Protein AF-A0A957HUS9-F1 (afdb_monomer_lite)

Foldseek 3Di:
DDPPPPPPDDPVNPDPADFDWDWQQQDQDDCVVDPDPDSDPDSDPADDLQQQWWKKKWKWFWADPVANDTDTGTQWIAIADSDPPPPRPPLGSRDDPDADAAQDCCDPNNPHPVPPPDDAGPTVRPPRDPDDDPVPRHPRFDADLVQREGEMEMDMDTPDHNIDGTDDHDAFDPCRNPVAHSDPVSNVVVCVVCVPRGDNVRYDYDYAFKDKGADQDQFKDKDFHDWDALLLAQWKKFKKKAAQAAFWADKKKKDFPVDDVLLDMFIPLDAQDAGPVRHGHPPFQHRNHRHGHMGPPTDMDGHHAPCVPQDVPPPSSSNHDRDRIGTIMMIIGTNNPHIMIMGMDIRGPPRCPLLNQPAAFQKEFAQQAWFEDDAPDDPHHDDDQVQFPDDVRADHPVVQPSADGGHGPVRDAFSGKTKAFEDPDHNHMFGFQQDLQDALDQVLNLQQLAPSGFQQFQDDPVDDTDDDAQVPRPHHGRHHAFDPHSPDSDAAAQTKTFTRADQHDDPSNVVSLNCQQVVQGWHWHFHFHDWDDDGRRIITGGHFIWIWGWNTWHRDPPPVPGTITMIGTHGTDPPNVRYDCPQFWAKAKDPKDWDDDDFAEAWDKTKIKIKIFGQTRAKFQAKAKKFKAKPAPDVVPGDPVRTQWMDIDGIHGHGDMDMDMIIGVIGHNAFFFIKMKMFTRNVVPGDGPDNPRRMDIDTDGHHYDDDPDPDDDPDDDD

Secondary structure (DSSP, 8-state):
----------GGGS-S------EE------TTTS-SS---S---SS--GGGPPEEEEEEEEEEE-SSS-EEEEEEEEEEPP---SS-TTT----S--TTSTT--TTSTTS--TTSTT--S---TTS-SSS---TTTTSTTB-B-TTT--EEEEEEEEEEE---EE--------TTHHHHS-SSHHHHHHHHHH-TTS---TTEEEE--SEEEEEE--SSEEEEEEEEE-GGGTT-EEEEEEEEE-SSEEEEEEEEETTS-TTTS-EEE--TTS--TTSPPTTSSPPTT-EEEEE-SSPEEEEPS--GGG--TT-TT-TT------EEEEEEEEE-BTEEEEEEEEEE------TTTTT---SEEEETT-B--BSTT-SSSBPPPTTT-SBSSSPPPGGG-TTPPTT-BGGGPPTT-EEEEEESSSTTEEEEEES-TTS--SHHHHHHHTSTT-STT--S-------S---TT-SS--SS--BTTBTT--S--TT-EEEEP-S----HHHHHHHHHHHHS---EEEEEEEEEES-GGG-EEEEEEEEEEEEEEEE--SSSSS--EEEEEEEEEE-TTS-S---S---EEEEEEEE--SS--BTT---EEEEEEEE-SSS-B-S-EEEEEEES-S-SSSPPGGGEEEEEEE--B-TT-EEEEEEE-SS--S-SS-EEEEEEESTT--S--S-TTSSEEEEEE--BPP-------------

pLDDT: mean 74.92, std 19.57, range [30.59, 98.12]

Sequence (718 aa):
GSLGVTLTYTIDQVNPFWFARVDENRGAGDPALHGNNQCVPKSPASYEPGFNTQTYFALYYQQDDGHGGHIDTPLASYTGNTGDGRDVNGFHQTDMHWVSPGADKQGYDYPIADTPGVSEVPTNEGNSSFEIDLTSDVPNIVTDPATGVRTLYLDVTTLSGALENVFEIWAGPPDYADTMPSDVNARNLAIVNDPGAHHADGVQVEAIGVLPINNLYGNAIDWPIADFSPTAAGGTVSISIFDMDSGAQPPITFFFDSIPESAWSLTFSDPGVDDPDGVPAGTRCEIGSCNDQWVSPSYQITIPGDLSNCDPLNPTQADCTPFVGGRLMARVHGGEFDTHVWQVTADLPTATDPTQSCTAFPIAVHEGTRSVTPPGQGASPYPDAADFDYPSPPPAYTDFYDHTPDVPLLSAAAGDLFYLQQGFGSGNFGWLLWNEGKPGNEGTLADSLTWPGDSFDYADHGDTQIYPAAHGIPYIVRGYVEPGDSMDLMLHQQDWVAANTGSVNSAAVRDALETLVDDAPVLRLIVWDQGAEQGSNGRYRIQRFGLFRLIGFHLSQSGQGGSWVLLEFMGFDDSCGQLQTTEDIDLTIGNLQVIDQGTLHQEQPFSVQATISNTGTVDVNSQFFVDLYLNPTQTDPLLIDESVGYTAVPALAAGTQQTVTITTTAGTTRLLNNALYAMVDSLNQTGETDETNNVVQIEFDVLPKEEWLIYLPLVKRP

Structure (mmCIF, N/CA/C/O backbone):
data_AF-A0A957HUS9-F1
#
_entry.id   AF-A0A957HUS9-F1
#
loop_
_atom_site.group_PDB
_atom_site.id
_atom_site.type_symbol
_atom_site.label_atom_id
_atom_site.label_alt_id
_atom_site.label_comp_id
_atom_site.label_asym_id
_atom_site.label_entity_id
_atom_site.label_seq_id
_atom_site.pdbx_PDB_ins_code
_atom_site.Cartn_x
_atom_site.Cartn_y
_atom_site.Cartn_z
_atom_site.occupancy
_atom_site.B_iso_or_equiv
_atom_site.auth_seq_id
_atom_site.auth_comp_id
_atom_site.auth_asym_id
_atom_site.auth_atom_id
_atom_site.pdbx_PDB_model_num
ATOM 1 N N . GLY A 1 1 ? 44.773 -41.120 -27.707 1.00 37.72 1 GLY A N 1
ATOM 2 C CA . GLY A 1 1 ? 44.234 -39.830 -28.153 1.00 37.72 1 GLY A CA 1
ATOM 3 C C . GLY A 1 1 ? 43.046 -39.510 -27.291 1.00 37.72 1 GLY A C 1
ATOM 4 O O . GLY A 1 1 ? 41.963 -39.973 -27.598 1.00 37.72 1 GLY A O 1
ATOM 5 N N . SER A 1 2 ? 43.276 -38.808 -26.189 1.00 30.59 2 SER A N 1
ATOM 6 C CA . SER A 1 2 ? 42.237 -38.139 -25.414 1.00 30.59 2 SER A CA 1
ATOM 7 C C . SER A 1 2 ? 42.479 -36.655 -25.642 1.00 30.59 2 SER A C 1
ATOM 9 O O . SER A 1 2 ? 43.525 -36.135 -25.253 1.00 30.59 2 SER A O 1
ATOM 11 N N . LEU A 1 3 ? 41.584 -36.019 -26.392 1.00 37.81 3 LEU A N 1
ATOM 12 C CA . LEU A 1 3 ? 41.568 -34.573 -26.562 1.00 37.81 3 LEU A CA 1
ATOM 13 C C . LEU A 1 3 ? 41.219 -33.979 -25.196 1.00 37.81 3 LEU A C 1
ATOM 15 O O . LEU A 1 3 ? 40.053 -33.923 -24.826 1.00 37.81 3 LEU A O 1
ATOM 19 N N . GLY A 1 4 ? 42.246 -33.631 -24.421 1.00 33.22 4 GLY A N 1
ATOM 20 C CA . GLY A 1 4 ? 42.094 -32.761 -23.265 1.00 33.22 4 GLY A CA 1
ATOM 21 C C . GLY A 1 4 ? 41.726 -31.385 -23.791 1.00 33.22 4 GLY A C 1
ATOM 22 O O . GLY A 1 4 ? 42.593 -30.654 -24.265 1.00 33.22 4 GLY A O 1
ATOM 23 N N . VAL A 1 5 ? 40.433 -31.079 -23.791 1.00 32.47 5 VAL A N 1
ATOM 24 C CA . VAL A 1 5 ? 39.960 -29.709 -23.939 1.00 32.47 5 VAL A CA 1
ATOM 25 C C . VAL A 1 5 ? 40.259 -29.041 -22.604 1.00 32.47 5 VAL A C 1
ATOM 27 O O . VAL A 1 5 ? 39.530 -29.223 -21.636 1.00 32.47 5 VAL A O 1
ATOM 30 N N . THR A 1 6 ? 41.386 -28.340 -22.527 1.00 33.34 6 THR A N 1
ATOM 31 C CA . THR A 1 6 ? 41.617 -27.368 -21.461 1.00 33.34 6 THR A CA 1
ATOM 32 C C . THR A 1 6 ? 40.650 -26.221 -21.725 1.00 33.34 6 THR A C 1
ATOM 34 O O . THR A 1 6 ? 40.887 -25.410 -22.619 1.00 33.34 6 THR A O 1
ATOM 37 N N . LEU A 1 7 ? 39.525 -26.194 -21.013 1.00 33.09 7 LEU A N 1
ATOM 38 C CA . LEU A 1 7 ? 38.683 -25.006 -20.943 1.00 33.09 7 LEU A CA 1
ATOM 39 C C . LEU A 1 7 ? 39.440 -23.989 -20.083 1.00 33.09 7 LEU A C 1
ATOM 41 O O . LEU A 1 7 ? 39.366 -24.008 -18.861 1.00 33.09 7 LEU A O 1
ATOM 45 N N . THR A 1 8 ? 40.261 -23.156 -20.720 1.00 33.47 8 THR A N 1
ATOM 46 C CA . THR A 1 8 ? 40.726 -21.903 -20.117 1.00 33.47 8 THR A CA 1
ATOM 47 C C . THR A 1 8 ? 39.530 -20.968 -20.077 1.00 33.47 8 THR A C 1
ATOM 49 O O . THR A 1 8 ? 39.292 -20.237 -21.036 1.00 33.47 8 THR A O 1
ATOM 52 N N . TYR A 1 9 ? 38.758 -21.034 -18.997 1.00 34.53 9 TYR A N 1
ATOM 53 C CA . TYR A 1 9 ? 37.949 -19.895 -18.598 1.00 34.53 9 TYR A CA 1
ATOM 54 C C . TYR A 1 9 ? 38.933 -18.798 -18.191 1.00 34.53 9 TYR A C 1
ATOM 56 O O . TYR A 1 9 ? 39.822 -19.035 -17.366 1.00 34.53 9 TYR A O 1
ATOM 64 N N . THR A 1 10 ? 38.864 -17.634 -18.833 1.00 37.22 10 THR A N 1
ATOM 65 C CA . THR A 1 10 ? 39.492 -16.450 -18.245 1.00 37.22 10 THR A CA 1
ATOM 66 C C . THR A 1 10 ? 38.659 -16.064 -17.028 1.00 37.22 10 THR A C 1
ATOM 68 O O . THR A 1 10 ? 37.462 -16.352 -16.981 1.00 37.22 10 THR A O 1
ATOM 71 N N . ILE A 1 11 ? 39.287 -15.462 -16.017 1.00 36.75 11 ILE A N 1
ATOM 72 C CA . ILE A 1 11 ? 38.602 -15.014 -14.792 1.00 36.75 11 ILE A CA 1
ATOM 73 C C . ILE A 1 11 ? 37.384 -14.119 -15.106 1.00 36.75 11 ILE A C 1
ATOM 75 O O . ILE A 1 11 ? 36.431 -14.085 -14.345 1.00 36.75 11 ILE A O 1
ATOM 79 N N . ASP A 1 12 ? 37.377 -13.511 -16.298 1.00 33.81 12 ASP A N 1
ATOM 80 C CA . ASP A 1 12 ? 36.310 -12.692 -16.882 1.00 33.81 12 ASP A CA 1
ATOM 81 C C . ASP A 1 12 ? 35.005 -13.453 -17.220 1.00 33.81 12 ASP A C 1
ATOM 83 O O . ASP A 1 12 ? 34.033 -12.833 -17.643 1.00 33.81 12 ASP A O 1
ATOM 87 N N . GLN A 1 13 ? 34.966 -14.788 -17.112 1.00 32.62 13 GLN A N 1
ATOM 88 C CA . GLN A 1 13 ? 33.793 -15.615 -17.456 1.00 32.62 13 GLN A CA 1
ATOM 89 C C . GLN A 1 13 ? 33.048 -16.180 -16.237 1.00 32.62 13 GLN A C 1
ATOM 91 O O . GLN A 1 13 ? 32.093 -16.938 -16.408 1.00 32.62 13 GLN A O 1
ATOM 96 N N . VAL A 1 14 ? 33.482 -15.837 -15.023 1.00 35.12 14 VAL A N 1
ATOM 97 C CA . VAL A 1 14 ? 32.888 -16.289 -13.761 1.00 35.12 14 VAL A CA 1
ATOM 98 C C . VAL A 1 14 ? 32.608 -15.054 -12.914 1.00 35.12 14 VAL A C 1
ATOM 100 O O . VAL A 1 14 ? 33.487 -14.213 -12.780 1.00 35.12 14 VAL A O 1
ATOM 103 N N . ASN A 1 15 ? 31.365 -14.952 -12.436 1.00 33.22 15 ASN A N 1
ATOM 104 C CA . ASN A 1 15 ? 30.784 -13.901 -11.594 1.00 33.22 15 ASN A CA 1
ATOM 105 C C . ASN A 1 15 ? 31.732 -12.714 -11.243 1.00 33.22 15 ASN A C 1
ATOM 107 O O . ASN A 1 15 ? 32.613 -12.881 -10.401 1.00 33.22 15 ASN A O 1
ATOM 111 N N . PRO A 1 16 ? 31.585 -11.524 -11.864 1.00 33.62 16 PRO A N 1
ATOM 112 C CA . PRO A 1 16 ? 32.501 -10.388 -11.689 1.00 33.62 16 PRO A CA 1
ATOM 113 C C . PRO A 1 16 ? 32.413 -9.704 -10.312 1.00 33.62 16 PRO A C 1
ATOM 115 O O . PRO A 1 16 ? 33.157 -8.759 -10.061 1.00 33.62 16 PRO A O 1
ATOM 118 N N . PHE A 1 17 ? 31.542 -10.172 -9.417 1.00 34.31 17 PHE A N 1
ATOM 119 C CA . PHE A 1 17 ? 31.370 -9.636 -8.070 1.00 34.31 17 PHE A CA 1
ATOM 120 C C . PHE A 1 17 ? 32.238 -10.433 -7.086 1.00 34.31 17 PHE A C 1
ATOM 122 O O . PHE A 1 17 ? 31.831 -11.464 -6.554 1.00 34.31 17 PHE A O 1
ATOM 129 N N . TRP A 1 18 ? 33.481 -9.986 -6.907 1.00 33.06 18 TRP A N 1
ATOM 130 C CA . TRP A 1 18 ? 34.435 -10.567 -5.962 1.00 33.06 18 TRP A CA 1
ATOM 131 C C . TRP A 1 18 ? 34.417 -9.718 -4.693 1.00 33.06 18 TRP A C 1
ATOM 133 O O . TRP A 1 18 ? 34.746 -8.537 -4.756 1.00 33.06 18 TRP A O 1
ATOM 143 N N . PHE A 1 19 ? 34.080 -10.308 -3.548 1.00 38.41 19 PHE A N 1
ATOM 144 C CA . PHE A 1 19 ? 34.136 -9.624 -2.255 1.00 38.41 19 PHE A CA 1
ATOM 145 C C . PHE A 1 19 ? 35.324 -10.151 -1.442 1.00 38.41 19 PHE A C 1
ATOM 147 O O . PHE A 1 19 ? 35.555 -11.357 -1.358 1.00 38.41 19 PHE A O 1
ATOM 154 N N . ALA A 1 20 ? 36.121 -9.236 -0.888 1.00 33.94 20 ALA A N 1
ATOM 155 C CA . ALA A 1 20 ? 37.306 -9.529 -0.089 1.00 33.94 20 ALA A CA 1
ATOM 156 C C . ALA A 1 20 ? 37.151 -8.901 1.297 1.00 33.94 20 ALA A C 1
ATOM 158 O O . ALA A 1 20 ? 36.773 -7.740 1.399 1.00 33.94 20 ALA A O 1
ATOM 159 N N . ARG A 1 21 ? 37.502 -9.632 2.362 1.00 36.41 21 ARG A N 1
ATOM 160 C CA . ARG A 1 21 ? 37.642 -9.032 3.693 1.00 36.41 21 ARG A CA 1
ATOM 161 C C . ARG A 1 21 ? 38.849 -8.090 3.690 1.00 36.41 21 ARG A C 1
ATOM 163 O O . ARG A 1 21 ? 39.989 -8.556 3.634 1.00 36.41 21 ARG A O 1
ATOM 170 N N . VAL A 1 22 ? 38.591 -6.794 3.812 1.00 42.53 22 VAL A N 1
ATOM 171 C CA . VAL A 1 22 ? 39.585 -5.782 4.173 1.00 42.53 22 VAL A CA 1
ATOM 172 C C . VAL A 1 22 ? 39.328 -5.409 5.632 1.00 42.53 22 VAL A C 1
ATOM 174 O O . VAL A 1 22 ? 38.197 -5.126 6.013 1.00 42.53 22 VAL A O 1
ATOM 177 N N . ASP A 1 23 ? 40.371 -5.527 6.449 1.00 41.97 23 ASP A N 1
ATOM 178 C CA . ASP A 1 23 ? 40.430 -5.030 7.827 1.00 41.97 23 ASP A CA 1
ATOM 179 C C . ASP A 1 23 ? 41.583 -4.026 7.833 1.00 41.97 23 ASP A C 1
ATOM 181 O O . ASP A 1 23 ? 42.748 -4.372 8.075 1.00 41.97 23 ASP A O 1
ATOM 185 N N . GLU A 1 24 ? 41.293 -2.809 7.368 1.00 47.78 24 GLU A N 1
ATOM 186 C CA . GLU A 1 24 ? 42.299 -1.760 7.262 1.00 47.78 24 GLU A CA 1
ATOM 187 C C . GLU A 1 24 ? 42.265 -0.874 8.501 1.00 47.78 24 GLU A C 1
ATOM 189 O O . GLU A 1 24 ? 41.329 -0.111 8.748 1.00 47.78 24 GLU A O 1
ATOM 194 N N . ASN A 1 25 ? 43.346 -0.965 9.285 1.00 43.00 25 ASN A N 1
ATOM 195 C CA . ASN A 1 25 ? 43.512 -0.188 10.502 1.00 43.00 25 ASN A CA 1
ATOM 196 C C . ASN A 1 25 ? 43.819 1.290 10.162 1.00 43.00 25 ASN A C 1
ATOM 198 O O . ASN A 1 25 ? 44.985 1.707 10.155 1.00 43.00 25 ASN A O 1
ATOM 202 N N . ARG A 1 26 ? 42.799 2.072 9.791 1.00 46.00 26 ARG A N 1
ATOM 203 C CA . ARG A 1 26 ? 42.892 3.526 9.600 1.00 46.00 26 ARG A CA 1
ATOM 204 C C . ARG A 1 26 ? 42.397 4.229 10.867 1.00 46.00 26 ARG A C 1
ATOM 206 O O . ARG A 1 26 ? 41.493 3.774 11.546 1.00 46.00 26 ARG A O 1
ATOM 213 N N . GLY A 1 27 ? 43.073 5.299 11.272 1.00 39.47 27 GLY A N 1
ATOM 214 C CA . GLY A 1 27 ? 42.748 6.027 12.498 1.00 39.47 27 GLY A CA 1
ATOM 215 C C . GLY A 1 27 ? 42.302 7.447 12.180 1.00 39.47 27 GLY A C 1
ATOM 216 O O . GLY A 1 27 ? 43.015 8.167 11.482 1.00 39.47 27 GLY A O 1
ATOM 217 N N . ALA A 1 28 ? 41.180 7.887 12.752 1.00 41.09 28 ALA A N 1
ATOM 218 C CA . ALA A 1 28 ? 40.867 9.309 12.853 1.00 41.09 28 ALA A CA 1
ATOM 219 C C . ALA A 1 28 ? 41.760 9.921 13.945 1.00 41.09 28 ALA A C 1
ATOM 221 O O . ALA A 1 28 ? 41.607 9.637 15.134 1.00 41.09 28 ALA A O 1
ATOM 222 N N . GLY A 1 29 ? 42.753 10.720 13.553 1.00 41.00 29 GLY A N 1
ATOM 223 C CA . GLY A 1 29 ? 43.632 11.395 14.507 1.00 41.00 29 GLY A CA 1
ATOM 224 C C . GLY A 1 29 ? 42.860 12.365 15.412 1.00 41.00 29 GLY A C 1
ATOM 225 O O . GLY A 1 29 ? 42.002 13.107 14.942 1.00 41.00 29 GLY A O 1
ATOM 226 N N . ASP A 1 30 ? 43.198 12.390 16.703 1.00 43.47 30 ASP A N 1
ATOM 227 C CA . ASP A 1 30 ? 42.680 13.352 17.686 1.00 43.47 30 ASP A CA 1
ATOM 228 C C . ASP A 1 30 ? 42.868 14.816 17.206 1.00 43.47 30 ASP A C 1
ATOM 230 O O . ASP A 1 30 ? 44.014 15.282 17.091 1.00 43.47 30 ASP A O 1
ATOM 234 N N . PRO A 1 31 ? 41.779 15.584 16.986 1.00 44.41 31 PRO A N 1
ATOM 235 C CA . PRO A 1 31 ? 41.855 16.986 16.567 1.00 44.41 31 PRO A CA 1
ATOM 236 C C . PRO A 1 31 ? 42.558 17.897 17.584 1.00 44.41 31 PRO A C 1
ATOM 238 O O . PRO A 1 31 ? 43.057 18.966 17.225 1.00 44.41 31 PRO A O 1
ATOM 241 N N . ALA A 1 32 ? 42.600 17.514 18.865 1.00 46.34 32 ALA A N 1
ATOM 242 C CA . ALA A 1 32 ? 43.173 18.330 19.933 1.00 46.34 32 ALA A CA 1
ATOM 243 C C . ALA A 1 32 ? 44.710 18.323 19.942 1.00 46.34 32 ALA A C 1
ATOM 245 O O . ALA A 1 32 ? 45.322 19.227 20.520 1.00 46.34 32 ALA A O 1
ATOM 246 N N . LEU A 1 33 ? 45.347 17.342 19.294 1.00 45.00 33 LEU A N 1
ATOM 247 C CA . LEU A 1 33 ? 46.807 17.222 19.242 1.00 45.00 33 LEU A CA 1
ATOM 248 C C . LEU A 1 33 ? 47.420 17.792 17.959 1.00 45.00 33 LEU A C 1
ATOM 250 O O . LEU A 1 33 ? 48.586 18.202 17.977 1.00 45.00 33 LEU A O 1
ATOM 254 N N . HIS A 1 34 ? 46.649 17.902 16.874 1.00 43.75 34 HIS A N 1
ATOM 255 C CA . HIS A 1 34 ? 47.146 18.382 15.588 1.00 43.75 34 HIS A CA 1
ATOM 256 C C . HIS A 1 34 ? 46.139 19.327 14.935 1.00 43.75 34 HIS A C 1
ATOM 258 O O . HIS A 1 34 ? 45.122 18.918 14.389 1.00 43.75 34 HIS A O 1
ATOM 264 N N . GLY A 1 35 ? 46.437 20.626 15.012 1.00 38.94 35 GLY A N 1
ATOM 265 C CA . GLY A 1 35 ? 45.638 21.649 14.356 1.00 38.94 35 GLY A CA 1
ATOM 266 C C . GLY A 1 35 ? 45.549 21.400 12.850 1.00 38.94 35 GLY A C 1
ATOM 267 O O . GLY A 1 35 ? 46.575 21.157 12.210 1.00 38.94 35 GLY A O 1
ATOM 268 N N . ASN A 1 36 ? 44.328 21.581 12.336 1.00 41.03 36 ASN A N 1
ATOM 269 C CA . ASN A 1 36 ? 43.884 21.621 10.937 1.00 41.03 36 ASN A CA 1
ATOM 270 C C . ASN A 1 36 ? 43.273 20.286 10.466 1.00 41.03 36 ASN A C 1
ATOM 272 O O . ASN A 1 36 ? 43.978 19.288 10.422 1.00 41.03 36 ASN A O 1
ATOM 276 N N . ASN A 1 37 ? 41.986 20.327 10.084 1.00 38.91 37 ASN A N 1
ATOM 277 C CA . ASN A 1 37 ? 41.115 19.277 9.517 1.00 38.91 37 ASN A CA 1
ATOM 278 C C . ASN A 1 37 ? 41.752 18.390 8.422 1.00 38.91 37 ASN A C 1
ATOM 280 O O . ASN A 1 37 ? 41.356 18.442 7.261 1.00 38.91 37 ASN A O 1
ATOM 284 N N . GLN A 1 38 ? 42.734 17.574 8.772 1.00 40.00 38 GLN A N 1
ATOM 285 C CA . GLN A 1 38 ? 43.257 16.507 7.933 1.00 40.00 38 GLN A CA 1
ATOM 286 C C . GLN A 1 38 ? 43.288 15.240 8.780 1.00 40.00 38 GLN A C 1
ATOM 288 O O . GLN A 1 38 ? 43.984 15.200 9.797 1.00 40.00 38 GLN A O 1
ATOM 293 N N . CYS A 1 39 ? 42.572 14.201 8.351 1.00 40.62 39 CYS A N 1
ATOM 294 C CA . CYS A 1 39 ? 42.948 12.836 8.692 1.00 40.62 39 CYS A CA 1
ATOM 295 C C . CYS A 1 39 ? 44.364 12.645 8.126 1.00 40.62 39 CYS A C 1
ATOM 297 O O . CYS A 1 39 ? 44.570 12.635 6.917 1.00 40.62 39 CYS A O 1
ATOM 299 N N . VAL A 1 40 ? 45.393 12.677 8.977 1.00 41.78 40 VAL A N 1
ATOM 300 C CA . VAL A 1 40 ? 46.778 12.524 8.508 1.00 41.78 40 VAL A CA 1
ATOM 301 C C . VAL A 1 40 ? 46.999 11.043 8.164 1.00 41.78 40 VAL A C 1
ATOM 303 O O . VAL A 1 40 ? 46.627 10.194 8.974 1.00 41.78 40 VAL A O 1
ATOM 306 N N . PRO A 1 41 ? 47.671 10.707 7.044 1.00 39.34 41 PRO A N 1
ATOM 307 C CA . PRO A 1 41 ? 47.961 9.334 6.644 1.00 39.34 41 PRO A CA 1
ATOM 308 C C . PRO A 1 41 ? 49.030 8.745 7.563 1.00 39.34 41 PRO A C 1
ATOM 310 O O . PRO A 1 41 ? 50.231 8.803 7.290 1.00 39.34 41 PRO A O 1
ATOM 313 N N . LYS A 1 42 ? 48.615 8.201 8.700 1.00 42.81 42 LYS A N 1
ATOM 314 C CA . LYS A 1 42 ? 49.396 7.202 9.416 1.00 42.81 42 LYS A CA 1
ATOM 315 C C . LYS A 1 42 ? 48.448 6.169 9.984 1.00 42.81 42 LYS A C 1
ATOM 317 O O . LYS A 1 42 ? 48.014 6.295 11.125 1.00 42.81 42 LYS A O 1
ATOM 322 N N . SER A 1 43 ? 48.248 5.100 9.213 1.00 50.62 43 SER A N 1
ATOM 323 C CA . SER A 1 43 ? 48.074 3.773 9.796 1.00 50.62 43 SER A CA 1
ATOM 324 C C . SER A 1 43 ? 49.064 3.659 10.965 1.00 50.62 43 SER A C 1
ATOM 326 O O . SER A 1 43 ? 50.252 3.991 10.790 1.00 50.62 43 SER A O 1
ATOM 328 N N . PRO A 1 44 ? 48.614 3.306 12.176 1.00 50.94 44 PRO A N 1
ATOM 329 C CA . PRO A 1 44 ? 49.516 3.172 13.304 1.00 50.94 44 PRO A CA 1
ATOM 330 C C . PRO A 1 44 ? 50.642 2.196 12.924 1.00 50.94 44 PRO A C 1
ATOM 332 O O . PRO A 1 44 ? 50.445 1.237 12.182 1.00 50.94 44 PRO A O 1
ATOM 335 N N . ALA A 1 45 ? 51.873 2.455 13.384 1.00 54.88 45 ALA A N 1
ATOM 336 C CA . ALA A 1 45 ? 53.041 1.638 13.009 1.00 54.88 45 ALA A CA 1
ATOM 337 C C . ALA A 1 45 ? 52.932 0.166 13.472 1.00 54.88 45 ALA A C 1
ATOM 339 O O . ALA A 1 45 ? 53.765 -0.670 13.120 1.00 54.88 45 ALA A O 1
ATOM 340 N N . SER A 1 46 ? 51.926 -0.120 14.292 1.00 57.28 46 SER A N 1
ATOM 341 C CA . SER A 1 46 ? 51.503 -1.418 14.786 1.00 57.28 46 SER A CA 1
ATOM 342 C C . SER A 1 46 ? 50.000 -1.363 15.039 1.00 57.28 46 SER A C 1
ATOM 344 O O . SER A 1 46 ? 49.485 -0.303 15.377 1.00 57.28 46 SER A O 1
ATOM 346 N N . TYR A 1 47 ? 49.329 -2.503 14.941 1.00 58.44 47 TYR A N 1
ATOM 347 C CA . TYR A 1 47 ? 47.924 -2.662 15.305 1.00 58.44 47 TYR A CA 1
ATOM 348 C C . TYR A 1 47 ? 47.597 -2.063 16.690 1.00 58.44 47 TYR A C 1
ATOM 350 O O . TYR A 1 47 ? 48.324 -2.312 17.658 1.00 58.44 47 TYR A O 1
ATOM 358 N N . GLU A 1 48 ? 46.510 -1.292 16.786 1.00 63.31 48 GLU A N 1
ATOM 359 C CA . GLU A 1 48 ? 46.041 -0.679 18.032 1.00 63.31 48 GLU A CA 1
ATOM 360 C C . GLU A 1 48 ? 44.542 -0.982 18.246 1.00 63.31 48 GLU A C 1
ATOM 362 O O . GLU A 1 48 ? 43.711 -0.501 17.475 1.00 63.31 48 GLU A O 1
ATOM 367 N N . PRO A 1 49 ? 44.177 -1.765 19.288 1.00 61.38 49 PRO A N 1
ATOM 368 C CA . PRO A 1 49 ? 42.799 -2.229 19.504 1.00 61.38 49 PRO A CA 1
ATOM 369 C C . PRO A 1 49 ? 41.770 -1.108 19.671 1.00 61.38 49 PRO A C 1
ATOM 371 O O . PRO A 1 49 ? 40.592 -1.305 19.409 1.00 61.38 49 PRO A O 1
ATOM 374 N N . GLY A 1 50 ? 42.204 0.075 20.121 1.00 64.44 50 GLY A N 1
ATOM 375 C CA . GLY A 1 50 ? 41.322 1.227 20.315 1.00 64.44 50 GLY A CA 1
ATOM 376 C C . GLY A 1 50 ? 40.753 1.804 19.018 1.00 64.44 50 GLY A C 1
ATOM 377 O O . GLY A 1 50 ? 39.835 2.616 19.090 1.00 64.44 50 GLY A O 1
ATOM 378 N N . PHE A 1 51 ? 41.280 1.400 17.859 1.00 64.00 51 PHE A N 1
ATOM 379 C CA . PHE A 1 51 ? 40.736 1.797 16.566 1.00 64.00 51 PHE A CA 1
ATOM 380 C C . PHE A 1 51 ? 39.753 0.780 15.988 1.00 64.00 51 PHE A C 1
ATOM 382 O O . PHE A 1 51 ? 39.029 1.151 15.074 1.00 64.00 51 PHE A O 1
ATOM 389 N N . ASN A 1 52 ? 39.677 -0.444 16.525 1.00 64.19 52 ASN A N 1
ATOM 390 C CA . ASN A 1 52 ? 38.798 -1.493 16.007 1.00 64.19 52 ASN A CA 1
ATOM 391 C C . ASN A 1 52 ? 37.359 -1.020 15.879 1.00 64.19 52 ASN A C 1
ATOM 393 O O . ASN A 1 52 ? 36.776 -0.513 16.843 1.00 64.19 52 ASN A O 1
ATOM 397 N N . THR A 1 53 ? 36.800 -1.227 14.693 1.00 62.97 53 THR A N 1
ATOM 398 C CA . THR A 1 53 ? 35.406 -0.920 14.439 1.00 62.97 53 THR A CA 1
ATOM 399 C C . THR A 1 53 ? 34.519 -1.944 15.124 1.00 62.97 53 THR A C 1
ATOM 401 O O . THR A 1 53 ? 34.682 -3.149 14.964 1.00 62.97 53 THR A O 1
ATOM 404 N N . GLN A 1 54 ? 33.607 -1.447 15.957 1.00 68.38 54 GLN A N 1
ATOM 405 C CA . GLN A 1 54 ? 32.551 -2.251 16.539 1.00 68.38 54 GLN A CA 1
ATOM 406 C C . GLN A 1 54 ? 31.318 -2.134 15.662 1.00 68.38 54 GLN A C 1
ATOM 408 O O . GLN A 1 54 ? 30.731 -1.056 15.569 1.00 68.38 54 GLN A O 1
ATOM 413 N N . THR A 1 55 ? 30.903 -3.248 15.078 1.00 66.31 55 THR A N 1
ATOM 414 C CA . THR A 1 55 ? 29.771 -3.286 14.154 1.00 66.31 55 THR A CA 1
ATOM 415 C C . THR A 1 55 ? 28.597 -4.024 14.789 1.00 66.31 55 THR A C 1
ATOM 417 O O . THR A 1 55 ? 28.779 -5.088 15.374 1.00 66.31 55 THR A O 1
ATOM 420 N N . TYR A 1 56 ? 27.392 -3.476 14.709 1.00 70.81 56 TYR A N 1
ATOM 421 C CA . TYR A 1 56 ? 26.152 -4.185 15.002 1.00 70.81 56 TYR A CA 1
ATOM 422 C C . TYR A 1 56 ? 25.536 -4.681 13.700 1.00 70.81 56 TYR A C 1
ATOM 424 O O . TYR A 1 56 ? 25.344 -3.905 12.774 1.00 70.81 56 TYR A O 1
ATOM 432 N N . PHE A 1 57 ? 25.235 -5.967 13.652 1.00 71.25 57 PHE A N 1
ATOM 433 C CA . PHE A 1 57 ? 24.584 -6.642 12.544 1.00 71.25 57 PHE A CA 1
ATOM 434 C C . PHE A 1 57 ? 23.196 -7.072 13.005 1.00 71.25 57 PHE A C 1
ATOM 436 O O . PHE A 1 57 ? 23.089 -7.727 14.045 1.00 71.25 57 PHE A O 1
ATOM 443 N N . ALA A 1 58 ? 22.158 -6.745 12.245 1.00 72.62 58 ALA A N 1
ATOM 444 C CA . ALA A 1 58 ? 20.798 -7.218 12.466 1.00 72.62 58 ALA A CA 1
ATOM 445 C C . ALA A 1 58 ? 20.248 -7.804 11.165 1.00 72.62 58 ALA A C 1
ATOM 447 O O . ALA A 1 58 ? 20.053 -7.099 10.183 1.00 72.62 58 ALA A O 1
ATOM 448 N N . LEU A 1 59 ? 20.028 -9.113 11.164 1.00 73.69 59 LEU A N 1
ATOM 449 C CA . LEU A 1 59 ? 19.390 -9.843 10.084 1.00 73.69 59 LEU A CA 1
ATOM 450 C C . LEU A 1 59 ? 17.895 -9.946 10.383 1.00 73.69 59 LEU A C 1
ATOM 452 O O . LEU A 1 59 ? 17.509 -10.396 11.465 1.00 73.69 59 LEU A O 1
ATOM 456 N N . TYR A 1 60 ? 17.066 -9.552 9.429 1.00 77.00 60 TYR A N 1
ATOM 457 C CA . TYR A 1 60 ? 15.611 -9.617 9.512 1.00 77.00 60 TYR A CA 1
ATOM 458 C C . TYR A 1 60 ? 15.013 -9.903 8.132 1.00 77.00 60 TYR A C 1
ATOM 460 O O . TYR A 1 60 ? 15.710 -9.902 7.116 1.00 77.00 60 TYR A O 1
ATOM 468 N N . TYR A 1 61 ? 13.718 -10.180 8.087 1.00 79.81 61 TYR A N 1
ATOM 469 C CA . TYR A 1 61 ? 12.957 -10.268 6.844 1.00 79.81 61 TYR A CA 1
ATOM 470 C C . TYR A 1 61 ? 11.637 -9.531 7.003 1.00 79.81 61 TYR A C 1
ATOM 472 O O . TYR A 1 61 ? 11.152 -9.359 8.120 1.00 79.81 61 TYR A O 1
ATOM 480 N N . GLN A 1 62 ? 11.048 -9.114 5.890 1.00 81.19 62 GLN A N 1
ATOM 481 C CA . GLN A 1 62 ? 9.688 -8.597 5.904 1.00 81.19 62 GLN A CA 1
ATOM 482 C C . GLN A 1 62 ? 8.717 -9.766 5.835 1.00 81.19 62 GLN A C 1
ATOM 484 O O . GLN A 1 62 ? 8.743 -10.560 4.891 1.00 81.19 62 GLN A O 1
ATOM 489 N N . GLN A 1 63 ? 7.889 -9.885 6.864 1.00 82.62 63 GLN A N 1
ATOM 490 C CA . GLN A 1 63 ? 6.803 -10.843 6.921 1.00 82.62 63 GLN A CA 1
ATOM 491 C C . GLN A 1 63 ? 5.527 -10.184 6.392 1.00 82.62 63 GLN A C 1
ATOM 493 O O . GLN A 1 63 ? 5.180 -9.082 6.818 1.00 82.62 63 GLN A O 1
ATOM 498 N N . ASP A 1 64 ? 4.821 -10.876 5.499 1.00 70.75 64 ASP A N 1
ATOM 499 C CA . ASP A 1 64 ? 3.444 -10.537 5.149 1.00 70.75 64 ASP A CA 1
ATOM 500 C C . ASP A 1 64 ? 2.551 -10.783 6.376 1.00 70.75 64 ASP A C 1
ATOM 502 O O . ASP A 1 64 ? 2.498 -11.893 6.929 1.00 70.75 64 ASP A O 1
ATOM 506 N N . ASP A 1 65 ? 1.883 -9.729 6.836 1.00 68.38 65 ASP A N 1
ATOM 507 C CA . ASP A 1 65 ? 0.973 -9.788 7.979 1.00 68.38 65 ASP A CA 1
ATOM 508 C C . ASP A 1 65 ? -0.398 -10.398 7.633 1.00 68.38 65 ASP A C 1
ATOM 510 O O . ASP A 1 65 ? -1.230 -10.597 8.520 1.00 68.38 65 ASP A O 1
ATOM 514 N N . GLY A 1 66 ? -0.623 -10.754 6.363 1.00 52.91 66 GLY A N 1
ATOM 515 C CA . GLY A 1 66 ? -1.884 -11.279 5.845 1.00 52.91 66 GLY A CA 1
ATOM 516 C C . GLY A 1 66 ? -2.909 -10.193 5.501 1.00 52.91 66 GLY A C 1
ATOM 517 O O . GLY A 1 66 ? -4.021 -10.524 5.080 1.00 52.91 66 GLY A O 1
ATOM 518 N N . HIS A 1 67 ? -2.540 -8.921 5.659 1.00 52.34 67 HIS A N 1
ATOM 519 C CA . HIS A 1 67 ? -3.353 -7.729 5.420 1.00 52.34 67 HIS A CA 1
ATOM 520 C C . HIS A 1 67 ? -2.684 -6.749 4.439 1.00 52.34 67 HIS A C 1
ATOM 522 O O . HIS A 1 67 ? -3.136 -5.615 4.289 1.00 52.34 67 HIS A O 1
ATOM 528 N N . GLY A 1 68 ? -1.624 -7.182 3.747 1.00 45.06 68 GLY A N 1
ATOM 529 C CA . GLY A 1 68 ? -0.869 -6.346 2.811 1.00 45.06 68 GLY A CA 1
ATOM 530 C C . GLY A 1 68 ? 0.097 -5.373 3.492 1.00 45.06 68 GLY A C 1
ATOM 531 O O . GLY A 1 68 ? 0.719 -4.563 2.805 1.00 45.06 68 GLY A O 1
ATOM 532 N N . GLY A 1 69 ? 0.237 -5.448 4.817 1.00 42.06 69 GLY A N 1
ATOM 533 C CA . GLY A 1 69 ? 1.305 -4.800 5.561 1.00 42.06 69 GLY A CA 1
ATOM 534 C C . GLY A 1 69 ? 2.557 -5.676 5.615 1.00 42.06 69 GLY A C 1
ATOM 535 O O . GLY A 1 69 ? 2.534 -6.889 5.385 1.00 42.06 69 GLY A O 1
ATOM 536 N N . HIS A 1 70 ? 3.688 -5.041 5.911 1.00 72.50 70 HIS A N 1
ATOM 537 C CA . HIS A 1 70 ? 4.969 -5.718 6.078 1.00 72.50 70 HIS A CA 1
ATOM 538 C C . HIS A 1 70 ? 5.480 -5.469 7.491 1.00 72.50 70 HIS A C 1
ATOM 540 O O . HIS A 1 70 ? 5.558 -4.323 7.936 1.00 72.50 70 HIS A O 1
ATOM 546 N N . ILE A 1 71 ? 5.816 -6.545 8.199 1.00 67.62 71 ILE A N 1
ATOM 547 C CA . ILE A 1 71 ? 6.390 -6.479 9.543 1.00 67.62 71 ILE A CA 1
ATOM 548 C C . ILE A 1 71 ? 7.837 -6.956 9.471 1.00 67.62 71 ILE A C 1
ATOM 550 O O . ILE A 1 71 ? 8.096 -8.106 9.107 1.00 67.62 71 ILE A O 1
ATOM 554 N N . ASP A 1 72 ? 8.773 -6.092 9.863 1.00 75.62 72 ASP A N 1
ATOM 555 C CA . ASP A 1 72 ? 10.176 -6.472 10.018 1.00 75.62 72 ASP A CA 1
ATOM 556 C C . ASP A 1 72 ? 10.296 -7.495 11.152 1.00 75.62 72 ASP A C 1
ATOM 558 O O . ASP A 1 72 ? 10.101 -7.193 12.333 1.00 75.62 72 ASP A O 1
ATOM 562 N N . THR A 1 73 ? 10.598 -8.734 10.784 1.00 80.31 73 THR A N 1
ATOM 563 C CA . THR A 1 73 ? 10.712 -9.854 11.709 1.00 80.31 73 THR A CA 1
ATOM 564 C C . THR A 1 73 ? 12.189 -10.179 11.920 1.00 80.31 73 THR A C 1
ATOM 566 O O . THR A 1 73 ? 12.860 -10.614 10.976 1.00 80.31 73 THR A O 1
ATOM 569 N N . PRO A 1 74 ? 12.731 -9.960 13.133 1.00 81.06 74 PRO A N 1
ATOM 570 C CA . PRO A 1 74 ? 14.140 -10.202 13.412 1.00 81.06 74 PRO A CA 1
ATOM 571 C C . PRO A 1 74 ? 14.464 -11.699 13.339 1.00 81.06 74 PRO A C 1
ATOM 573 O O . PRO A 1 74 ? 13.705 -12.536 13.822 1.00 81.06 74 PRO A O 1
ATOM 576 N N . LEU A 1 75 ? 15.616 -12.025 12.752 1.00 72.00 75 LEU A N 1
ATOM 577 C CA . LEU A 1 75 ? 16.131 -13.392 12.619 1.00 72.00 75 LEU A CA 1
ATOM 578 C C . LEU A 1 75 ? 17.359 -13.618 13.496 1.00 72.00 75 LEU A C 1
ATOM 580 O O . LEU A 1 75 ? 17.437 -14.597 14.234 1.00 72.00 75 LEU A O 1
ATOM 584 N N . ALA A 1 76 ? 18.332 -12.713 13.413 1.00 74.56 76 ALA A N 1
ATOM 585 C CA . ALA A 1 76 ? 19.566 -12.795 14.178 1.00 74.56 76 ALA A CA 1
ATOM 586 C C . ALA A 1 76 ? 20.158 -11.402 14.380 1.00 74.56 76 ALA A C 1
ATOM 588 O O . ALA A 1 76 ? 19.993 -10.509 13.556 1.00 74.56 76 ALA A O 1
ATOM 589 N N . SER A 1 77 ? 20.908 -11.217 15.461 1.00 74.38 77 SER A N 1
ATOM 590 C CA . SER A 1 77 ? 21.677 -9.992 15.663 1.00 74.38 77 SER A CA 1
ATOM 591 C C . SER A 1 77 ? 23.015 -10.298 16.316 1.00 74.38 77 SER A C 1
ATOM 593 O O . SER A 1 77 ? 23.066 -11.135 17.221 1.00 74.38 77 SER A O 1
ATOM 595 N N . TYR A 1 78 ? 24.069 -9.583 15.937 1.00 69.88 78 TYR A N 1
ATOM 596 C CA . TYR A 1 78 ? 25.400 -9.712 16.520 1.00 69.88 78 TYR A CA 1
ATOM 597 C C . TYR A 1 78 ? 26.056 -8.345 16.674 1.00 69.88 78 TYR A C 1
ATOM 599 O O . TYR A 1 78 ? 26.111 -7.561 15.736 1.00 69.88 78 TYR A O 1
ATOM 607 N N . THR A 1 79 ? 26.601 -8.067 17.854 1.00 69.81 79 THR A N 1
ATOM 608 C CA . THR A 1 79 ? 27.499 -6.928 18.047 1.00 69.81 79 THR A CA 1
ATOM 609 C C . THR A 1 79 ? 28.936 -7.436 18.064 1.00 69.81 79 THR A C 1
ATOM 611 O O . THR A 1 79 ? 29.312 -8.196 18.959 1.00 69.81 79 THR A O 1
ATOM 614 N N . GLY A 1 80 ? 29.735 -6.986 17.098 1.00 66.94 80 GLY A N 1
ATOM 615 C CA . GLY A 1 80 ? 31.177 -7.192 17.025 1.00 66.94 80 GLY A CA 1
ATOM 616 C C . GLY A 1 80 ? 31.876 -6.797 18.322 1.00 66.94 80 GLY A C 1
ATOM 617 O O . GLY A 1 80 ? 31.381 -5.987 19.114 1.00 66.94 80 GLY A O 1
ATOM 618 N N . ASN A 1 81 ? 33.037 -7.387 18.579 1.00 64.06 81 ASN A N 1
ATOM 619 C CA . ASN A 1 81 ? 33.840 -7.054 19.749 1.00 64.06 81 ASN A CA 1
ATOM 620 C C . ASN A 1 81 ? 34.942 -6.072 19.341 1.00 64.06 81 ASN A C 1
ATOM 622 O O . ASN A 1 81 ? 35.642 -6.300 18.367 1.00 64.06 81 ASN A O 1
ATOM 626 N N . THR A 1 82 ? 35.195 -5.026 20.125 1.00 63.75 82 THR A N 1
ATOM 627 C CA . THR A 1 82 ? 36.344 -4.129 19.892 1.00 63.75 82 THR A CA 1
ATOM 628 C C .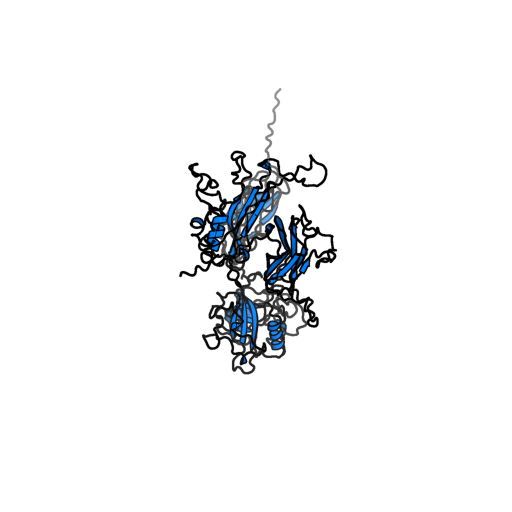 THR A 1 82 ? 37.698 -4.803 20.165 1.00 63.75 82 THR A C 1
ATOM 630 O O . THR A 1 82 ? 38.742 -4.179 20.009 1.00 63.75 82 THR A O 1
ATOM 633 N N . GLY A 1 83 ? 37.712 -6.067 20.602 1.00 59.56 83 GLY A N 1
ATOM 634 C CA . GLY A 1 83 ? 38.902 -6.803 21.027 1.00 59.56 83 GLY A CA 1
ATOM 635 C C . GLY A 1 83 ? 39.322 -6.421 22.451 1.00 59.56 83 GLY A C 1
ATOM 636 O O . GLY A 1 83 ? 39.407 -5.248 22.805 1.00 59.56 83 GLY A O 1
ATOM 637 N N . ASP A 1 84 ? 39.608 -7.408 23.304 1.00 54.94 84 ASP A N 1
ATOM 638 C CA . ASP A 1 84 ? 39.912 -7.188 24.731 1.00 54.94 84 ASP A CA 1
ATOM 639 C C . ASP A 1 84 ? 41.423 -7.099 25.044 1.00 54.94 84 ASP A C 1
ATOM 641 O O . ASP A 1 84 ? 41.845 -7.133 26.205 1.00 54.94 84 ASP A O 1
ATOM 645 N N . GLY A 1 85 ? 42.255 -6.999 24.004 1.00 50.66 85 GLY A N 1
ATOM 646 C CA . GLY A 1 85 ? 43.711 -6.946 24.118 1.00 50.66 85 GLY A CA 1
ATOM 647 C C . GLY A 1 85 ? 44.377 -8.255 24.564 1.00 50.66 85 GLY A C 1
ATOM 648 O O . GLY A 1 85 ? 45.581 -8.239 24.820 1.00 50.66 85 GLY A O 1
ATOM 649 N N . ARG A 1 86 ? 43.659 -9.385 24.670 1.00 48.47 86 ARG A N 1
ATOM 650 C CA . ARG A 1 86 ? 44.273 -10.692 24.983 1.00 48.47 86 ARG A CA 1
ATOM 651 C C . ARG A 1 86 ? 44.836 -11.404 23.755 1.00 48.47 86 ARG A C 1
ATOM 653 O O . ARG A 1 86 ? 45.837 -12.104 23.891 1.00 48.47 86 ARG A O 1
ATOM 660 N N . ASP A 1 87 ? 44.299 -11.129 22.570 1.00 49.16 87 ASP A N 1
ATOM 661 C CA . ASP A 1 87 ? 44.665 -11.810 21.318 1.00 49.16 87 ASP A CA 1
ATOM 662 C C . ASP A 1 87 ? 45.602 -10.984 20.417 1.00 49.16 87 ASP A C 1
ATOM 664 O O . ASP A 1 87 ? 45.395 -10.838 19.221 1.00 49.16 87 ASP A O 1
ATOM 668 N N . VAL A 1 88 ? 46.681 -10.441 20.990 1.00 46.25 88 VAL A N 1
ATOM 669 C CA . VAL A 1 88 ? 47.663 -9.513 20.366 1.00 46.25 88 VAL A CA 1
ATOM 670 C C . VAL A 1 88 ? 48.481 -10.049 19.169 1.00 46.25 88 VAL A C 1
ATOM 672 O O . VAL A 1 88 ? 49.480 -9.439 18.791 1.00 46.25 88 VAL A O 1
ATOM 675 N N . ASN A 1 89 ? 48.105 -11.177 18.566 1.00 50.16 89 ASN A N 1
ATOM 676 C CA . ASN A 1 89 ? 48.841 -11.810 17.463 1.00 50.16 89 ASN A CA 1
ATOM 677 C C . ASN A 1 89 ? 48.090 -11.782 16.117 1.00 50.16 89 ASN A C 1
ATOM 679 O O . ASN A 1 89 ? 48.425 -12.566 15.233 1.00 50.16 89 ASN A O 1
ATOM 683 N N . GLY A 1 90 ? 47.115 -10.882 15.945 1.00 44.75 90 GLY A N 1
ATOM 684 C CA . GLY A 1 90 ? 46.345 -10.759 14.698 1.00 44.75 90 GLY A CA 1
ATOM 685 C C . GLY A 1 90 ? 45.126 -11.684 14.616 1.00 44.75 90 GLY A C 1
ATOM 686 O O . GLY A 1 90 ? 44.581 -11.861 13.534 1.00 44.75 90 GLY A O 1
ATOM 687 N N . PHE A 1 91 ? 44.696 -12.251 15.747 1.00 46.84 91 PHE A N 1
ATOM 688 C CA . PHE A 1 91 ? 43.539 -13.149 15.860 1.00 46.84 91 PHE A CA 1
ATOM 689 C C . PHE A 1 91 ? 42.357 -12.409 16.481 1.00 46.84 91 PHE A C 1
ATOM 691 O O . PHE A 1 91 ? 41.876 -12.749 17.559 1.00 46.84 91 PHE A O 1
ATOM 698 N N . HIS A 1 92 ? 41.954 -11.311 15.854 1.00 51.03 92 HIS A N 1
ATOM 699 C CA . HIS A 1 92 ? 40.883 -10.486 16.382 1.00 51.03 92 HIS A CA 1
ATOM 700 C C . HIS A 1 92 ? 39.558 -10.893 15.744 1.00 51.03 92 HIS A C 1
ATOM 702 O O . HIS A 1 92 ? 39.353 -10.726 14.546 1.00 51.03 92 HIS A O 1
ATOM 708 N N . GLN A 1 93 ? 38.667 -11.432 16.577 1.00 49.69 93 GLN A N 1
ATOM 709 C CA . GLN A 1 93 ? 37.254 -11.681 16.276 1.00 49.69 93 GLN A CA 1
ATOM 710 C C . GLN A 1 93 ? 36.464 -10.360 16.279 1.00 49.69 93 GLN A C 1
ATOM 712 O O . GLN A 1 93 ? 35.455 -10.236 16.975 1.00 49.69 93 GLN A O 1
ATOM 717 N N . THR A 1 94 ? 36.982 -9.324 15.617 1.00 44.34 94 THR A N 1
ATOM 718 C CA . THR A 1 94 ? 36.357 -7.996 15.652 1.00 44.34 94 THR A CA 1
ATOM 719 C C . THR A 1 94 ? 35.066 -7.959 14.847 1.00 44.34 94 THR A C 1
ATOM 721 O O . THR A 1 94 ? 34.140 -7.259 15.248 1.00 44.34 94 THR A O 1
ATOM 724 N N . ASP A 1 95 ? 34.951 -8.810 13.815 1.00 53.28 95 ASP A N 1
ATOM 725 C CA . ASP A 1 95 ? 33.835 -8.814 12.865 1.00 53.28 95 ASP A CA 1
ATOM 726 C C . ASP A 1 95 ? 33.434 -10.220 12.383 1.00 53.28 95 ASP A C 1
ATOM 728 O O . ASP A 1 95 ? 34.089 -11.224 12.680 1.00 53.28 95 ASP A O 1
ATOM 732 N N . MET A 1 96 ? 32.318 -10.297 11.646 1.00 49.66 96 MET A N 1
ATOM 733 C CA . MET A 1 96 ? 31.732 -11.555 11.178 1.00 49.66 96 MET A CA 1
ATOM 734 C C . MET A 1 96 ? 32.621 -12.284 10.151 1.00 49.66 96 MET A C 1
ATOM 736 O O . MET A 1 96 ? 32.567 -11.988 8.964 1.00 49.66 96 MET A O 1
ATOM 740 N N . HIS A 1 97 ? 33.392 -13.299 10.561 1.00 48.59 97 HIS A N 1
ATOM 741 C CA . HIS A 1 97 ? 34.012 -14.270 9.621 1.00 48.59 97 HIS A CA 1
ATOM 742 C C . HIS A 1 97 ? 33.106 -15.466 9.306 1.00 48.59 97 HIS A C 1
ATOM 744 O O . HIS A 1 97 ? 33.429 -16.307 8.470 1.00 48.59 97 HIS A O 1
ATOM 750 N N . TRP A 1 98 ? 31.981 -15.556 10.009 1.00 49.31 98 TRP A N 1
ATOM 751 C CA . TRP A 1 98 ? 31.316 -16.811 10.362 1.00 49.31 98 TRP A CA 1
ATOM 752 C C . TRP A 1 98 ? 30.335 -17.348 9.324 1.00 49.31 98 TRP A C 1
ATOM 754 O O . TRP A 1 98 ? 29.850 -18.461 9.489 1.00 49.31 98 TRP A O 1
ATOM 764 N N . VAL A 1 99 ? 30.035 -16.571 8.279 1.00 46.91 99 VAL A N 1
ATOM 765 C CA . VAL A 1 99 ? 28.889 -16.820 7.382 1.00 46.91 99 VAL A CA 1
ATOM 766 C C . VAL A 1 99 ? 29.297 -17.200 5.954 1.00 46.91 99 VAL A C 1
ATOM 768 O O . VAL A 1 99 ? 28.443 -17.393 5.095 1.00 46.91 99 VAL A O 1
ATOM 771 N N . SER A 1 100 ? 30.600 -17.332 5.681 1.00 46.72 100 SER A N 1
ATOM 772 C CA . SER A 1 100 ? 31.078 -17.713 4.348 1.00 46.72 100 SER A CA 1
ATOM 773 C C . SER A 1 100 ? 31.202 -19.248 4.215 1.00 46.72 100 SER A C 1
ATOM 775 O O . SER A 1 100 ? 31.807 -19.888 5.083 1.00 46.72 100 SER A O 1
ATOM 777 N N . PRO A 1 101 ? 30.665 -19.879 3.151 1.00 45.53 101 PRO A N 1
ATOM 778 C CA . PRO A 1 101 ? 30.718 -21.331 2.973 1.00 45.53 101 PRO A CA 1
ATOM 779 C C . PRO A 1 101 ? 32.136 -21.882 3.012 1.00 45.53 101 PRO A C 1
ATOM 781 O O . PRO A 1 101 ? 33.021 -21.387 2.316 1.00 45.53 101 PRO A O 1
ATOM 784 N N . GLY A 1 102 ? 32.361 -22.939 3.787 1.00 45.75 102 GLY A N 1
ATOM 785 C CA . GLY A 1 102 ? 33.678 -23.540 3.931 1.00 45.75 102 GLY A CA 1
ATOM 786 C C . GLY A 1 102 ? 34.553 -22.892 4.992 1.00 45.75 102 GLY A C 1
ATOM 787 O O . GLY A 1 102 ? 35.637 -23.411 5.234 1.00 45.75 102 GLY A O 1
ATOM 788 N N . ALA A 1 103 ? 34.138 -21.791 5.632 1.00 50.38 103 ALA A N 1
ATOM 789 C CA . ALA A 1 103 ? 34.818 -21.296 6.827 1.00 50.38 103 ALA A CA 1
ATOM 790 C C . ALA A 1 103 ? 34.884 -22.429 7.866 1.00 50.38 103 ALA A C 1
ATOM 792 O O . ALA A 1 103 ? 33.873 -23.025 8.232 1.00 50.38 103 ALA A O 1
ATOM 793 N N . ASP A 1 104 ? 36.098 -22.792 8.275 1.00 46.22 104 ASP A N 1
ATOM 794 C CA . ASP A 1 104 ? 36.330 -23.984 9.086 1.00 46.22 104 ASP A CA 1
ATOM 795 C C . ASP A 1 104 ? 35.626 -23.846 10.450 1.00 46.22 104 ASP A C 1
ATOM 797 O O . ASP A 1 104 ? 36.058 -23.055 11.291 1.00 46.22 104 ASP A O 1
ATOM 801 N N . LYS A 1 105 ? 34.580 -24.657 10.695 1.00 48.50 105 LYS A N 1
ATOM 802 C CA . LYS A 1 105 ? 33.889 -24.775 12.000 1.00 48.50 105 LYS A CA 1
ATOM 803 C C . LYS A 1 105 ? 34.830 -25.230 13.137 1.00 48.50 105 LYS A C 1
ATOM 805 O O . LYS A 1 105 ? 34.447 -25.231 14.304 1.00 48.50 105 LYS A O 1
ATOM 810 N N . GLN A 1 106 ? 36.054 -25.653 12.813 1.00 42.72 106 GLN A N 1
ATOM 811 C CA . GLN A 1 106 ? 37.127 -26.054 13.730 1.00 42.72 106 GLN A CA 1
ATOM 812 C C . GLN A 1 106 ? 38.418 -25.234 13.546 1.00 42.72 106 GLN A C 1
ATOM 814 O O . GLN A 1 106 ? 39.441 -25.553 14.163 1.00 42.72 106 GLN A O 1
ATOM 819 N N . GLY A 1 107 ? 38.390 -24.193 12.712 1.00 43.75 107 GLY A N 1
ATOM 820 C CA . GLY A 1 107 ? 39.553 -23.375 12.394 1.00 43.75 107 GLY A CA 1
ATOM 821 C C . GLY A 1 107 ? 39.947 -22.485 13.562 1.00 43.75 107 GLY A C 1
ATOM 822 O O . GLY A 1 107 ? 39.137 -22.200 14.437 1.00 43.75 107 GLY A O 1
ATOM 823 N N . TYR A 1 108 ? 41.197 -22.018 13.560 1.00 42.50 108 TYR A N 1
ATOM 824 C CA . TYR A 1 108 ? 41.781 -21.149 14.594 1.00 42.50 108 TYR A CA 1
ATOM 825 C C . TYR A 1 108 ? 40.995 -19.857 14.883 1.00 42.50 108 TYR A C 1
ATOM 827 O O . TYR A 1 108 ? 41.256 -19.224 15.904 1.00 42.50 108 TYR A O 1
ATOM 835 N N . ASP A 1 109 ? 40.040 -19.512 14.019 1.00 40.97 109 ASP A N 1
ATOM 836 C CA . ASP A 1 109 ? 39.173 -18.351 14.155 1.00 40.97 109 ASP A CA 1
ATOM 837 C C . ASP A 1 109 ? 37.795 -18.682 14.743 1.00 40.97 109 ASP A C 1
ATOM 839 O O . ASP A 1 109 ? 37.119 -17.744 15.139 1.00 40.97 109 ASP A O 1
ATOM 843 N N . TYR A 1 110 ? 37.418 -19.964 14.918 1.00 41.38 110 TYR A N 1
ATOM 844 C CA . TYR A 1 110 ? 36.253 -20.394 15.711 1.00 41.38 110 TYR A CA 1
ATOM 845 C C . TYR A 1 110 ? 36.544 -20.224 17.214 1.00 41.38 110 TYR A C 1
ATOM 847 O O . TYR A 1 110 ? 37.679 -20.519 17.603 1.00 41.38 110 TYR A O 1
ATOM 855 N N . PRO A 1 111 ? 35.622 -19.766 18.107 1.00 37.03 111 PRO A N 1
ATOM 856 C CA . PRO A 1 111 ? 35.941 -19.744 19.530 1.00 37.03 111 PRO A CA 1
ATOM 857 C C . PRO A 1 111 ? 36.303 -21.173 19.928 1.00 37.03 111 PRO A C 1
ATOM 859 O O . PRO A 1 111 ? 35.485 -22.087 19.827 1.00 37.03 111 PRO A O 1
ATOM 862 N N . ILE A 1 112 ? 37.570 -21.379 20.290 1.00 38.91 112 ILE A N 1
ATOM 863 C CA . ILE A 1 112 ? 38.115 -22.709 20.534 1.00 38.91 112 ILE A CA 1
ATOM 864 C C . ILE A 1 112 ? 37.203 -23.409 21.546 1.00 38.91 112 ILE A C 1
ATOM 866 O O . ILE A 1 112 ? 37.048 -22.958 22.685 1.00 38.91 112 ILE A O 1
ATOM 870 N N . ALA A 1 113 ? 36.649 -24.547 21.128 1.00 37.12 113 ALA A N 1
ATOM 871 C CA . ALA A 1 113 ? 35.771 -25.433 21.893 1.00 37.12 113 ALA A CA 1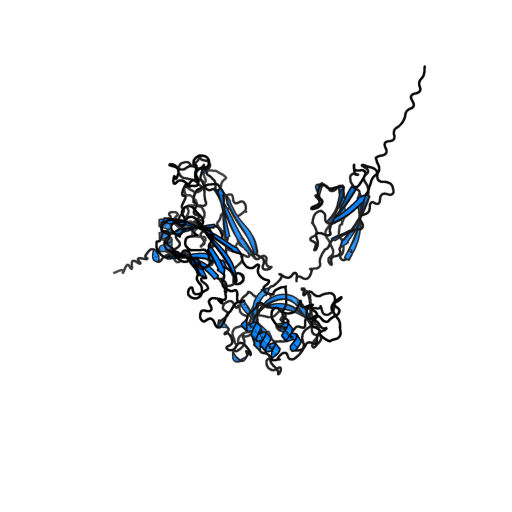
ATOM 872 C C . ALA A 1 113 ? 36.384 -25.984 23.206 1.00 37.12 113 ALA A C 1
ATOM 874 O O . ALA A 1 113 ? 35.762 -26.794 23.891 1.00 37.12 113 ALA A O 1
ATOM 875 N N . ASP A 1 114 ? 37.583 -25.540 23.597 1.00 40.94 114 ASP A N 1
ATOM 876 C CA . ASP A 1 114 ? 38.229 -25.876 24.871 1.00 40.94 114 ASP A CA 1
ATOM 877 C C . ASP A 1 114 ? 37.735 -25.021 26.051 1.00 40.94 114 ASP A C 1
ATOM 879 O O . ASP A 1 114 ? 38.225 -25.181 27.172 1.00 40.94 114 ASP A O 1
ATOM 883 N N . THR A 1 115 ? 36.727 -24.162 25.849 1.00 41.12 115 THR A N 1
ATOM 884 C CA . THR A 1 115 ? 35.959 -23.573 26.956 1.00 41.12 115 THR A CA 1
ATOM 885 C C . THR A 1 115 ? 34.623 -24.312 27.090 1.00 41.12 115 THR A C 1
ATOM 887 O O . THR A 1 115 ? 33.698 -24.042 26.323 1.00 41.12 115 THR A O 1
ATOM 890 N N . PRO A 1 116 ? 34.472 -25.250 28.047 1.00 36.44 116 PRO A N 1
ATOM 891 C CA . PRO A 1 116 ? 33.202 -25.930 28.273 1.00 36.44 116 PRO A CA 1
ATOM 892 C C . PRO A 1 116 ? 32.097 -24.907 28.570 1.00 36.44 116 PRO A C 1
ATOM 894 O O . PRO A 1 116 ? 32.121 -24.268 29.622 1.00 36.44 116 PRO A O 1
ATOM 897 N N . GLY A 1 117 ? 31.139 -24.760 27.649 1.00 44.28 117 GLY A N 1
ATOM 898 C CA . GLY A 1 117 ? 29.958 -23.907 27.820 1.00 44.28 117 GLY A CA 1
ATOM 899 C C . GLY A 1 117 ? 29.800 -22.736 26.844 1.00 44.28 117 GLY A C 1
ATOM 900 O O . GLY A 1 117 ? 28.828 -22.005 26.993 1.00 44.28 117 GLY A O 1
ATOM 901 N N . VAL A 1 118 ? 30.685 -22.553 25.859 1.00 41.69 118 VAL A N 1
ATOM 902 C CA . VAL A 1 118 ? 30.498 -21.548 24.792 1.00 41.69 118 VAL A CA 1
ATOM 903 C C . VAL A 1 118 ? 30.243 -22.292 23.481 1.00 41.69 118 VAL A C 1
ATOM 905 O O . VAL A 1 118 ? 31.185 -22.701 22.815 1.00 41.69 118 VAL A O 1
ATOM 908 N N . SER A 1 119 ? 28.973 -22.583 23.187 1.00 41.66 119 SER A N 1
ATOM 909 C CA . SER A 1 119 ? 28.591 -23.428 22.041 1.00 41.66 119 SER A CA 1
ATOM 910 C C . SER A 1 119 ? 28.167 -22.644 20.805 1.00 41.66 119 SER A C 1
ATOM 912 O O . SER A 1 119 ? 28.103 -23.234 19.741 1.00 41.66 119 SER A O 1
ATOM 914 N N . GLU A 1 120 ? 27.873 -21.353 20.895 1.00 51.38 120 GLU A N 1
ATOM 915 C CA . GLU A 1 120 ? 27.095 -20.681 19.853 1.00 51.38 120 GLU A CA 1
ATOM 916 C C . GLU A 1 120 ? 27.300 -19.165 19.930 1.00 51.38 120 GLU A C 1
ATOM 918 O O . GLU A 1 120 ? 27.617 -18.637 21.003 1.00 51.38 120 GLU A O 1
ATOM 923 N N . VAL A 1 121 ? 27.157 -18.473 18.794 1.00 48.44 121 VAL A N 1
ATOM 924 C CA . VAL A 1 121 ? 27.181 -17.006 18.754 1.00 48.44 121 VAL A CA 1
ATOM 925 C C . VAL A 1 121 ? 26.053 -16.521 19.669 1.00 48.44 121 VAL A C 1
ATOM 927 O O . VAL A 1 121 ? 24.926 -16.997 19.531 1.00 48.44 121 VAL A O 1
ATOM 930 N N . PRO A 1 122 ? 26.311 -15.623 20.637 1.00 51.06 122 PRO A N 1
ATOM 931 C CA . PRO A 1 122 ? 25.250 -15.055 21.451 1.00 51.06 122 PRO A CA 1
ATOM 932 C C . PRO A 1 122 ? 24.419 -14.128 20.567 1.00 51.06 122 PRO A C 1
ATOM 934 O O . PRO A 1 122 ? 24.708 -12.944 20.423 1.00 51.06 122 PRO A O 1
ATOM 937 N N . THR A 1 123 ? 23.407 -14.693 19.933 1.00 52.84 123 THR A N 1
ATOM 938 C CA . THR A 1 123 ? 22.361 -13.948 19.254 1.00 52.84 123 THR A CA 1
ATOM 939 C C . THR A 1 123 ? 21.332 -13.535 20.290 1.00 52.84 123 THR A C 1
ATOM 941 O O . THR A 1 123 ? 20.906 -14.354 21.108 1.00 52.84 123 THR A O 1
ATOM 944 N N . ASN A 1 124 ? 20.903 -12.280 20.255 1.00 53.03 124 ASN A N 1
ATOM 945 C CA . ASN A 1 124 ? 19.869 -11.811 21.175 1.00 53.03 124 ASN A CA 1
ATOM 946 C C . ASN A 1 124 ? 18.471 -12.363 20.821 1.00 53.03 124 ASN A C 1
ATOM 948 O O . ASN A 1 124 ? 17.603 -12.372 21.686 1.00 53.03 124 ASN A O 1
ATOM 952 N N . GLU A 1 125 ? 18.288 -12.891 19.602 1.00 56.72 125 GLU A N 1
ATOM 953 C CA . GLU A 1 125 ? 16.977 -13.175 18.985 1.00 56.72 125 GLU A CA 1
ATOM 954 C C . GLU A 1 125 ? 16.708 -14.670 18.680 1.00 56.72 125 GLU A C 1
ATOM 956 O O . GLU A 1 125 ? 15.950 -15.023 17.787 1.00 56.72 125 GLU A O 1
ATOM 961 N N . GLY A 1 126 ? 17.293 -15.601 19.442 1.00 47.50 126 GLY A N 1
ATOM 962 C CA . GLY A 1 126 ? 16.843 -17.006 19.469 1.00 47.50 126 GLY A CA 1
ATOM 963 C C . GLY A 1 126 ? 17.371 -17.961 18.382 1.00 47.50 126 GLY A C 1
ATOM 964 O O . GLY A 1 126 ? 17.491 -19.148 18.691 1.00 47.50 126 GLY A O 1
ATOM 965 N N . ASN A 1 127 ? 17.752 -17.503 17.181 1.00 56.59 127 ASN A N 1
ATOM 966 C CA . ASN A 1 127 ? 18.574 -18.303 16.256 1.00 56.59 127 ASN A CA 1
ATOM 967 C C . ASN A 1 127 ? 20.050 -18.042 16.545 1.00 56.59 127 ASN A C 1
ATOM 969 O O . ASN A 1 127 ? 20.546 -16.957 16.273 1.00 56.59 127 ASN A O 1
ATOM 973 N N . SER A 1 128 ? 20.755 -19.041 17.071 1.00 55.00 128 SER A N 1
ATOM 974 C CA . SER A 1 128 ? 22.153 -18.939 17.490 1.00 55.00 128 SER A CA 1
ATOM 975 C C . SER A 1 128 ? 23.181 -18.908 16.351 1.00 55.00 128 SER A C 1
ATOM 977 O O . SER A 1 128 ? 24.395 -18.933 16.594 1.00 55.00 128 SER A O 1
ATOM 979 N N . SER A 1 129 ? 22.708 -18.819 15.108 1.00 60.31 129 SER A N 1
ATOM 980 C CA . SER A 1 129 ? 23.514 -18.730 13.898 1.00 60.31 129 SER A CA 1
ATOM 981 C C . SER A 1 129 ? 22.899 -17.751 12.890 1.00 60.31 129 SER A C 1
ATOM 983 O O . SER A 1 129 ? 21.687 -17.602 12.815 1.00 60.31 129 SER A O 1
ATOM 985 N N . PHE A 1 130 ? 23.733 -17.098 12.075 1.00 63.53 130 PHE A N 1
ATOM 986 C CA . PHE A 1 130 ? 23.287 -16.376 10.869 1.00 63.53 130 PHE A CA 1
ATOM 987 C C . PHE A 1 130 ? 23.001 -17.351 9.698 1.00 63.53 130 PHE A C 1
ATOM 989 O O . PHE A 1 130 ? 22.961 -16.942 8.542 1.00 63.53 130 PHE A O 1
ATOM 996 N N . GLU A 1 131 ? 22.839 -18.650 9.981 1.00 66.50 131 GLU A N 1
ATOM 997 C CA . GLU A 1 131 ? 22.358 -19.649 9.025 1.00 66.50 131 GLU A CA 1
ATOM 998 C C . GLU A 1 131 ? 20.815 -19.629 9.075 1.00 66.50 131 GLU A C 1
ATOM 1000 O O . GLU A 1 131 ? 20.231 -19.833 10.140 1.00 66.50 131 GLU A O 1
ATOM 1005 N N . ILE A 1 132 ? 20.162 -19.341 7.942 1.00 67.12 132 ILE A N 1
ATOM 1006 C CA . ILE A 1 132 ? 18.696 -19.224 7.834 1.00 67.12 132 ILE A CA 1
ATOM 1007 C C . ILE A 1 132 ? 18.153 -20.355 6.960 1.00 67.12 132 ILE A C 1
ATOM 1009 O O . ILE A 1 132 ? 18.501 -20.458 5.781 1.00 67.12 132 ILE A O 1
ATOM 1013 N N . ASP A 1 133 ? 17.266 -21.183 7.509 1.00 71.50 133 ASP A N 1
ATOM 1014 C CA . ASP A 1 133 ? 16.468 -22.129 6.732 1.00 71.50 133 ASP A CA 1
ATOM 1015 C C . ASP A 1 133 ? 15.251 -21.406 6.141 1.00 71.50 133 ASP A C 1
ATOM 1017 O O . ASP A 1 133 ? 14.281 -21.078 6.827 1.00 71.50 133 ASP A O 1
ATOM 1021 N N . LEU A 1 134 ? 15.280 -21.197 4.824 1.00 69.88 134 LEU A N 1
ATOM 1022 C CA . LEU A 1 134 ? 14.226 -20.504 4.078 1.00 69.88 134 LEU A CA 1
ATOM 1023 C C . LEU A 1 134 ? 12.846 -21.182 4.151 1.00 69.88 134 LEU A C 1
ATOM 1025 O O . LEU A 1 134 ? 11.859 -20.609 3.690 1.00 69.88 134 LEU A O 1
ATOM 1029 N N . THR A 1 135 ? 12.768 -22.416 4.650 1.00 70.81 135 THR A N 1
ATOM 1030 C CA . THR A 1 135 ? 11.518 -23.170 4.782 1.00 70.81 135 THR A CA 1
ATOM 1031 C C . THR A 1 135 ? 10.902 -23.079 6.172 1.00 70.81 135 THR A C 1
ATOM 1033 O O . THR A 1 135 ? 9.679 -23.180 6.285 1.00 70.81 135 THR A O 1
ATOM 1036 N N . SER A 1 136 ? 11.710 -22.892 7.220 1.00 76.81 136 SER A N 1
ATOM 1037 C CA . SER A 1 136 ? 11.238 -22.880 8.610 1.00 76.81 136 SER A CA 1
ATOM 1038 C C . SER A 1 136 ? 11.419 -21.554 9.329 1.00 76.81 136 SER A C 1
ATOM 1040 O O . SER A 1 136 ? 10.602 -21.237 10.191 1.00 76.81 136 SER A O 1
ATOM 1042 N N . ASP A 1 137 ? 12.458 -20.794 8.993 1.00 74.50 137 ASP A N 1
ATOM 1043 C CA . ASP A 1 137 ? 12.892 -19.649 9.798 1.00 74.50 137 ASP A CA 1
ATOM 1044 C C . ASP A 1 137 ? 12.254 -18.338 9.328 1.00 74.50 137 ASP A C 1
ATOM 1046 O O . ASP A 1 137 ? 12.188 -17.374 10.085 1.00 74.50 137 ASP A O 1
ATOM 1050 N N . VAL A 1 138 ? 11.734 -18.317 8.096 1.00 80.62 138 VAL A N 1
ATOM 1051 C CA . VAL A 1 138 ? 11.128 -17.140 7.448 1.00 80.62 138 VAL A CA 1
ATOM 1052 C C . VAL A 1 138 ? 9.696 -17.418 6.960 1.00 80.62 138 VAL A C 1
ATOM 1054 O O . VAL A 1 138 ? 9.399 -17.316 5.765 1.00 80.62 138 VAL A O 1
ATOM 1057 N N . PRO A 1 139 ? 8.779 -17.844 7.851 1.00 86.19 139 PRO A N 1
ATOM 1058 C CA . PRO A 1 139 ? 7.392 -18.085 7.470 1.00 86.19 139 PRO A CA 1
ATOM 1059 C C . PRO A 1 139 ? 6.756 -16.807 6.916 1.00 86.19 139 PRO A C 1
ATOM 1061 O O . PRO A 1 139 ? 6.876 -15.745 7.509 1.00 86.19 139 PRO A O 1
ATOM 1064 N N . ASN A 1 140 ? 6.032 -16.919 5.800 1.00 83.19 140 ASN A N 1
ATOM 1065 C CA . ASN A 1 140 ? 5.354 -15.785 5.155 1.00 83.19 140 ASN A CA 1
ATOM 1066 C C . ASN A 1 140 ? 6.299 -14.630 4.775 1.00 83.19 140 ASN A C 1
ATOM 1068 O O . ASN A 1 140 ? 5.895 -13.470 4.797 1.00 83.19 140 ASN A O 1
ATOM 1072 N N . ILE A 1 141 ? 7.556 -14.934 4.438 1.00 84.38 141 ILE A N 1
ATOM 1073 C CA . ILE A 1 141 ? 8.451 -13.947 3.836 1.00 84.38 141 ILE A CA 1
ATOM 1074 C C . ILE A 1 141 ? 7.809 -13.333 2.594 1.00 84.38 141 ILE A C 1
ATOM 1076 O O . ILE A 1 141 ? 7.316 -14.051 1.715 1.00 84.38 141 ILE A O 1
ATOM 1080 N N . VAL A 1 142 ? 7.824 -12.001 2.537 1.00 76.44 142 VAL A N 1
ATOM 1081 C CA . VAL A 1 142 ? 7.337 -11.250 1.384 1.00 76.44 142 VAL A CA 1
ATOM 1082 C C . VAL A 1 142 ? 8.063 -11.758 0.144 1.00 76.44 142 VAL A C 1
ATOM 1084 O O . VAL A 1 142 ? 9.290 -11.865 0.100 1.00 76.44 142 VAL A O 1
ATOM 1087 N N . THR A 1 143 ? 7.265 -12.145 -0.842 1.00 72.19 143 THR A N 1
ATOM 1088 C CA . THR A 1 143 ? 7.743 -12.623 -2.133 1.00 72.19 143 THR A CA 1
ATOM 1089 C C . THR A 1 143 ? 7.341 -11.586 -3.162 1.00 72.19 143 THR A C 1
ATOM 1091 O O . THR A 1 143 ? 6.152 -11.303 -3.307 1.00 72.19 143 THR A O 1
ATOM 1094 N N . ASP A 1 144 ? 8.321 -11.013 -3.854 1.00 57.56 144 ASP A N 1
ATOM 1095 C CA . ASP A 1 144 ? 8.073 -10.093 -4.952 1.00 57.56 144 ASP A CA 1
ATOM 1096 C C . ASP A 1 144 ? 7.210 -10.810 -6.007 1.00 57.56 144 ASP A C 1
ATOM 1098 O O . ASP A 1 144 ? 7.604 -11.868 -6.513 1.00 57.56 144 ASP A O 1
ATOM 1102 N N . PRO A 1 145 ? 6.018 -10.284 -6.325 1.00 50.50 145 PRO A N 1
ATOM 1103 C CA . PRO A 1 145 ? 5.063 -10.992 -7.166 1.00 50.50 145 PRO A CA 1
ATOM 1104 C C . PRO A 1 145 ? 5.486 -11.056 -8.640 1.00 50.50 145 PRO A C 1
ATOM 1106 O O . PRO A 1 145 ? 5.064 -11.974 -9.335 1.00 50.50 145 PRO A O 1
ATOM 1109 N N . ALA A 1 146 ? 6.329 -10.132 -9.113 1.00 45.53 146 ALA A N 1
ATOM 1110 C CA . ALA A 1 146 ? 6.773 -10.070 -10.507 1.00 45.53 146 ALA A CA 1
ATOM 1111 C C . ALA A 1 146 ? 7.984 -10.978 -10.781 1.00 45.53 146 ALA A C 1
ATOM 1113 O O . ALA A 1 146 ? 8.180 -11.472 -11.891 1.00 45.53 146 ALA A O 1
ATOM 1114 N N . THR A 1 147 ? 8.831 -11.185 -9.775 1.00 49.44 147 THR A N 1
ATOM 1115 C CA . THR A 1 147 ? 10.111 -11.894 -9.915 1.00 49.44 147 THR A CA 1
ATOM 1116 C C . THR A 1 147 ? 10.161 -13.206 -9.134 1.00 49.44 147 THR A C 1
ATOM 1118 O O . THR A 1 147 ? 11.014 -14.053 -9.409 1.00 49.44 147 THR A O 1
ATOM 1121 N N . GLY A 1 148 ? 9.256 -13.402 -8.170 1.00 59.44 148 GLY A N 1
ATOM 1122 C CA . GLY A 1 148 ? 9.277 -14.520 -7.228 1.00 59.44 148 GLY A CA 1
ATOM 1123 C C . GLY A 1 148 ? 10.423 -14.445 -6.212 1.00 59.44 148 GLY A C 1
ATOM 1124 O O . GLY A 1 148 ? 10.686 -15.431 -5.517 1.00 59.44 148 GLY A O 1
ATOM 1125 N N . VAL A 1 149 ? 11.133 -13.315 -6.151 1.00 61.19 149 VAL A N 1
ATOM 1126 C CA . VAL A 1 149 ? 12.279 -13.106 -5.262 1.00 61.19 149 VAL A CA 1
ATOM 1127 C C . VAL A 1 149 ? 11.799 -12.938 -3.825 1.00 61.19 149 VAL A C 1
ATOM 1129 O O . VAL A 1 149 ? 10.774 -12.320 -3.558 1.00 61.19 149 VAL A O 1
ATOM 1132 N N . ARG A 1 150 ? 12.555 -13.504 -2.886 1.00 67.56 150 ARG A N 1
ATOM 1133 C CA . ARG A 1 150 ? 12.360 -13.328 -1.443 1.00 67.56 150 ARG A CA 1
ATOM 1134 C C . ARG A 1 150 ? 13.587 -12.632 -0.879 1.00 67.56 150 ARG A C 1
ATOM 1136 O O . ARG A 1 150 ? 14.702 -13.081 -1.164 1.00 67.56 150 ARG A O 1
ATOM 1143 N N . THR A 1 151 ? 13.378 -11.597 -0.072 1.00 66.25 151 THR A N 1
ATOM 1144 C CA . THR A 1 151 ? 14.462 -10.715 0.381 1.00 66.25 151 THR A CA 1
ATOM 1145 C C . THR A 1 151 ? 14.695 -10.839 1.882 1.00 66.25 151 THR A C 1
ATOM 1147 O O . THR A 1 151 ? 13.774 -10.723 2.691 1.00 66.25 151 THR A O 1
ATOM 1150 N N . LEU A 1 152 ? 15.952 -11.083 2.254 1.00 67.62 152 LEU A N 1
ATOM 1151 C CA . LEU A 1 152 ? 16.447 -10.957 3.624 1.00 67.62 152 LEU A CA 1
ATOM 1152 C C . LEU A 1 152 ? 17.248 -9.663 3.726 1.00 67.62 152 LEU A C 1
ATOM 1154 O O . LEU A 1 152 ? 18.027 -9.349 2.827 1.00 67.62 152 LEU A O 1
ATOM 1158 N N . TYR A 1 153 ? 17.098 -8.952 4.836 1.00 70.12 153 TYR A N 1
ATOM 1159 C CA . TYR A 1 153 ? 17.749 -7.672 5.075 1.00 70.12 153 TYR A CA 1
ATOM 1160 C C . TYR A 1 153 ? 18.814 -7.828 6.154 1.00 70.12 153 TYR A C 1
ATOM 1162 O O . TYR A 1 153 ? 18.524 -8.294 7.256 1.00 70.12 153 TYR A O 1
ATOM 1170 N N . LEU A 1 154 ? 20.047 -7.417 5.853 1.00 70.19 154 LEU A N 1
ATOM 1171 C CA . LEU A 1 154 ? 21.112 -7.285 6.843 1.00 70.19 154 LEU A CA 1
ATOM 1172 C C . LEU A 1 154 ? 21.387 -5.801 7.083 1.00 70.19 154 LEU A C 1
ATOM 1174 O O . LEU A 1 154 ? 22.028 -5.147 6.263 1.00 70.19 154 LEU A O 1
ATOM 1178 N N . ASP A 1 155 ? 20.931 -5.288 8.219 1.00 68.44 155 ASP A N 1
ATOM 1179 C CA . ASP A 1 155 ? 21.313 -3.962 8.694 1.00 68.44 155 ASP A CA 1
ATOM 1180 C C . ASP A 1 155 ? 22.685 -4.032 9.375 1.00 68.44 155 ASP A C 1
ATOM 1182 O O . ASP A 1 155 ? 22.955 -4.914 10.200 1.00 68.44 155 ASP A O 1
ATOM 1186 N N . VAL A 1 156 ? 23.563 -3.102 9.007 1.00 66.06 156 VAL A N 1
ATOM 1187 C C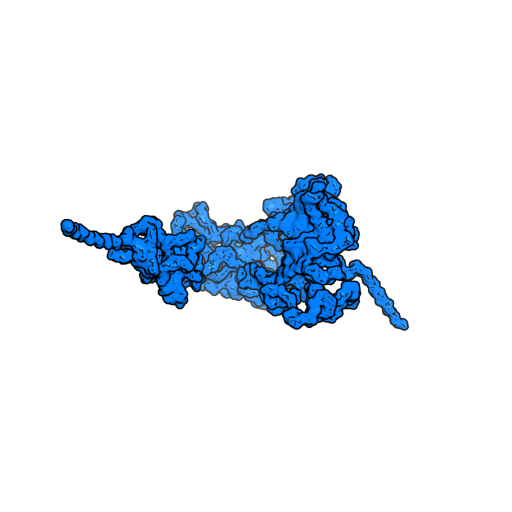A . VAL A 1 156 ? 24.940 -3.005 9.483 1.00 66.06 156 VAL A CA 1
ATOM 1188 C C . VAL A 1 156 ? 25.162 -1.605 10.040 1.00 66.06 156 VAL A C 1
ATOM 1190 O O . VAL A 1 156 ? 25.299 -0.627 9.309 1.00 66.06 156 VAL A O 1
ATOM 1193 N N . THR A 1 157 ? 25.234 -1.507 11.363 1.00 67.06 157 THR A N 1
ATOM 1194 C CA . THR A 1 157 ? 25.425 -0.248 12.081 1.00 67.06 157 THR A CA 1
ATOM 1195 C C . THR A 1 157 ? 26.807 -0.191 12.724 1.00 67.06 157 THR A C 1
ATOM 1197 O O . THR A 1 157 ? 27.126 -0.951 13.638 1.00 67.06 157 THR A O 1
ATOM 1200 N N . THR A 1 158 ? 27.623 0.780 12.325 1.00 65.88 158 THR A N 1
ATOM 1201 C CA . THR A 1 158 ? 28.881 1.101 13.011 1.00 65.88 158 THR A CA 1
ATOM 1202 C C . THR A 1 158 ? 28.593 1.746 14.370 1.00 65.88 158 THR A C 1
ATOM 1204 O O . THR A 1 158 ? 28.058 2.850 14.439 1.00 65.88 158 THR A O 1
ATOM 1207 N N . LEU A 1 159 ? 28.967 1.088 15.470 1.00 66.31 159 LEU A N 1
ATOM 1208 C CA . LEU A 1 159 ? 28.784 1.607 16.831 1.00 66.31 159 LEU A CA 1
ATOM 1209 C C . LEU A 1 159 ? 29.979 2.439 17.315 1.00 66.31 159 LEU A C 1
ATOM 1211 O O . LEU A 1 159 ? 29.804 3.405 18.059 1.00 66.31 159 LEU A O 1
ATOM 1215 N N . SER A 1 160 ? 31.203 2.048 16.950 1.00 68.62 160 SER A N 1
ATOM 1216 C CA . SER A 1 160 ? 32.440 2.754 17.317 1.00 68.62 160 SER A CA 1
ATOM 1217 C C . SER A 1 160 ? 33.623 2.309 16.450 1.00 68.62 160 SER A C 1
ATOM 1219 O O . SER A 1 160 ? 33.482 1.361 15.690 1.00 68.62 160 SER A O 1
ATOM 1221 N N . GLY A 1 161 ? 34.776 2.970 16.592 1.00 66.62 161 GLY A N 1
ATOM 1222 C CA . GLY A 1 161 ? 36.033 2.643 15.908 1.00 66.62 161 GLY A CA 1
ATOM 1223 C C . GLY A 1 161 ? 36.298 3.471 14.650 1.00 66.62 161 GLY A C 1
ATOM 1224 O O . GLY A 1 161 ? 35.604 4.452 14.384 1.00 66.62 161 GLY A O 1
ATOM 1225 N N . ALA A 1 162 ? 37.378 3.137 13.950 1.00 58.84 162 ALA A N 1
ATOM 1226 C CA . ALA A 1 162 ? 37.894 3.882 12.802 1.00 58.84 162 ALA A CA 1
ATOM 1227 C C . ALA A 1 162 ? 38.399 2.977 11.659 1.00 58.84 162 ALA A C 1
ATOM 1229 O O . ALA A 1 162 ? 38.888 3.498 10.659 1.00 58.84 162 ALA A O 1
ATOM 1230 N N . LEU A 1 163 ? 38.286 1.649 11.798 1.00 57.88 163 LEU A N 1
ATOM 1231 C CA . LEU A 1 163 ? 38.757 0.694 10.792 1.00 57.88 163 LEU A CA 1
ATOM 1232 C C . LEU A 1 163 ? 37.713 0.463 9.716 1.00 57.88 163 LEU A C 1
ATOM 1234 O O . LEU A 1 163 ? 36.508 0.499 9.975 1.00 57.88 163 LEU A O 1
ATOM 1238 N N . GLU A 1 164 ? 38.211 0.172 8.524 1.00 54.56 164 GLU A N 1
ATOM 1239 C CA . GLU A 1 164 ? 37.404 -0.341 7.432 1.00 54.56 164 GLU A CA 1
ATOM 1240 C C . GLU A 1 164 ? 37.114 -1.821 7.680 1.00 54.56 164 GLU A C 1
ATOM 1242 O O . GLU A 1 164 ? 38.044 -2.616 7.817 1.00 54.56 164 GLU A O 1
ATOM 1247 N N . ASN A 1 165 ? 35.828 -2.170 7.718 1.00 51.72 165 ASN A N 1
ATOM 1248 C CA . ASN A 1 165 ? 35.363 -3.542 7.829 1.00 51.72 165 ASN A CA 1
ATOM 1249 C C . ASN A 1 165 ? 34.586 -3.907 6.569 1.00 51.72 165 ASN A C 1
ATOM 1251 O O . ASN A 1 165 ? 33.566 -3.289 6.268 1.00 51.72 165 ASN A O 1
ATOM 1255 N N . VAL A 1 166 ? 35.033 -4.947 5.869 1.00 50.81 166 VAL A N 1
ATOM 1256 C CA . VAL A 1 166 ? 34.276 -5.540 4.761 1.00 50.81 166 VAL A CA 1
ATOM 1257 C C . VAL A 1 166 ? 33.658 -6.857 5.214 1.00 50.81 166 VAL A C 1
ATOM 1259 O O . VAL A 1 166 ? 34.333 -7.705 5.803 1.00 50.81 166 VAL A O 1
ATOM 1262 N N . PHE A 1 167 ? 32.373 -7.029 4.922 1.00 52.75 167 PHE A N 1
ATOM 1263 C CA . PHE A 1 167 ? 31.605 -8.236 5.207 1.00 52.75 167 PHE A CA 1
ATOM 1264 C C . PHE A 1 167 ? 31.171 -8.918 3.904 1.00 52.75 167 PHE A C 1
ATOM 1266 O O . PHE A 1 167 ? 30.990 -8.273 2.874 1.00 52.75 167 PHE A O 1
ATOM 1273 N N . GLU A 1 168 ? 31.029 -10.241 3.954 1.00 53.22 168 GLU A N 1
ATOM 1274 C CA . GLU A 1 168 ? 30.550 -11.074 2.849 1.00 53.22 168 GLU A CA 1
ATOM 1275 C C . GLU A 1 168 ? 29.213 -11.692 3.267 1.00 53.22 168 GLU A C 1
ATOM 1277 O O . GLU A 1 168 ? 29.100 -12.229 4.371 1.00 53.22 168 GLU A O 1
ATOM 1282 N N . ILE A 1 169 ? 28.209 -11.618 2.395 1.00 54.97 169 ILE A N 1
ATOM 1283 C CA . ILE A 1 169 ? 26.920 -12.286 2.588 1.00 54.97 169 ILE A CA 1
ATOM 1284 C C . ILE A 1 169 ? 26.769 -13.330 1.487 1.00 54.97 169 ILE A C 1
ATOM 1286 O O . ILE A 1 169 ? 27.051 -13.058 0.319 1.00 54.97 169 ILE A O 1
ATOM 1290 N N . TRP A 1 170 ? 26.326 -14.528 1.857 1.00 55.41 170 TRP A N 1
ATOM 1291 C CA . TRP A 1 170 ? 26.157 -15.638 0.932 1.00 55.41 170 TRP A CA 1
ATOM 1292 C C . TRP A 1 170 ? 24.759 -16.250 1.039 1.00 55.41 170 TRP A C 1
ATOM 1294 O O . TRP A 1 170 ? 24.238 -16.422 2.138 1.00 55.41 170 TRP A O 1
ATOM 1304 N N . ALA A 1 171 ? 24.191 -16.629 -0.109 1.00 53.75 171 ALA A N 1
ATOM 1305 C CA . ALA A 1 171 ? 22.971 -17.424 -0.214 1.00 53.75 171 ALA A CA 1
ATOM 1306 C C . ALA A 1 171 ? 23.218 -18.641 -1.123 1.00 53.75 171 ALA A C 1
ATOM 1308 O O . ALA A 1 171 ? 23.650 -18.497 -2.270 1.00 53.75 171 ALA A O 1
ATOM 1309 N N . GLY A 1 172 ? 22.949 -19.847 -0.619 1.00 54.12 172 GLY A N 1
ATOM 1310 C CA . GLY A 1 172 ? 23.058 -21.091 -1.384 1.00 54.12 172 GLY A CA 1
ATOM 1311 C C . GLY A 1 172 ? 22.746 -22.347 -0.554 1.00 54.12 172 GLY A C 1
ATOM 1312 O O . GLY A 1 172 ? 22.276 -22.234 0.577 1.00 54.12 172 GLY A O 1
ATOM 1313 N N . PRO A 1 173 ? 22.962 -23.556 -1.104 1.00 54.66 173 PRO A N 1
ATOM 1314 C CA . PRO A 1 173 ? 22.435 -24.794 -0.530 1.00 54.66 173 PRO A CA 1
ATOM 1315 C C . PRO A 1 173 ? 23.107 -25.201 0.803 1.00 54.66 173 PRO A C 1
ATOM 1317 O O . PRO A 1 173 ? 24.299 -24.974 0.986 1.00 54.66 173 PRO A O 1
ATOM 1320 N N . PRO A 1 174 ? 22.399 -25.863 1.739 1.00 53.16 174 PRO A N 1
ATOM 1321 C CA . PRO A 1 174 ? 22.908 -26.135 3.094 1.00 53.16 174 PRO A CA 1
ATOM 1322 C C . PRO A 1 174 ? 24.186 -26.987 3.173 1.00 53.16 174 PRO A C 1
ATOM 1324 O O . PRO A 1 174 ? 24.926 -26.914 4.151 1.00 53.16 174 PRO A O 1
ATOM 1327 N N . ASP A 1 175 ? 24.456 -27.820 2.167 1.00 56.91 175 ASP A N 1
ATOM 1328 C CA . ASP A 1 175 ? 25.616 -28.718 2.137 1.00 56.91 175 ASP A CA 1
ATOM 1329 C C . ASP A 1 175 ? 26.940 -27.998 1.830 1.00 56.91 175 ASP A C 1
ATOM 1331 O O . ASP A 1 175 ? 28.018 -28.557 2.045 1.00 56.91 175 ASP A O 1
ATOM 1335 N N . TYR A 1 176 ? 26.876 -26.735 1.405 1.00 60.31 176 TYR A N 1
ATOM 1336 C CA . TYR A 1 176 ? 28.034 -25.957 0.974 1.00 60.31 176 TYR A CA 1
ATOM 1337 C C . TYR A 1 176 ? 28.974 -25.522 2.093 1.00 60.31 176 TYR A C 1
ATOM 1339 O O . TYR A 1 176 ? 30.181 -25.412 1.856 1.00 60.31 176 TYR A O 1
ATOM 1347 N N . ALA A 1 177 ? 28.453 -25.291 3.302 1.00 54.53 177 ALA A N 1
ATOM 1348 C CA . ALA A 1 177 ? 29.270 -24.905 4.452 1.00 54.53 177 ALA A CA 1
ATOM 1349 C C . ALA A 1 177 ? 30.354 -25.954 4.762 1.00 54.53 177 ALA A C 1
ATOM 1351 O O . ALA A 1 177 ? 31.447 -25.592 5.194 1.00 54.53 177 ALA A O 1
ATOM 1352 N N . ASP A 1 178 ? 30.080 -27.228 4.459 1.00 56.06 178 ASP A N 1
ATOM 1353 C CA . ASP A 1 178 ? 30.964 -28.358 4.749 1.00 56.06 178 ASP A CA 1
ATOM 1354 C C . ASP A 1 178 ? 31.780 -28.836 3.529 1.00 56.06 178 ASP A C 1
ATOM 1356 O O . ASP A 1 178 ? 32.772 -29.555 3.690 1.00 56.06 178 ASP A O 1
ATOM 1360 N N . THR A 1 179 ? 31.385 -28.474 2.301 1.00 63.34 179 THR A N 1
ATOM 1361 C CA . THR A 1 179 ? 32.044 -28.939 1.063 1.00 63.34 179 THR A CA 1
ATOM 1362 C C . THR A 1 179 ? 32.958 -27.906 0.415 1.00 63.34 179 THR A C 1
ATOM 1364 O O . THR A 1 179 ? 33.817 -28.282 -0.391 1.00 63.34 179 THR A O 1
ATOM 1367 N N . MET A 1 180 ? 32.795 -26.621 0.735 1.00 63.50 180 MET A N 1
ATOM 1368 C CA . MET A 1 180 ? 33.650 -25.563 0.204 1.00 63.50 180 MET A CA 1
ATOM 1369 C C . MET A 1 180 ? 34.963 -25.438 0.994 1.00 63.50 180 MET A C 1
ATOM 1371 O O . MET A 1 180 ? 34.978 -25.589 2.212 1.00 63.50 180 MET A O 1
ATOM 1375 N N . PRO A 1 181 ? 36.104 -25.174 0.334 1.00 59.44 181 PRO A N 1
ATOM 1376 C CA . PRO A 1 181 ? 37.345 -24.861 1.037 1.00 59.44 181 PRO A CA 1
ATOM 1377 C C . PRO A 1 181 ? 37.251 -23.577 1.884 1.00 59.44 181 PRO A C 1
ATOM 1379 O O . PRO A 1 181 ? 36.673 -22.577 1.457 1.00 59.44 181 PRO A O 1
ATOM 1382 N N . SER A 1 182 ? 37.897 -23.581 3.055 1.00 57.28 182 SER A N 1
ATOM 1383 C CA . SER A 1 182 ? 38.053 -22.395 3.917 1.00 57.28 182 SER A CA 1
ATOM 1384 C C . SER A 1 182 ? 38.984 -21.343 3.327 1.00 57.28 182 SER A C 1
ATOM 1386 O O . SER A 1 182 ? 38.786 -20.150 3.530 1.00 57.28 182 SER A O 1
ATOM 1388 N N . ASP A 1 183 ? 39.992 -21.782 2.574 1.00 62.91 183 ASP A N 1
ATOM 1389 C CA . ASP A 1 183 ? 40.891 -20.895 1.847 1.00 62.91 183 ASP A CA 1
ATOM 1390 C C . ASP A 1 183 ? 40.163 -20.252 0.660 1.00 62.91 183 ASP A C 1
ATOM 1392 O O . ASP A 1 183 ? 39.664 -20.951 -0.224 1.00 62.91 183 ASP A O 1
ATOM 1396 N N . VAL A 1 184 ? 40.150 -18.917 0.625 1.00 50.41 184 VAL A N 1
ATOM 1397 C CA . VAL A 1 184 ? 39.449 -18.113 -0.390 1.00 50.41 184 VAL A CA 1
ATOM 1398 C C . VAL A 1 184 ? 39.862 -18.501 -1.814 1.00 50.41 184 VAL A C 1
ATOM 1400 O O . VAL A 1 184 ? 39.016 -18.642 -2.693 1.00 50.41 184 VAL A O 1
ATOM 1403 N N . ASN A 1 185 ? 41.149 -18.760 -2.065 1.00 51.16 185 ASN A N 1
ATOM 1404 C CA . ASN A 1 185 ? 41.613 -19.114 -3.409 1.00 51.16 185 ASN A CA 1
ATOM 1405 C C . ASN A 1 185 ? 41.182 -20.529 -3.809 1.00 51.16 185 ASN A C 1
ATOM 1407 O O . ASN A 1 185 ? 40.789 -20.762 -4.954 1.00 51.16 185 ASN A O 1
ATOM 1411 N N . ALA A 1 186 ? 41.244 -21.481 -2.878 1.00 55.72 186 ALA A N 1
ATOM 1412 C CA . ALA A 1 186 ? 40.763 -22.839 -3.098 1.00 55.72 186 ALA A CA 1
ATOM 1413 C C . ALA A 1 186 ? 39.238 -22.879 -3.285 1.00 55.72 186 ALA A C 1
ATOM 1415 O O . ALA A 1 186 ? 38.753 -23.645 -4.118 1.00 55.72 186 ALA A O 1
ATOM 1416 N N . ARG A 1 187 ? 38.497 -22.031 -2.566 1.00 60.66 187 ARG A N 1
ATOM 1417 C CA . ARG A 1 187 ? 37.048 -21.855 -2.697 1.00 60.66 187 ARG A CA 1
ATOM 1418 C C . ARG A 1 187 ? 36.666 -21.312 -4.061 1.00 60.66 187 ARG A C 1
ATOM 1420 O O . ARG A 1 187 ? 35.854 -21.919 -4.751 1.00 60.66 187 ARG A O 1
ATOM 1427 N N . ASN A 1 188 ? 37.332 -20.248 -4.498 1.00 53.38 188 ASN A N 1
ATOM 1428 C CA . ASN A 1 188 ? 37.133 -19.675 -5.827 1.00 53.38 188 ASN A CA 1
ATOM 1429 C C . ASN A 1 188 ? 37.401 -20.719 -6.915 1.00 53.38 188 ASN A C 1
ATOM 1431 O O . ASN A 1 188 ? 36.620 -20.875 -7.850 1.00 53.38 188 ASN A O 1
ATOM 1435 N N . LEU A 1 189 ? 38.461 -21.514 -6.755 1.00 59.06 189 LEU A N 1
ATOM 1436 C CA . LEU A 1 189 ? 38.754 -22.610 -7.670 1.00 59.06 189 LEU A CA 1
ATOM 1437 C C . LEU A 1 189 ? 37.681 -23.716 -7.629 1.00 59.06 189 LEU A C 1
ATOM 1439 O O . LEU A 1 189 ? 37.382 -24.302 -8.667 1.00 59.06 189 LEU A O 1
ATOM 1443 N N . ALA A 1 190 ? 37.099 -24.015 -6.466 1.00 61.59 190 ALA A N 1
ATOM 1444 C CA . ALA A 1 190 ? 36.020 -24.993 -6.325 1.00 61.59 190 ALA A CA 1
ATOM 1445 C C . ALA A 1 190 ? 34.726 -24.526 -7.015 1.00 61.59 190 ALA A C 1
ATOM 1447 O O . ALA A 1 190 ? 34.156 -25.293 -7.787 1.00 61.59 190 ALA A O 1
ATOM 1448 N N . ILE A 1 191 ? 34.333 -23.259 -6.837 1.00 57.25 191 ILE A N 1
ATOM 1449 C CA . ILE A 1 191 ? 33.166 -22.641 -7.496 1.00 57.25 191 ILE A CA 1
ATOM 1450 C C . ILE A 1 191 ? 33.330 -22.646 -9.022 1.00 57.25 191 ILE A C 1
ATOM 1452 O O . ILE A 1 191 ? 32.409 -23.012 -9.749 1.00 57.25 191 ILE A O 1
ATOM 1456 N N . VAL A 1 192 ? 34.521 -22.294 -9.517 1.00 52.81 192 VAL A N 1
ATOM 1457 C CA . VAL A 1 192 ? 34.837 -22.298 -10.957 1.00 52.81 192 VAL A CA 1
ATOM 1458 C C . VAL A 1 192 ? 34.769 -23.709 -11.550 1.00 52.81 192 VAL A C 1
ATOM 1460 O O . VAL A 1 192 ? 34.358 -23.884 -12.696 1.00 52.81 192 VAL A O 1
ATOM 1463 N N . ASN A 1 193 ? 35.198 -24.721 -10.794 1.00 67.12 193 ASN A N 1
ATOM 1464 C CA . ASN A 1 193 ? 35.238 -26.101 -11.273 1.00 67.12 193 ASN A CA 1
ATOM 1465 C C . ASN A 1 193 ? 33.879 -26.811 -11.210 1.00 67.12 193 ASN A C 1
ATOM 1467 O O . ASN A 1 193 ? 33.713 -27.815 -11.907 1.00 67.12 193 ASN A O 1
ATOM 1471 N N . ASP A 1 194 ? 32.931 -26.307 -10.417 1.00 64.44 194 ASP A N 1
ATOM 1472 C CA . ASP A 1 194 ? 31.573 -26.842 -10.323 1.00 64.44 194 ASP A CA 1
ATOM 1473 C C . ASP A 1 194 ? 30.509 -25.728 -10.301 1.00 64.44 194 ASP A C 1
ATOM 1475 O O . ASP A 1 194 ? 29.897 -25.436 -9.269 1.00 64.44 194 ASP A O 1
ATOM 1479 N N . PRO A 1 195 ? 30.262 -25.076 -11.452 1.00 53.25 195 PRO A N 1
ATOM 1480 C CA . PRO A 1 195 ? 29.330 -23.966 -11.508 1.00 53.25 195 PRO A CA 1
ATOM 1481 C C . PRO A 1 195 ? 27.853 -24.388 -11.387 1.00 53.25 195 PRO A C 1
ATOM 1483 O O . PRO A 1 195 ? 26.976 -23.545 -11.301 1.00 53.25 195 PRO A O 1
ATOM 1486 N N . GLY A 1 196 ? 27.544 -25.686 -11.419 1.00 53.25 196 GLY A N 1
ATOM 1487 C CA . GLY A 1 196 ? 26.178 -26.180 -11.210 1.00 53.25 196 GLY A CA 1
ATOM 1488 C C . GLY A 1 196 ? 25.846 -26.438 -9.742 1.00 53.25 196 GLY A C 1
ATOM 1489 O O . GLY A 1 196 ? 24.684 -26.657 -9.415 1.00 53.25 196 GLY A O 1
ATOM 1490 N N . ALA A 1 197 ? 26.854 -26.437 -8.870 1.00 56.25 197 ALA A N 1
ATOM 1491 C CA . ALA A 1 197 ? 26.676 -26.683 -7.449 1.00 56.25 197 ALA A CA 1
ATOM 1492 C C . ALA A 1 197 ? 26.214 -25.421 -6.687 1.00 56.25 197 ALA A C 1
ATOM 1494 O O . ALA A 1 197 ? 25.791 -25.518 -5.540 1.00 56.25 197 ALA A O 1
ATOM 1495 N N . HIS A 1 198 ? 26.216 -24.246 -7.332 1.00 54.50 198 HIS A N 1
ATOM 1496 C CA . HIS A 1 198 ? 25.689 -23.007 -6.765 1.00 54.50 198 HIS A CA 1
ATOM 1497 C C . HIS A 1 198 ? 24.288 -22.687 -7.306 1.00 54.50 198 HIS A C 1
ATOM 1499 O O . HIS A 1 198 ? 24.091 -22.486 -8.502 1.00 54.50 198 HIS A O 1
ATOM 1505 N N . HIS A 1 199 ? 23.309 -22.607 -6.408 1.00 52.19 199 HIS A N 1
ATOM 1506 C CA . HIS A 1 199 ? 21.969 -22.110 -6.699 1.00 52.19 199 HIS A CA 1
ATOM 1507 C C . HIS A 1 199 ? 21.465 -21.368 -5.465 1.00 52.19 199 HIS A C 1
ATOM 1509 O O . HIS A 1 199 ? 21.466 -21.935 -4.377 1.00 52.19 199 HIS A O 1
ATOM 1515 N N . ALA A 1 200 ? 21.046 -20.114 -5.619 1.00 49.56 200 ALA A N 1
ATOM 1516 C CA . ALA A 1 200 ? 20.521 -19.323 -4.505 1.00 49.56 200 ALA A CA 1
ATOM 1517 C C . ALA A 1 200 ? 19.064 -19.685 -4.146 1.00 49.56 200 ALA A C 1
ATOM 1519 O O . ALA A 1 200 ? 18.464 -19.043 -3.297 1.00 49.56 200 ALA A O 1
ATOM 1520 N N . ASP A 1 201 ? 18.463 -20.675 -4.820 1.00 51.00 201 ASP A N 1
ATOM 1521 C CA . ASP A 1 201 ? 17.056 -21.078 -4.640 1.00 51.00 201 ASP A CA 1
ATOM 1522 C C . ASP A 1 201 ? 16.059 -19.913 -4.750 1.00 51.00 201 ASP A C 1
ATOM 1524 O O . ASP A 1 201 ? 15.045 -19.833 -4.052 1.00 51.00 201 ASP A O 1
ATOM 1528 N N . GLY A 1 202 ? 16.365 -19.000 -5.679 1.00 46.41 202 GLY A N 1
ATOM 1529 C CA . GLY A 1 202 ? 15.574 -17.798 -5.930 1.00 46.41 202 GLY A CA 1
ATOM 1530 C C . GLY A 1 202 ? 15.725 -16.712 -4.862 1.00 46.41 202 GLY A C 1
ATOM 1531 O O . GLY A 1 202 ? 14.930 -15.780 -4.850 1.00 46.41 202 GLY A O 1
ATOM 1532 N N . VAL A 1 203 ? 16.709 -16.818 -3.962 1.00 41.38 203 VAL A N 1
ATOM 1533 C CA . VAL A 1 203 ? 17.022 -15.766 -2.987 1.00 41.38 203 VAL A CA 1
ATOM 1534 C C . VAL A 1 203 ? 18.030 -14.792 -3.567 1.00 41.38 203 VAL A C 1
ATOM 1536 O O . VAL A 1 203 ? 19.109 -15.178 -4.021 1.00 41.38 203 VAL A O 1
ATOM 1539 N N . GLN A 1 204 ? 17.668 -13.518 -3.526 1.00 47.94 204 GLN A N 1
ATOM 1540 C CA . GLN A 1 204 ? 18.555 -12.407 -3.816 1.00 47.94 204 GLN A CA 1
ATOM 1541 C C . GLN A 1 204 ? 18.994 -11.805 -2.481 1.00 47.94 204 GLN A C 1
ATOM 1543 O O . GLN A 1 204 ? 18.192 -11.650 -1.563 1.00 47.94 204 GLN A O 1
ATOM 1548 N N . VAL A 1 205 ? 20.288 -11.519 -2.355 1.00 48.53 205 VAL A N 1
ATOM 1549 C CA . VAL A 1 205 ? 20.820 -10.782 -1.211 1.00 48.53 205 VAL A CA 1
ATOM 1550 C C . VAL A 1 205 ? 21.053 -9.358 -1.672 1.00 48.53 205 VAL A C 1
ATOM 1552 O O . VAL A 1 205 ? 21.872 -9.119 -2.559 1.00 48.53 205 VAL A O 1
ATOM 1555 N N . GLU A 1 206 ? 20.338 -8.434 -1.052 1.00 49.06 206 GLU A N 1
ATOM 1556 C CA . GLU A 1 206 ? 20.469 -7.006 -1.290 1.00 49.06 206 GLU A CA 1
ATOM 1557 C C . GLU A 1 206 ? 20.975 -6.343 -0.024 1.00 49.06 206 GLU A C 1
ATOM 1559 O O . GLU A 1 206 ? 20.552 -6.657 1.088 1.00 49.06 206 GLU A O 1
ATOM 1564 N N . ALA A 1 207 ? 21.902 -5.415 -0.198 1.00 47.28 207 ALA A N 1
ATOM 1565 C CA . ALA A 1 207 ? 22.310 -4.534 0.870 1.00 47.28 207 ALA A CA 1
ATOM 1566 C C . ALA A 1 207 ? 21.668 -3.169 0.593 1.00 47.28 207 ALA A C 1
ATOM 1568 O O . ALA A 1 207 ? 21.774 -2.641 -0.513 1.00 47.28 207 ALA A O 1
ATOM 1569 N N . ILE A 1 208 ? 20.988 -2.609 1.594 1.00 46.56 208 ILE A N 1
ATOM 1570 C CA . ILE A 1 208 ? 20.323 -1.302 1.525 1.00 46.56 208 ILE A CA 1
ATOM 1571 C C . ILE A 1 208 ? 20.986 -0.385 2.557 1.00 46.56 208 ILE A C 1
ATOM 1573 O O . ILE A 1 208 ? 21.309 -0.818 3.661 1.00 46.56 208 ILE A O 1
ATOM 1577 N N . GLY A 1 209 ? 21.201 0.887 2.207 1.00 57.31 209 GLY A N 1
ATOM 1578 C CA . GLY A 1 209 ? 21.770 1.890 3.110 1.00 57.31 209 GLY A CA 1
ATOM 1579 C C . GLY A 1 209 ? 23.215 2.255 2.775 1.00 57.31 209 GLY A C 1
ATOM 1580 O O . GLY A 1 209 ? 23.462 2.881 1.746 1.00 57.31 209 GLY A O 1
ATOM 1581 N N . VAL A 1 210 ? 24.146 1.944 3.684 1.00 56.72 210 VAL A N 1
ATOM 1582 C CA . VAL A 1 210 ? 25.566 2.323 3.597 1.00 56.72 210 VAL A CA 1
ATOM 1583 C C . VAL A 1 210 ? 26.377 1.156 3.023 1.00 56.72 210 VAL A C 1
ATOM 1585 O O . VAL A 1 210 ? 26.636 0.182 3.726 1.00 56.72 210 VAL A O 1
ATOM 1588 N N . LEU A 1 211 ? 26.760 1.235 1.746 1.00 63.19 211 LEU A N 1
ATOM 1589 C CA . LEU A 1 211 ? 27.338 0.109 0.995 1.00 63.19 211 LEU A CA 1
ATOM 1590 C C . LEU A 1 211 ? 28.832 0.294 0.732 1.00 63.19 211 LEU A C 1
ATOM 1592 O O . LEU A 1 211 ? 29.170 1.057 -0.173 1.00 63.19 211 LEU A O 1
ATOM 1596 N N . PRO A 1 212 ? 29.736 -0.388 1.457 1.00 62.88 212 PRO A N 1
ATOM 1597 C CA . PRO A 1 212 ? 31.139 -0.436 1.074 1.00 62.88 212 PRO A CA 1
ATOM 1598 C C . PRO A 1 212 ? 31.306 -1.332 -0.160 1.00 62.88 212 PRO A C 1
ATOM 1600 O O . PRO A 1 212 ? 30.990 -2.522 -0.125 1.00 62.88 212 PRO A O 1
ATOM 1603 N N . ILE A 1 213 ? 31.809 -0.767 -1.255 1.00 66.38 213 ILE A N 1
ATOM 1604 C CA . ILE A 1 213 ? 32.099 -1.488 -2.495 1.00 66.38 213 ILE A CA 1
ATOM 1605 C C . ILE A 1 213 ? 33.580 -1.322 -2.814 1.00 66.38 213 ILE A C 1
ATOM 1607 O O . ILE A 1 213 ? 34.099 -0.209 -2.877 1.00 66.38 213 ILE A O 1
ATOM 1611 N N . ASN A 1 214 ? 34.258 -2.445 -3.040 1.00 64.81 214 ASN A N 1
ATOM 1612 C CA . ASN A 1 214 ? 35.636 -2.455 -3.509 1.00 64.81 214 ASN A CA 1
ATOM 1613 C C . ASN A 1 214 ? 35.665 -2.750 -5.010 1.00 64.81 214 ASN A C 1
ATOM 1615 O O . ASN A 1 214 ? 35.035 -3.711 -5.463 1.00 64.81 214 ASN A O 1
ATOM 1619 N N . ASN A 1 215 ? 36.409 -1.949 -5.777 1.00 64.12 215 ASN A N 1
ATOM 1620 C CA . ASN A 1 215 ? 36.674 -2.249 -7.177 1.00 64.12 215 ASN A CA 1
ATOM 1621 C C . ASN A 1 215 ? 38.152 -2.611 -7.400 1.00 64.12 215 ASN A C 1
ATOM 1623 O O . ASN A 1 215 ? 39.074 -1.837 -7.165 1.00 64.12 215 ASN A O 1
ATOM 1627 N N . LEU A 1 216 ? 38.401 -3.805 -7.932 1.00 61.19 216 LEU A N 1
ATOM 1628 C CA . LEU A 1 216 ? 39.749 -4.260 -8.290 1.00 61.19 216 LEU A CA 1
ATOM 1629 C C . LEU A 1 216 ? 40.025 -4.183 -9.801 1.00 61.19 216 LEU A C 1
ATOM 1631 O O . LEU A 1 216 ? 41.047 -4.693 -10.262 1.00 61.19 216 LEU A O 1
ATOM 1635 N N . TYR A 1 217 ? 39.124 -3.580 -10.582 1.00 61.41 217 TYR A N 1
ATOM 1636 C CA . TYR A 1 217 ? 39.132 -3.622 -12.043 1.00 61.41 217 TYR A CA 1
ATOM 1637 C C . TYR A 1 217 ? 38.990 -2.229 -12.681 1.00 61.41 217 TYR A C 1
ATOM 1639 O O . TYR A 1 217 ? 38.091 -1.458 -12.361 1.00 61.41 217 TYR A O 1
ATOM 1647 N N . GLY A 1 218 ? 39.840 -1.920 -13.665 1.00 68.00 218 GLY A N 1
ATOM 1648 C CA . GLY A 1 218 ? 39.861 -0.622 -14.358 1.00 68.00 218 GLY A CA 1
ATOM 1649 C C . GLY A 1 218 ? 38.787 -0.398 -15.424 1.00 68.00 218 GLY A C 1
ATOM 1650 O O . GLY A 1 218 ? 38.799 0.636 -16.089 1.00 68.00 218 GLY A O 1
ATOM 1651 N N . ASN A 1 219 ? 37.889 -1.360 -15.639 1.00 77.25 219 ASN A N 1
ATOM 1652 C CA . ASN A 1 219 ? 36.815 -1.257 -16.631 1.00 77.25 219 ASN A CA 1
ATOM 1653 C C . ASN A 1 219 ? 35.562 -0.605 -16.029 1.00 77.25 219 ASN A C 1
ATOM 1655 O O . ASN A 1 219 ? 35.492 -0.360 -14.828 1.00 77.25 219 ASN A O 1
ATOM 1659 N N . ALA A 1 220 ? 34.576 -0.321 -16.884 1.00 79.25 220 ALA A N 1
ATOM 1660 C CA . ALA A 1 220 ? 33.243 0.057 -16.430 1.00 79.25 220 ALA A CA 1
ATOM 1661 C C . ALA A 1 220 ? 32.588 -1.118 -15.695 1.00 79.25 220 ALA A C 1
ATOM 1663 O O . ALA A 1 220 ? 32.644 -2.245 -16.200 1.00 79.25 220 ALA A O 1
ATOM 1664 N N . ILE A 1 221 ? 31.957 -0.852 -14.555 1.00 78.19 221 ILE A N 1
ATOM 1665 C CA . ILE A 1 221 ? 31.149 -1.834 -13.832 1.00 78.19 221 ILE A CA 1
ATOM 1666 C C . ILE A 1 221 ? 29.786 -1.226 -13.526 1.00 78.19 221 ILE A C 1
ATOM 1668 O O . ILE A 1 221 ? 29.709 -0.060 -13.145 1.00 78.19 221 ILE A O 1
ATOM 1672 N N . ASP A 1 222 ? 28.744 -2.036 -13.708 1.00 82.19 222 ASP A N 1
ATOM 1673 C CA . ASP A 1 222 ? 27.358 -1.688 -13.415 1.00 82.19 222 ASP A CA 1
ATOM 1674 C C . ASP A 1 222 ? 26.953 -2.349 -12.099 1.00 82.19 222 ASP A C 1
ATOM 1676 O O . ASP A 1 222 ? 27.034 -3.575 -11.967 1.00 82.19 222 ASP A O 1
ATOM 1680 N N . TRP A 1 223 ? 26.524 -1.544 -11.132 1.00 77.50 223 TRP A N 1
ATOM 1681 C CA . TRP A 1 223 ? 26.128 -2.005 -9.805 1.00 77.50 223 TRP A CA 1
ATOM 1682 C C . TRP A 1 223 ? 24.673 -1.673 -9.517 1.00 77.50 223 TRP A C 1
ATOM 1684 O O . TRP A 1 223 ? 24.299 -0.512 -9.675 1.00 77.50 223 TRP A O 1
ATOM 1694 N N . PRO A 1 224 ? 23.860 -2.639 -9.061 1.00 77.31 224 PRO A N 1
ATOM 1695 C CA . PRO A 1 224 ? 22.568 -2.317 -8.475 1.00 77.31 224 PRO A CA 1
ATOM 1696 C C . PRO A 1 224 ? 22.804 -1.618 -7.132 1.00 77.31 224 PRO A C 1
ATOM 1698 O O . PRO A 1 224 ? 23.570 -2.112 -6.305 1.00 77.31 224 PRO A O 1
ATOM 1701 N N . ILE A 1 225 ? 22.188 -0.454 -6.933 1.00 78.88 225 ILE A N 1
ATOM 1702 C CA . ILE A 1 225 ? 22.362 0.345 -5.708 1.00 78.88 225 ILE A CA 1
ATOM 1703 C C . ILE A 1 225 ? 21.062 0.557 -4.924 1.00 78.88 225 ILE A C 1
ATOM 1705 O O . ILE A 1 225 ? 21.134 0.893 -3.745 1.00 78.88 225 ILE A O 1
ATOM 1709 N N . ALA A 1 226 ? 19.894 0.386 -5.553 1.00 77.56 226 ALA A N 1
ATOM 1710 C CA . ALA A 1 226 ? 18.583 0.408 -4.899 1.00 77.56 226 ALA A CA 1
ATOM 1711 C C . ALA A 1 226 ? 17.486 -0.099 -5.845 1.00 77.56 226 ALA A C 1
ATOM 1713 O O . ALA A 1 226 ? 17.568 0.140 -7.049 1.00 77.56 226 ALA A O 1
ATOM 1714 N N . ASP A 1 227 ? 16.428 -0.683 -5.290 1.00 74.88 227 ASP A N 1
ATOM 1715 C CA . ASP A 1 227 ? 15.266 -1.155 -6.044 1.00 74.88 227 ASP A CA 1
ATOM 1716 C C . ASP A 1 227 ? 14.049 -0.275 -5.763 1.00 74.88 227 ASP A C 1
ATOM 1718 O O . ASP A 1 227 ? 13.815 0.170 -4.637 1.00 74.88 227 ASP A O 1
ATOM 1722 N N . PHE A 1 228 ? 13.277 0.008 -6.810 1.00 71.50 228 PHE A N 1
ATOM 1723 C CA . PHE A 1 228 ? 12.129 0.901 -6.734 1.00 71.50 228 PHE A CA 1
ATOM 1724 C C . PHE A 1 228 ? 10.916 0.271 -7.412 1.00 71.50 228 PHE A C 1
ATOM 1726 O O . PHE A 1 228 ? 10.993 -0.195 -8.548 1.00 71.50 228 PHE A O 1
ATOM 1733 N N . SER A 1 229 ? 9.775 0.291 -6.726 1.00 58.00 229 SER A N 1
ATOM 1734 C CA . SER A 1 229 ? 8.487 -0.132 -7.280 1.00 58.00 229 SER A CA 1
ATOM 1735 C C . SER A 1 229 ? 7.912 0.940 -8.226 1.00 58.00 229 SER A C 1
ATOM 1737 O O . SER A 1 229 ? 8.333 2.100 -8.167 1.00 58.00 229 SER A O 1
ATOM 1739 N N . PRO A 1 230 ? 6.903 0.623 -9.064 1.00 57.88 230 PRO A N 1
ATOM 1740 C CA . PRO A 1 230 ? 6.250 1.622 -9.918 1.00 57.88 230 PRO A CA 1
ATOM 1741 C C . PRO A 1 230 ? 5.736 2.857 -9.159 1.00 57.88 230 PRO A C 1
ATOM 1743 O O . PRO A 1 230 ? 5.712 3.956 -9.704 1.00 57.88 230 PRO A O 1
ATOM 1746 N N . THR A 1 231 ? 5.351 2.704 -7.886 1.00 57.47 231 THR A N 1
ATOM 1747 C CA . THR A 1 231 ? 4.829 3.803 -7.055 1.00 57.47 231 THR A CA 1
ATOM 1748 C C . THR A 1 231 ? 5.891 4.836 -6.678 1.00 57.47 231 THR A C 1
ATOM 1750 O O . THR A 1 231 ? 5.550 5.907 -6.189 1.00 57.47 231 THR A O 1
ATOM 1753 N N . ALA A 1 232 ? 7.173 4.537 -6.901 1.00 68.00 232 ALA A N 1
ATOM 1754 C CA . ALA A 1 232 ? 8.276 5.467 -6.691 1.00 68.00 232 ALA A CA 1
ATOM 1755 C C . ALA A 1 232 ? 8.406 6.514 -7.817 1.00 68.00 232 ALA A C 1
ATOM 1757 O O . ALA A 1 232 ? 9.199 7.447 -7.691 1.00 68.00 232 ALA A O 1
ATOM 1758 N N . ALA A 1 233 ? 7.648 6.368 -8.911 1.00 76.25 233 ALA A N 1
ATOM 1759 C CA . ALA A 1 233 ? 7.634 7.288 -10.044 1.00 76.25 233 ALA A CA 1
ATOM 1760 C C . ALA A 1 233 ? 7.472 8.757 -9.609 1.00 76.25 233 ALA A C 1
ATOM 1762 O O . ALA A 1 233 ? 6.603 9.091 -8.807 1.00 76.25 233 ALA A O 1
ATOM 1763 N N . GLY A 1 234 ? 8.320 9.646 -10.133 1.00 75.69 234 GLY A N 1
ATOM 1764 C CA . GLY A 1 234 ? 8.344 11.066 -9.762 1.00 75.69 234 GLY A CA 1
ATOM 1765 C C . GLY A 1 234 ? 8.996 11.372 -8.405 1.00 75.69 234 GLY A C 1
ATOM 1766 O O . GLY A 1 234 ? 9.199 12.542 -8.079 1.00 75.69 234 GLY A O 1
ATOM 1767 N N . GLY A 1 235 ? 9.365 10.350 -7.626 1.00 83.12 235 GLY A N 1
ATOM 1768 C CA . GLY A 1 235 ? 10.155 10.490 -6.404 1.00 83.12 235 GLY A CA 1
ATOM 1769 C C . GLY A 1 235 ? 11.563 11.006 -6.658 1.00 83.12 235 GLY A C 1
ATOM 1770 O O . GLY A 1 235 ? 12.059 10.987 -7.784 1.00 83.12 235 GLY A O 1
ATOM 1771 N N . THR A 1 236 ? 12.234 11.454 -5.599 1.00 90.38 236 THR A N 1
ATOM 1772 C CA . THR A 1 236 ? 13.630 11.901 -5.679 1.00 90.38 236 THR A CA 1
ATOM 1773 C C . THR A 1 236 ? 14.542 10.974 -4.884 1.00 90.38 236 THR A C 1
ATOM 1775 O O . THR A 1 236 ? 14.334 10.739 -3.699 1.00 90.38 236 THR A O 1
ATOM 1778 N N . VAL A 1 237 ? 15.593 10.476 -5.527 1.00 90.75 237 VAL A N 1
ATOM 1779 C CA . VAL A 1 237 ? 16.664 9.690 -4.914 1.00 90.75 237 VAL A CA 1
ATOM 1780 C C . VAL A 1 237 ? 17.881 10.585 -4.721 1.00 90.75 237 VAL A C 1
ATOM 1782 O O . VAL A 1 237 ? 18.393 11.184 -5.663 1.00 90.75 237 VAL A O 1
ATOM 1785 N N . SER A 1 238 ? 18.354 10.664 -3.486 1.00 93.75 238 SER A N 1
ATOM 1786 C CA . SER A 1 238 ? 19.608 11.298 -3.095 1.00 93.75 238 SER A CA 1
ATOM 1787 C C . SER A 1 238 ? 20.696 10.239 -2.935 1.00 93.75 238 SER A C 1
ATOM 1789 O O . SER A 1 238 ? 20.527 9.296 -2.163 1.00 93.75 238 SER A O 1
ATOM 1791 N N . ILE A 1 239 ? 21.829 10.417 -3.615 1.00 92.94 239 ILE A N 1
ATOM 1792 C CA . ILE A 1 239 ? 22.960 9.479 -3.582 1.00 92.94 239 ILE A CA 1
ATOM 1793 C C . ILE A 1 239 ? 24.236 10.230 -3.217 1.00 92.94 239 ILE A C 1
ATOM 1795 O O . ILE A 1 239 ? 24.601 11.205 -3.872 1.00 92.94 239 ILE A O 1
ATOM 1799 N N . SER A 1 240 ? 24.946 9.783 -2.188 1.00 91.00 240 SER A N 1
ATOM 1800 C CA . SER A 1 240 ? 26.290 10.267 -1.870 1.00 91.00 240 SER A CA 1
ATOM 1801 C C . SER A 1 240 ? 27.277 9.107 -1.870 1.00 91.00 240 SER A C 1
ATOM 1803 O O . SER A 1 240 ? 26.909 7.977 -1.563 1.00 91.00 240 SER A O 1
ATOM 1805 N N . ILE A 1 241 ? 28.523 9.389 -2.242 1.00 89.00 241 ILE A N 1
ATOM 1806 C CA . ILE A 1 241 ? 29.603 8.403 -2.308 1.00 89.00 241 ILE A CA 1
ATOM 1807 C C . ILE A 1 241 ? 30.751 8.921 -1.447 1.00 89.00 241 ILE A C 1
ATOM 1809 O O . ILE A 1 241 ? 31.140 10.080 -1.587 1.00 89.00 241 ILE A O 1
ATOM 1813 N N . PHE A 1 242 ? 31.266 8.102 -0.542 1.00 83.69 242 PHE A N 1
ATOM 1814 C CA . PHE A 1 242 ? 32.414 8.400 0.306 1.00 83.69 242 PHE A CA 1
ATOM 1815 C C . PHE A 1 242 ? 33.677 7.771 -0.273 1.00 83.69 242 PHE A C 1
ATOM 1817 O O . PHE A 1 242 ? 33.634 6.611 -0.672 1.00 83.69 242 PHE A O 1
ATOM 1824 N N . ASP A 1 243 ? 34.778 8.522 -0.245 1.00 78.50 243 ASP A N 1
ATOM 1825 C CA . ASP A 1 243 ? 36.138 8.028 -0.514 1.00 78.50 243 ASP A CA 1
ATOM 1826 C C . ASP A 1 243 ? 36.327 7.419 -1.909 1.00 78.50 243 ASP A C 1
ATOM 1828 O O . ASP A 1 243 ? 36.831 6.322 -2.069 1.00 78.50 243 ASP A O 1
ATOM 1832 N N . MET A 1 244 ? 35.865 8.125 -2.946 1.00 81.81 244 MET A N 1
ATOM 1833 C CA . MET A 1 244 ? 36.056 7.699 -4.338 1.00 81.81 244 MET A CA 1
ATOM 1834 C C . MET A 1 244 ? 37.242 8.445 -4.960 1.00 81.81 244 MET A C 1
ATOM 1836 O O . MET A 1 244 ? 37.068 9.440 -5.682 1.00 81.81 244 MET A O 1
ATOM 1840 N N . ASP A 1 245 ? 38.461 8.024 -4.635 1.00 74.25 245 ASP A N 1
ATOM 1841 C CA . ASP A 1 245 ? 39.682 8.794 -4.876 1.00 74.25 245 ASP A CA 1
ATOM 1842 C C . ASP A 1 245 ? 40.750 8.049 -5.695 1.00 74.25 245 ASP A C 1
ATOM 1844 O O . ASP A 1 245 ? 41.455 8.678 -6.491 1.00 74.25 245 ASP A O 1
ATOM 1848 N N . SER A 1 246 ? 40.839 6.723 -5.600 1.00 76.00 246 SER A N 1
ATOM 1849 C CA . SER A 1 246 ? 41.919 5.949 -6.204 1.00 76.00 246 SER A CA 1
ATOM 1850 C C . SER A 1 246 ? 41.432 5.151 -7.407 1.00 76.00 246 SER A C 1
ATOM 1852 O O . SER A 1 246 ? 40.634 4.225 -7.336 1.00 76.00 246 SER A O 1
ATOM 1854 N N . GLY A 1 247 ? 41.927 5.523 -8.587 1.00 77.56 247 GLY A N 1
ATOM 1855 C CA . GLY A 1 247 ? 41.671 4.792 -9.828 1.00 77.56 247 GLY A CA 1
ATOM 1856 C C . GLY A 1 247 ? 40.267 4.976 -10.411 1.00 77.56 247 GLY A C 1
ATOM 1857 O O . GLY A 1 247 ? 40.066 4.582 -11.563 1.00 77.56 247 GLY A O 1
ATOM 1858 N N . ALA A 1 248 ? 39.315 5.558 -9.674 1.00 82.69 248 ALA A N 1
ATOM 1859 C CA . ALA A 1 248 ? 37.992 5.912 -10.181 1.00 82.69 248 ALA A CA 1
ATOM 1860 C C . ALA A 1 248 ? 38.105 7.063 -11.186 1.00 82.69 248 ALA A C 1
ATOM 1862 O O . ALA A 1 248 ? 38.901 7.986 -11.014 1.00 82.69 248 ALA A O 1
ATOM 1863 N N . GLN A 1 249 ? 37.343 6.988 -12.271 1.00 87.88 249 GLN A N 1
ATOM 1864 C CA . GLN A 1 249 ? 37.350 7.971 -13.345 1.00 87.88 249 GLN A CA 1
ATOM 1865 C C . GLN A 1 249 ? 35.931 8.475 -13.589 1.00 87.88 249 GLN A C 1
ATOM 1867 O O . GLN A 1 249 ? 34.996 7.673 -13.635 1.00 87.88 249 GLN A O 1
ATOM 1872 N N . PRO A 1 250 ? 35.756 9.787 -13.797 1.00 88.88 250 PRO A N 1
ATOM 1873 C CA . PRO A 1 250 ? 34.488 10.300 -14.265 1.00 88.88 250 PRO A CA 1
ATOM 1874 C C . PRO A 1 250 ? 34.222 9.866 -15.722 1.00 88.88 250 PRO A C 1
ATOM 1876 O O . PRO A 1 250 ? 35.170 9.640 -16.486 1.00 88.88 250 PRO A O 1
ATOM 1879 N N . PRO A 1 251 ? 32.949 9.825 -16.148 1.0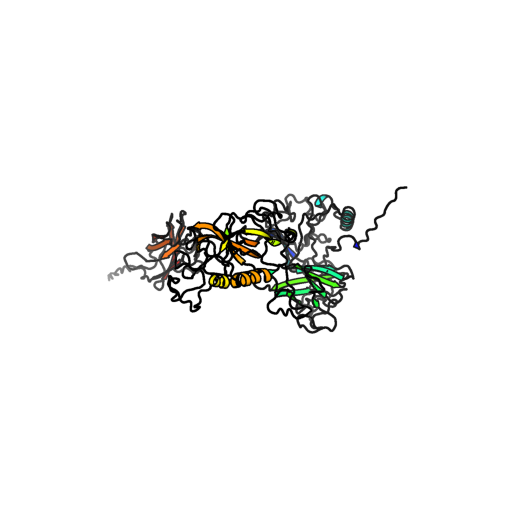0 93.62 251 PRO A N 1
ATOM 1880 C CA . PRO A 1 251 ? 31.766 10.155 -15.357 1.00 93.62 251 PRO A CA 1
ATOM 1881 C C . PRO A 1 251 ? 31.160 8.936 -14.640 1.00 93.62 251 PRO A C 1
ATOM 1883 O O . PRO A 1 251 ? 31.486 7.789 -14.946 1.00 93.62 251 PRO A O 1
ATOM 1886 N N . ILE A 1 252 ? 30.221 9.194 -13.731 1.00 92.88 252 ILE A N 1
ATOM 1887 C CA . ILE A 1 252 ? 29.318 8.181 -13.167 1.00 92.88 252 ILE A CA 1
ATOM 1888 C C . ILE A 1 252 ? 27.968 8.267 -13.883 1.00 92.88 252 ILE A C 1
ATOM 1890 O O . ILE A 1 252 ? 27.461 9.364 -14.107 1.00 92.88 252 ILE A O 1
ATOM 1894 N N . THR A 1 253 ? 27.385 7.132 -14.274 1.00 95.62 253 THR A N 1
ATOM 1895 C CA . THR A 1 253 ? 26.076 7.105 -14.951 1.00 95.62 253 THR A CA 1
ATOM 1896 C C . THR A 1 253 ? 25.069 6.287 -14.163 1.00 95.62 253 THR A C 1
ATOM 1898 O O . THR A 1 253 ? 25.337 5.138 -13.843 1.00 95.62 253 THR A O 1
ATOM 1901 N N . PHE A 1 254 ? 23.898 6.854 -13.901 1.00 95.50 254 PHE A N 1
ATOM 1902 C CA . PHE A 1 254 ? 22.776 6.160 -13.286 1.00 95.50 254 PHE A CA 1
ATOM 1903 C C . PHE A 1 254 ? 21.722 5.808 -14.328 1.00 95.50 254 PHE A C 1
ATOM 1905 O O . PHE A 1 254 ? 21.420 6.620 -15.204 1.00 95.50 254 PHE A O 1
ATOM 1912 N N . PHE A 1 255 ? 21.156 4.613 -14.237 1.00 93.81 255 PHE A N 1
ATOM 1913 C CA . PHE A 1 255 ? 20.094 4.148 -15.126 1.00 93.81 255 PHE A CA 1
ATOM 1914 C C . PHE A 1 255 ? 19.203 3.139 -14.402 1.00 93.81 255 PHE A C 1
ATOM 1916 O O . PHE A 1 255 ? 19.637 2.522 -13.439 1.00 93.81 255 PHE A O 1
ATOM 1923 N N . PHE A 1 256 ? 17.965 2.965 -14.855 1.00 85.62 256 PHE A N 1
ATOM 1924 C CA . PHE A 1 256 ? 17.119 1.865 -14.392 1.00 85.62 256 PHE A CA 1
ATOM 1925 C C . PHE A 1 256 ? 17.270 0.691 -15.346 1.00 85.62 256 PHE A C 1
ATOM 1927 O O . PHE A 1 256 ? 17.164 0.885 -16.551 1.00 85.62 256 PHE A O 1
ATOM 1934 N N . ASP A 1 257 ? 17.495 -0.520 -14.848 1.00 79.19 257 ASP A N 1
ATOM 1935 C CA . ASP A 1 257 ? 17.657 -1.696 -15.716 1.00 79.19 257 ASP A CA 1
ATOM 1936 C C . ASP A 1 257 ? 16.365 -2.116 -16.442 1.00 79.19 257 ASP A C 1
ATOM 1938 O O . ASP A 1 257 ? 16.419 -2.772 -17.484 1.00 79.19 257 ASP A O 1
ATOM 1942 N N . SER A 1 258 ? 15.211 -1.683 -15.932 1.00 70.12 258 SER A N 1
ATOM 1943 C CA . SER A 1 258 ? 13.897 -1.838 -16.558 1.00 70.12 258 SER A CA 1
ATOM 1944 C C . SER A 1 258 ? 13.628 -0.842 -17.690 1.00 70.12 258 SER A C 1
ATOM 1946 O O . SER A 1 258 ? 12.672 -1.014 -18.450 1.00 70.12 258 SER A O 1
ATOM 1948 N N . ILE A 1 259 ? 14.470 0.185 -17.843 1.00 73.38 259 ILE A N 1
ATOM 1949 C CA . ILE A 1 259 ? 14.355 1.202 -18.886 1.00 73.38 259 ILE A CA 1
ATOM 1950 C C . ILE A 1 259 ? 15.591 1.113 -19.793 1.00 73.38 259 ILE A C 1
ATOM 1952 O O . ILE A 1 259 ? 16.719 1.117 -19.309 1.00 73.38 259 ILE A O 1
ATOM 1956 N N . PRO A 1 260 ? 15.444 1.084 -21.130 1.00 78.19 260 PRO A N 1
ATOM 1957 C CA . PRO A 1 260 ? 16.605 1.175 -22.009 1.00 78.19 260 PRO A CA 1
ATOM 1958 C C . PRO A 1 260 ? 17.443 2.423 -21.684 1.00 78.19 260 PRO A C 1
ATOM 1960 O O . PRO A 1 260 ? 16.904 3.525 -21.691 1.00 78.19 260 PRO A O 1
ATOM 1963 N N . GLU A 1 261 ? 18.759 2.295 -21.483 1.00 82.06 261 GLU A N 1
ATOM 1964 C CA . GLU A 1 261 ? 19.638 3.438 -21.142 1.00 82.06 261 GLU A CA 1
ATOM 1965 C C . GLU A 1 261 ? 19.529 4.607 -22.140 1.00 82.06 261 GLU A C 1
ATOM 1967 O O . GLU A 1 261 ? 19.647 5.778 -21.787 1.00 82.06 261 GLU A O 1
ATOM 1972 N N . SER A 1 262 ? 19.268 4.290 -23.414 1.00 80.31 262 SER A N 1
ATOM 1973 C CA . SER A 1 262 ? 19.037 5.286 -24.464 1.00 80.31 262 SER A CA 1
ATOM 1974 C C . SER A 1 262 ? 17.755 6.103 -24.277 1.00 80.31 262 SER A C 1
ATOM 1976 O O . SER A 1 262 ? 17.622 7.154 -24.898 1.00 80.31 262 SER A O 1
ATOM 1978 N N . ALA A 1 263 ? 16.797 5.578 -23.513 1.00 70.50 263 ALA A N 1
ATOM 1979 C CA . ALA A 1 263 ? 15.553 6.243 -23.149 1.00 70.50 263 ALA A CA 1
ATOM 1980 C C . ALA A 1 263 ? 15.716 7.030 -21.843 1.00 70.50 263 ALA A C 1
ATOM 1982 O O . ALA A 1 263 ? 15.254 8.165 -21.769 1.00 70.50 263 ALA A O 1
ATOM 1983 N N . TRP A 1 264 ? 16.419 6.471 -20.853 1.00 86.25 264 TRP A N 1
ATOM 1984 C CA . TRP A 1 264 ? 16.692 7.168 -19.601 1.00 86.25 264 TRP A CA 1
ATOM 1985 C C . TRP A 1 264 ? 18.032 6.748 -18.992 1.00 86.25 264 TRP A C 1
ATOM 1987 O O . TRP A 1 264 ? 18.262 5.581 -18.680 1.00 86.25 264 TRP A O 1
ATOM 1997 N N . SER A 1 265 ? 18.914 7.726 -18.805 1.00 92.44 265 SER A N 1
ATOM 1998 C CA . SER A 1 265 ? 20.123 7.617 -17.992 1.00 92.44 265 SER A CA 1
ATOM 1999 C C . SER A 1 265 ? 20.579 9.024 -17.605 1.00 92.44 265 SER A C 1
ATOM 2001 O O . SER A 1 265 ? 20.346 9.981 -18.350 1.00 92.44 265 SER A O 1
ATOM 2003 N N . LEU A 1 266 ? 21.213 9.163 -16.445 1.00 94.56 266 LEU A N 1
ATOM 2004 C CA . LEU A 1 266 ? 21.755 10.428 -15.961 1.00 94.56 266 LEU A CA 1
ATOM 2005 C C . LEU A 1 266 ? 23.247 10.279 -15.700 1.00 94.56 266 LEU A C 1
ATOM 2007 O O . LEU A 1 266 ? 23.669 9.463 -14.885 1.00 94.56 266 LEU A O 1
ATOM 2011 N N . THR A 1 267 ? 24.046 11.091 -16.379 1.00 95.81 267 THR A N 1
ATOM 2012 C CA . THR A 1 267 ? 25.501 11.101 -16.235 1.00 95.81 267 THR A CA 1
ATOM 2013 C C . THR A 1 267 ? 25.919 12.302 -15.394 1.00 95.81 267 THR A C 1
ATOM 2015 O O . THR A 1 267 ? 25.600 13.436 -15.743 1.00 95.81 267 THR A O 1
ATOM 2018 N N . PHE A 1 268 ? 26.635 12.051 -14.300 1.00 95.50 268 PHE A N 1
ATOM 2019 C CA . PHE A 1 268 ? 27.139 13.060 -13.372 1.00 95.50 268 PHE A CA 1
ATOM 2020 C C . PHE A 1 268 ? 28.668 13.090 -13.361 1.00 95.50 268 PHE A C 1
ATOM 2022 O O . PHE A 1 268 ? 29.347 12.140 -13.764 1.00 95.50 268 PHE A O 1
ATOM 2029 N N . SER A 1 269 ? 29.211 14.181 -12.822 1.00 92.88 269 SER A N 1
ATOM 2030 C CA . SER A 1 269 ? 30.643 14.429 -12.662 1.00 92.88 269 SER A CA 1
ATOM 2031 C C . SER A 1 269 ? 31.414 14.379 -13.983 1.00 92.88 269 SER A C 1
ATOM 2033 O O . SER A 1 269 ? 32.600 14.064 -13.986 1.00 92.88 269 SER A O 1
ATOM 2035 N N . ASP A 1 270 ? 30.763 14.699 -15.106 1.00 94.12 270 ASP A N 1
ATOM 2036 C CA . ASP A 1 270 ? 31.426 14.829 -16.406 1.00 94.12 270 ASP A CA 1
ATOM 2037 C C . ASP A 1 270 ? 32.307 16.100 -16.417 1.00 94.12 270 ASP A C 1
ATOM 2039 O O . ASP A 1 270 ? 31.797 17.207 -16.197 1.00 94.12 270 ASP A O 1
ATOM 2043 N N . PRO A 1 271 ? 33.638 15.994 -16.620 1.00 92.38 271 PRO A N 1
ATOM 2044 C CA . PRO A 1 271 ? 34.543 17.123 -16.447 1.00 92.38 271 PRO A CA 1
ATOM 2045 C C . PRO A 1 271 ? 34.179 18.343 -17.303 1.00 92.38 271 PRO A C 1
ATOM 2047 O O . PRO A 1 271 ? 34.267 18.338 -18.533 1.00 92.38 271 PRO A O 1
ATOM 2050 N N . GLY A 1 272 ? 33.858 19.449 -16.626 1.00 92.62 272 GLY A N 1
ATOM 2051 C CA . GLY A 1 272 ? 33.518 20.726 -17.258 1.00 92.62 272 GLY A CA 1
ATOM 2052 C C . GLY A 1 272 ? 32.063 20.855 -17.721 1.00 92.62 272 GLY A C 1
ATOM 2053 O O . GLY A 1 272 ? 31.752 21.830 -18.411 1.00 92.62 272 GLY A O 1
ATOM 2054 N N . VAL A 1 273 ? 31.193 19.917 -17.344 1.00 94.94 273 VAL A N 1
ATOM 2055 C CA . VAL A 1 273 ? 29.752 19.931 -17.616 1.00 94.94 273 VAL A CA 1
ATOM 2056 C C . VAL A 1 273 ? 28.995 20.039 -16.289 1.00 94.94 273 VAL A C 1
ATOM 2058 O O . VAL A 1 273 ? 29.377 19.412 -15.304 1.00 94.94 273 VAL A O 1
ATOM 2061 N N . ASP A 1 274 ? 27.969 20.892 -16.240 1.00 95.25 274 ASP A N 1
ATOM 2062 C CA . ASP A 1 274 ? 27.093 20.997 -15.067 1.00 95.25 274 ASP A CA 1
ATOM 2063 C C . ASP A 1 274 ? 26.268 19.711 -14.924 1.00 95.25 274 ASP A C 1
ATOM 2065 O O . ASP A 1 274 ? 25.835 19.132 -15.924 1.00 95.25 274 ASP A O 1
ATOM 2069 N N . ASP A 1 275 ? 26.038 19.277 -13.689 1.00 95.69 275 ASP A N 1
ATOM 2070 C CA . ASP A 1 275 ? 25.338 18.026 -13.420 1.00 95.69 275 ASP A CA 1
ATOM 2071 C C . ASP A 1 275 ? 23.829 18.135 -13.735 1.00 95.69 275 ASP A C 1
ATOM 2073 O O . ASP A 1 275 ? 23.250 19.224 -13.623 1.00 95.69 275 ASP A O 1
ATOM 2077 N N . PRO A 1 276 ? 23.153 17.021 -14.094 1.00 93.19 276 PRO A N 1
ATOM 2078 C CA . PRO A 1 276 ? 21.726 17.016 -14.437 1.00 93.19 276 PRO A CA 1
ATOM 2079 C C . PRO A 1 276 ? 20.790 17.569 -13.353 1.00 93.19 276 PRO A C 1
ATOM 2081 O O . PRO A 1 276 ? 19.696 18.030 -13.667 1.00 93.19 276 PRO A O 1
ATOM 2084 N N . ASP A 1 277 ? 21.222 17.571 -12.091 1.00 93.62 277 ASP A N 1
ATOM 2085 C CA . ASP A 1 277 ? 20.487 18.155 -10.964 1.00 93.62 277 ASP A CA 1
ATOM 2086 C C . ASP A 1 277 ? 20.721 19.663 -10.765 1.00 93.62 277 ASP A C 1
ATOM 2088 O O . ASP A 1 277 ? 20.294 20.252 -9.769 1.00 93.62 277 ASP A O 1
ATOM 2092 N N . GLY A 1 278 ? 21.388 20.314 -11.719 1.00 94.88 278 GLY A N 1
ATOM 2093 C CA . GLY A 1 278 ? 21.627 21.755 -11.731 1.00 94.88 278 GLY A CA 1
ATOM 2094 C C . GLY A 1 278 ? 22.806 22.207 -10.871 1.00 94.88 278 GLY A C 1
ATOM 2095 O O . GLY A 1 278 ? 23.008 23.414 -10.701 1.00 94.88 278 GLY A O 1
ATOM 2096 N N . VAL A 1 279 ? 23.594 21.279 -10.325 1.00 95.00 279 VAL A N 1
ATOM 2097 C CA . VAL A 1 279 ? 24.815 21.605 -9.583 1.00 95.00 279 VAL A CA 1
ATOM 2098 C C . VAL A 1 279 ? 25.955 21.927 -10.565 1.00 95.00 279 VAL A C 1
ATOM 2100 O O . VAL A 1 279 ? 26.249 21.118 -11.445 1.00 95.00 279 VAL A O 1
ATOM 2103 N N . PRO A 1 280 ? 26.634 23.088 -10.437 1.00 96.44 280 PRO A N 1
ATOM 2104 C CA . PRO A 1 280 ? 27.673 23.480 -11.388 1.00 96.44 280 PRO A CA 1
ATOM 2105 C C . PRO A 1 280 ? 28.898 22.558 -11.389 1.00 96.44 280 PRO A C 1
ATOM 2107 O O . PRO A 1 280 ? 29.323 22.086 -10.326 1.00 96.44 280 PRO A O 1
ATOM 2110 N N . ALA A 1 281 ? 29.534 22.408 -12.553 1.00 93.81 281 ALA A N 1
ATOM 2111 C CA . ALA A 1 281 ? 30.762 21.634 -12.725 1.00 93.81 281 ALA A CA 1
ATOM 2112 C C . ALA A 1 281 ? 31.848 22.041 -11.709 1.00 93.81 281 ALA A C 1
ATOM 2114 O O . ALA A 1 281 ? 32.125 23.229 -11.512 1.00 93.81 281 ALA A O 1
ATOM 2115 N N . GLY A 1 282 ? 32.486 21.055 -11.074 1.00 90.50 282 GLY A N 1
ATOM 2116 C CA . GLY A 1 282 ? 33.536 21.271 -10.069 1.00 90.50 282 GLY A CA 1
ATOM 2117 C C . GLY A 1 282 ? 33.038 21.718 -8.687 1.00 90.50 282 GLY A C 1
ATOM 2118 O O . GLY A 1 282 ? 33.855 22.086 -7.843 1.00 90.50 282 GLY A O 1
ATOM 2119 N N . THR A 1 283 ? 31.721 21.721 -8.443 1.00 93.94 283 THR A N 1
ATOM 2120 C CA . THR A 1 283 ? 31.161 21.950 -7.096 1.00 93.94 283 THR A CA 1
ATOM 2121 C C . THR A 1 283 ? 31.339 20.724 -6.203 1.00 93.94 283 THR A C 1
ATOM 2123 O O . THR A 1 283 ? 31.737 20.861 -5.048 1.00 93.94 283 THR A O 1
ATOM 2126 N N . ARG A 1 284 ? 31.051 19.535 -6.744 1.00 93.44 284 ARG A N 1
ATOM 2127 C CA . ARG A 1 284 ? 31.342 18.247 -6.104 1.00 93.44 284 ARG A CA 1
ATOM 2128 C C . ARG A 1 284 ? 32.839 17.961 -6.193 1.00 93.44 284 ARG A C 1
ATOM 2130 O O . ARG A 1 284 ? 33.503 18.448 -7.110 1.00 93.44 284 ARG A O 1
ATOM 2137 N N . CYS A 1 285 ? 33.370 17.162 -5.270 1.00 89.12 285 CYS A N 1
ATOM 2138 C CA . CYS A 1 285 ? 34.676 16.555 -5.508 1.00 89.12 285 CYS A CA 1
ATOM 2139 C C . CYS A 1 285 ? 34.587 15.707 -6.789 1.00 89.12 285 CYS A C 1
ATOM 2141 O O . CYS A 1 285 ? 33.573 15.052 -7.033 1.00 89.12 285 CYS A O 1
ATOM 2143 N N . GLU A 1 286 ? 35.600 15.781 -7.651 1.00 84.81 286 GLU A N 1
ATOM 2144 C CA . GLU A 1 286 ? 35.606 14.989 -8.881 1.00 84.81 286 GLU A CA 1
ATOM 2145 C C . GLU A 1 286 ? 35.868 13.525 -8.517 1.00 84.81 286 GLU A C 1
ATOM 2147 O O . GLU A 1 286 ? 36.734 13.242 -7.686 1.00 84.81 286 GLU A O 1
ATOM 2152 N N . ILE A 1 287 ? 35.143 12.597 -9.142 1.00 85.75 287 ILE A N 1
ATOM 2153 C CA . ILE A 1 287 ? 35.406 11.159 -9.018 1.00 85.75 287 ILE A CA 1
ATOM 2154 C C . ILE A 1 287 ? 36.887 10.886 -9.330 1.00 85.75 287 ILE A C 1
ATOM 2156 O O . ILE A 1 287 ? 37.405 11.367 -10.339 1.00 85.75 287 ILE A O 1
ATOM 2160 N N . GLY A 1 288 ? 37.581 10.168 -8.443 1.00 83.69 288 GLY A N 1
ATOM 2161 C CA . GLY A 1 288 ? 39.043 10.013 -8.486 1.00 83.69 288 GLY A CA 1
ATOM 2162 C C . GLY A 1 288 ? 39.819 11.112 -7.744 1.00 83.69 288 GLY A C 1
ATOM 2163 O O . GLY A 1 288 ? 41.036 11.228 -7.878 1.00 83.69 288 GLY A O 1
ATOM 2164 N N . SER A 1 289 ? 39.127 11.966 -6.987 1.00 85.75 289 SER A N 1
ATOM 2165 C CA . SER A 1 289 ? 39.731 12.983 -6.114 1.00 85.75 289 SER A CA 1
ATOM 2166 C C . SER A 1 289 ? 38.983 13.180 -4.788 1.00 85.75 289 SER A C 1
ATOM 2168 O O . SER A 1 289 ? 39.345 14.058 -3.999 1.00 85.75 289 SER A O 1
ATOM 2170 N N . CYS A 1 290 ? 37.960 12.363 -4.518 1.00 84.25 290 CYS A N 1
ATOM 2171 C CA . CYS A 1 290 ? 37.107 12.448 -3.333 1.00 84.25 290 CYS A CA 1
ATOM 2172 C C . CYS A 1 290 ? 37.717 11.768 -2.093 1.00 84.25 290 CYS A C 1
ATOM 2174 O O . CYS A 1 290 ? 37.001 11.091 -1.368 1.00 84.25 290 CYS A O 1
ATOM 2176 N N . ASN A 1 291 ? 39.010 11.973 -1.819 1.00 82.94 291 ASN A N 1
ATOM 2177 C CA . ASN A 1 291 ? 39.702 11.322 -0.697 1.00 82.94 291 ASN A CA 1
ATOM 2178 C C . ASN A 1 291 ? 39.085 11.713 0.654 1.00 82.94 291 ASN A C 1
ATOM 2180 O O . ASN A 1 291 ? 38.969 12.913 0.948 1.00 82.94 291 ASN A O 1
ATOM 2184 N N . ASP A 1 292 ? 38.754 10.713 1.468 1.00 77.69 292 ASP A N 1
ATOM 2185 C CA . ASP A 1 292 ? 38.226 10.808 2.833 1.00 77.69 292 ASP A CA 1
ATOM 2186 C C . ASP A 1 292 ? 36.994 11.728 2.976 1.00 77.69 292 ASP A C 1
ATOM 2188 O O . ASP A 1 292 ? 36.803 12.388 4.007 1.00 77.69 292 ASP A O 1
ATOM 2192 N N . GLN A 1 293 ? 36.160 11.852 1.941 1.00 82.00 293 GLN A N 1
ATOM 2193 C CA . GLN A 1 293 ? 34.989 12.729 1.993 1.00 82.00 293 GLN A CA 1
ATOM 2194 C C . GLN A 1 293 ? 33.803 12.189 1.204 1.00 82.00 293 GLN A C 1
ATOM 2196 O O . GLN A 1 293 ? 33.954 11.501 0.199 1.00 82.00 293 GLN A O 1
ATOM 2201 N N . TRP A 1 294 ? 32.610 12.573 1.655 1.00 86.06 294 TRP A N 1
ATOM 2202 C CA . TRP A 1 294 ? 31.371 12.373 0.915 1.00 86.06 294 TRP A CA 1
ATOM 2203 C C . TRP A 1 294 ? 31.286 13.348 -0.257 1.00 86.06 294 TRP A C 1
ATOM 2205 O O . TRP A 1 294 ? 31.549 14.546 -0.098 1.00 86.06 294 TRP A O 1
ATOM 2215 N N . VAL A 1 295 ? 30.826 12.862 -1.407 1.00 90.19 295 VAL A N 1
ATOM 2216 C CA . VAL A 1 295 ? 30.366 13.711 -2.506 1.00 90.19 295 VAL A CA 1
ATOM 2217 C C . VAL A 1 295 ? 29.255 14.622 -1.981 1.00 90.19 295 VAL A C 1
ATOM 2219 O O . VAL A 1 295 ? 28.176 14.167 -1.590 1.00 90.19 295 VAL A O 1
ATOM 2222 N N . SER A 1 296 ? 29.536 15.925 -1.958 1.00 89.75 296 SER A N 1
ATOM 2223 C CA . SER A 1 296 ? 28.638 16.949 -1.433 1.00 89.75 296 SER A CA 1
ATOM 2224 C C . SER A 1 296 ? 28.536 18.130 -2.406 1.00 89.75 296 SER A C 1
ATOM 2226 O O . SER A 1 296 ? 29.574 18.658 -2.816 1.00 89.75 296 SER A O 1
ATOM 2228 N N . PRO A 1 297 ? 27.318 18.574 -2.775 1.00 94.19 297 PRO A N 1
ATOM 2229 C CA . PRO A 1 297 ? 26.022 17.975 -2.419 1.00 94.19 297 PRO A CA 1
ATOM 2230 C C . PRO A 1 297 ? 25.844 16.567 -3.021 1.00 94.19 297 PRO A C 1
ATOM 2232 O O . PRO A 1 297 ? 26.481 16.245 -4.023 1.00 94.19 297 PRO A O 1
ATOM 2235 N N . SER A 1 298 ? 24.981 15.735 -2.427 1.00 94.06 298 SER A N 1
ATOM 2236 C CA . SER A 1 298 ? 24.612 14.423 -2.987 1.00 94.06 298 SER A CA 1
ATOM 2237 C C . SER A 1 298 ? 24.029 14.571 -4.394 1.00 94.06 298 SER A C 1
ATOM 2239 O O . SER A 1 298 ? 23.455 15.614 -4.718 1.00 94.06 298 SER A O 1
ATOM 2241 N N . TYR A 1 299 ? 24.194 13.560 -5.241 1.00 95.50 299 TYR A N 1
ATOM 2242 C CA . TYR A 1 299 ? 23.516 13.472 -6.532 1.00 95.50 299 TYR A CA 1
ATOM 2243 C C . TYR A 1 299 ? 22.011 13.363 -6.308 1.00 95.50 299 TYR A C 1
ATOM 2245 O O . TYR A 1 299 ? 21.575 12.566 -5.476 1.00 95.50 299 TYR A O 1
ATOM 2253 N N . GLN A 1 300 ? 21.231 14.162 -7.030 1.00 95.81 300 GLN A N 1
ATOM 2254 C CA . GLN A 1 300 ? 19.772 14.108 -6.992 1.00 95.81 300 GLN A CA 1
ATOM 2255 C C . GLN A 1 300 ? 19.249 13.514 -8.296 1.00 95.81 300 GLN A C 1
ATOM 2257 O O . GLN A 1 300 ? 19.535 14.014 -9.382 1.00 95.81 300 GLN A O 1
ATOM 2262 N N . ILE A 1 301 ? 18.471 12.446 -8.187 1.00 92.88 301 ILE A N 1
ATOM 2263 C CA . ILE A 1 301 ? 17.872 11.739 -9.315 1.00 92.88 301 ILE A CA 1
ATOM 2264 C C . ILE A 1 301 ? 16.364 11.771 -9.141 1.00 92.88 301 ILE A C 1
ATOM 2266 O O . ILE A 1 301 ? 15.847 11.267 -8.151 1.00 92.88 301 ILE A O 1
ATOM 2270 N N . THR A 1 302 ? 15.644 12.313 -10.114 1.00 90.25 302 THR A N 1
ATOM 2271 C CA . THR A 1 302 ? 14.190 12.150 -10.171 1.00 90.25 302 THR A CA 1
ATOM 2272 C C . THR A 1 302 ? 13.872 10.826 -10.853 1.00 90.25 302 THR A C 1
ATOM 2274 O O . THR A 1 302 ? 14.291 10.604 -11.991 1.00 90.25 302 THR A O 1
ATOM 2277 N N . ILE A 1 303 ? 13.151 9.944 -10.162 1.00 87.44 303 ILE A N 1
ATOM 2278 C CA . ILE A 1 303 ? 12.679 8.677 -10.720 1.00 87.44 303 ILE A CA 1
ATOM 2279 C C . ILE A 1 303 ? 11.714 9.013 -11.866 1.00 87.44 303 ILE A C 1
ATOM 2281 O O . ILE A 1 303 ? 10.796 9.816 -11.666 1.00 87.44 303 ILE A O 1
ATOM 2285 N N . PRO A 1 304 ? 11.904 8.450 -13.071 1.00 78.69 304 PRO A N 1
ATOM 2286 C CA . PRO A 1 304 ? 11.011 8.707 -14.195 1.00 78.69 304 PRO A CA 1
ATOM 2287 C C . PRO A 1 304 ? 9.563 8.315 -13.849 1.00 78.69 304 PRO A C 1
ATOM 2289 O O . PRO A 1 304 ? 9.330 7.505 -12.958 1.00 78.69 304 PRO A O 1
ATOM 2292 N N . GLY A 1 305 ? 8.576 8.897 -14.534 1.00 66.50 305 GLY A N 1
ATOM 2293 C CA . GLY A 1 305 ? 7.171 8.475 -14.421 1.00 66.50 305 GLY A CA 1
ATOM 2294 C C . GLY A 1 305 ? 6.167 9.522 -13.923 1.00 66.50 305 GLY A C 1
ATOM 2295 O O . GLY A 1 305 ? 4.994 9.189 -13.783 1.00 66.50 305 GLY A O 1
ATOM 2296 N N . ASP A 1 306 ? 6.561 10.785 -13.731 1.00 58.53 306 ASP A N 1
ATOM 2297 C CA . ASP A 1 306 ? 5.580 11.876 -13.636 1.00 58.53 306 ASP A CA 1
ATOM 2298 C C . ASP A 1 306 ? 4.997 12.188 -15.029 1.00 58.53 306 ASP A C 1
ATOM 2300 O O . ASP A 1 306 ? 5.635 12.830 -15.863 1.00 58.53 306 ASP A O 1
ATOM 2304 N N . LEU A 1 307 ? 3.771 11.721 -15.285 1.00 54.25 307 LEU A N 1
ATOM 2305 C CA . LEU A 1 307 ? 3.051 11.931 -16.548 1.00 54.25 307 LEU A CA 1
ATOM 2306 C C . LEU A 1 307 ? 2.411 13.329 -16.664 1.00 54.25 307 LEU A C 1
ATOM 2308 O O . LEU A 1 307 ? 1.878 13.676 -17.721 1.00 54.25 307 LEU A O 1
ATOM 2312 N N . SER A 1 308 ? 2.443 14.150 -15.607 1.00 52.00 308 SER A N 1
ATOM 2313 C CA . SER A 1 308 ? 1.688 15.411 -15.539 1.00 52.00 308 SER A CA 1
ATOM 2314 C C . SER A 1 308 ? 2.145 16.481 -16.541 1.00 52.00 308 SER A C 1
ATOM 2316 O O . SER A 1 308 ? 1.384 17.402 -16.843 1.00 52.00 308 SER A O 1
ATOM 2318 N N . ASN A 1 309 ? 3.349 16.342 -17.107 1.00 51.59 309 ASN A N 1
ATOM 2319 C CA . ASN A 1 309 ? 3.922 17.243 -18.114 1.00 51.59 309 ASN A CA 1
ATOM 2320 C C . ASN A 1 309 ? 4.183 16.570 -19.468 1.00 51.59 309 ASN A C 1
ATOM 2322 O O . ASN A 1 309 ? 4.996 17.061 -20.255 1.00 51.59 309 ASN A O 1
ATOM 2326 N N . CYS A 1 310 ? 3.493 15.470 -19.770 1.00 54.59 310 CYS A N 1
ATOM 2327 C CA . CYS A 1 310 ? 3.718 14.773 -21.024 1.00 54.59 310 CYS A CA 1
ATOM 2328 C C . CYS A 1 310 ? 3.377 15.625 -22.258 1.00 54.59 310 CYS A C 1
ATOM 2330 O O . CYS A 1 310 ? 2.212 15.921 -22.522 1.00 54.59 310 CYS A O 1
ATOM 2332 N N . ASP A 1 311 ? 4.399 15.982 -23.051 1.00 52.22 311 ASP A N 1
ATOM 2333 C CA . ASP A 1 311 ? 4.231 16.513 -24.407 1.00 52.22 311 ASP A CA 1
ATOM 2334 C C . ASP A 1 311 ? 4.380 15.370 -25.430 1.00 52.22 311 ASP A C 1
ATOM 2336 O O . ASP A 1 311 ? 5.499 15.046 -25.849 1.00 52.22 311 ASP A O 1
ATOM 2340 N N . PRO A 1 312 ? 3.269 14.763 -25.889 1.00 42.75 312 PRO A N 1
ATOM 2341 C CA . PRO A 1 312 ? 3.302 13.670 -26.860 1.00 42.75 312 PRO A CA 1
ATOM 2342 C C . PRO A 1 312 ? 3.848 14.096 -28.234 1.00 42.75 312 PRO A C 1
ATOM 2344 O O . PRO A 1 312 ? 4.034 13.252 -29.113 1.00 42.75 312 PRO A O 1
ATOM 2347 N N . LEU A 1 313 ? 4.099 15.392 -28.454 1.00 40.62 313 LEU A N 1
ATOM 2348 C CA . LEU A 1 313 ? 4.668 15.931 -29.687 1.00 40.62 313 LEU A CA 1
ATOM 2349 C C . LEU A 1 313 ? 6.198 16.074 -29.634 1.00 40.62 313 LEU A C 1
ATOM 2351 O O . LEU A 1 313 ? 6.804 16.353 -30.675 1.00 40.62 313 LEU A O 1
ATOM 2355 N N . ASN A 1 314 ? 6.835 15.865 -28.476 1.00 47.41 314 ASN A N 1
ATOM 2356 C CA . ASN A 1 314 ? 8.290 15.872 -28.352 1.00 47.41 314 ASN A CA 1
ATOM 2357 C C . ASN A 1 314 ? 8.876 14.528 -28.849 1.00 47.41 314 ASN A C 1
ATOM 2359 O O . ASN A 1 314 ? 8.627 13.486 -28.241 1.00 47.41 314 ASN A O 1
ATOM 2363 N N . PRO A 1 315 ? 9.671 14.504 -29.938 1.00 40.72 315 PRO A N 1
ATOM 2364 C CA . PRO A 1 315 ? 10.130 13.265 -30.573 1.00 40.72 315 PRO A CA 1
ATOM 2365 C C . PRO A 1 315 ? 11.108 12.433 -29.734 1.00 40.72 315 PRO A C 1
ATOM 2367 O O . PRO A 1 315 ? 11.386 11.298 -30.115 1.00 40.72 315 PRO A O 1
ATOM 2370 N N . THR A 1 316 ? 11.652 12.972 -28.640 1.00 44.69 316 THR A N 1
ATOM 2371 C CA . THR A 1 316 ? 12.473 12.195 -27.700 1.00 44.69 316 THR A CA 1
ATOM 2372 C C . THR A 1 316 ? 11.667 11.605 -26.550 1.00 44.69 316 THR A C 1
ATOM 2374 O O . THR A 1 316 ? 12.203 10.742 -25.868 1.00 44.69 316 THR A O 1
ATOM 2377 N N . GLN A 1 317 ? 10.429 12.070 -26.317 1.00 47.22 317 GLN A N 1
ATOM 2378 C CA . GLN A 1 317 ? 9.617 11.724 -25.139 1.00 47.22 317 GLN A CA 1
ATOM 2379 C C . GLN A 1 317 ? 10.410 11.788 -23.820 1.00 47.22 317 GLN A C 1
ATOM 2381 O O . GLN A 1 317 ? 10.124 11.055 -22.882 1.00 47.22 317 GLN A O 1
ATOM 2386 N N . ALA A 1 318 ? 11.414 12.673 -23.746 1.00 46.34 318 ALA A N 1
ATOM 2387 C CA . ALA A 1 318 ? 12.355 12.734 -22.623 1.00 46.34 318 ALA A CA 1
ATOM 2388 C C . ALA A 1 318 ? 11.661 13.004 -21.275 1.00 46.34 318 ALA A C 1
ATOM 2390 O O . ALA A 1 318 ? 12.185 12.632 -20.232 1.00 46.34 318 ALA A O 1
ATOM 2391 N N . ASP A 1 319 ? 10.463 13.589 -21.325 1.00 50.03 319 ASP A N 1
ATOM 2392 C CA . ASP A 1 319 ? 9.640 13.931 -20.168 1.00 50.03 319 ASP A CA 1
ATOM 2393 C C . ASP A 1 319 ? 8.569 12.854 -19.855 1.00 50.03 319 ASP A C 1
ATOM 2395 O O . ASP A 1 319 ? 7.748 13.049 -18.967 1.00 50.03 319 ASP A O 1
ATOM 2399 N N . CYS A 1 320 ? 8.556 11.722 -20.579 1.00 58.22 320 CYS A N 1
ATOM 2400 C CA . CYS A 1 320 ? 7.568 10.638 -20.464 1.00 58.22 320 CYS A CA 1
ATOM 2401 C C . CYS A 1 320 ? 8.229 9.266 -20.607 1.00 58.22 320 CYS A C 1
ATOM 2403 O O . CYS A 1 320 ? 8.163 8.629 -21.659 1.00 58.22 320 CYS A O 1
ATOM 2405 N N . THR A 1 321 ? 8.848 8.784 -19.538 1.00 59.66 321 THR A N 1
ATOM 2406 C CA . THR A 1 321 ? 9.214 7.370 -19.445 1.00 59.66 321 THR A CA 1
ATOM 2407 C C . THR A 1 321 ? 8.350 6.742 -18.358 1.00 59.66 321 THR A C 1
ATOM 2409 O O . THR A 1 321 ? 8.566 7.065 -17.189 1.00 59.66 321 THR A O 1
ATOM 2412 N N . PRO A 1 322 ? 7.340 5.916 -18.701 1.00 59.47 322 PRO A N 1
ATOM 2413 C CA . PRO A 1 322 ? 6.554 5.222 -17.693 1.00 59.47 322 PRO A CA 1
ATOM 2414 C C . PRO A 1 322 ? 7.491 4.325 -16.889 1.00 59.47 322 PRO A C 1
ATOM 2416 O O . PRO A 1 322 ? 8.186 3.474 -17.447 1.00 59.47 322 PRO A O 1
ATOM 2419 N N . PHE A 1 323 ? 7.542 4.555 -15.582 1.00 68.50 323 PHE A N 1
ATOM 2420 C CA . PHE A 1 323 ? 8.348 3.748 -14.687 1.00 68.50 323 PHE A CA 1
ATOM 2421 C C . PHE A 1 323 ? 7.503 2.598 -14.158 1.00 68.50 323 PHE A C 1
ATOM 2423 O O . PHE A 1 323 ? 6.555 2.788 -13.404 1.00 68.50 323 PHE A O 1
ATOM 2430 N N . VAL A 1 324 ? 7.848 1.391 -14.593 1.00 56.00 324 VAL A N 1
ATOM 2431 C CA . VAL A 1 324 ? 7.169 0.142 -14.222 1.00 56.00 324 VAL A CA 1
ATOM 2432 C C . VAL A 1 324 ? 7.855 -0.551 -13.041 1.00 56.00 324 VAL A C 1
ATOM 2434 O O . VAL A 1 324 ? 7.684 -1.748 -12.838 1.00 56.00 324 VAL A O 1
ATOM 2437 N N . GLY A 1 325 ? 8.631 0.202 -12.258 1.00 60.41 325 GLY A N 1
ATOM 2438 C CA . GLY A 1 325 ? 9.562 -0.349 -11.281 1.00 60.41 325 GLY A CA 1
ATOM 2439 C C . GLY A 1 325 ? 10.862 -0.820 -11.933 1.00 60.41 325 GLY A C 1
ATOM 2440 O O . GLY A 1 325 ? 10.955 -0.940 -13.156 1.00 60.41 325 GLY A O 1
ATOM 2441 N N . GLY A 1 326 ? 11.895 -1.040 -11.129 1.00 69.31 326 GLY A N 1
ATOM 2442 C CA . GLY A 1 326 ? 13.194 -1.522 -11.587 1.00 69.31 326 GLY A CA 1
ATOM 2443 C C . GLY A 1 326 ? 14.325 -1.189 -10.628 1.00 69.31 326 GLY A C 1
ATOM 2444 O O . GLY A 1 326 ? 14.141 -0.479 -9.635 1.00 69.31 326 GLY A O 1
ATOM 2445 N N . ARG A 1 327 ? 15.514 -1.684 -10.966 1.00 79.81 327 ARG A N 1
ATOM 2446 C CA . ARG A 1 327 ? 16.717 -1.498 -10.162 1.00 79.81 327 ARG A CA 1
ATOM 2447 C C . ARG A 1 327 ? 17.466 -0.280 -10.653 1.00 79.81 327 ARG A C 1
ATOM 2449 O O . ARG A 1 327 ? 17.776 -0.165 -11.842 1.00 79.81 327 ARG A O 1
ATOM 2456 N N . LEU A 1 328 ? 17.751 0.639 -9.743 1.00 89.56 328 LEU A N 1
ATOM 2457 C CA . LEU A 1 328 ? 18.644 1.751 -9.999 1.00 89.56 328 LEU A CA 1
ATOM 2458 C C . LEU A 1 328 ? 20.074 1.217 -10.033 1.00 89.56 328 LEU A C 1
ATOM 2460 O O . LEU A 1 328 ? 20.613 0.735 -9.037 1.00 89.56 328 LEU A O 1
ATOM 2464 N N . MET A 1 329 ? 20.680 1.327 -11.203 1.00 90.62 329 MET A N 1
ATOM 2465 C CA . MET A 1 329 ? 22.035 0.907 -11.498 1.00 90.62 329 MET A CA 1
ATOM 2466 C C . MET A 1 329 ? 22.965 2.118 -11.506 1.00 90.62 329 MET A C 1
ATOM 2468 O O . MET A 1 329 ? 22.611 3.175 -12.033 1.00 90.62 329 MET A O 1
ATOM 2472 N N . ALA A 1 330 ? 24.179 1.952 -10.992 1.00 91.50 330 ALA A N 1
ATOM 2473 C CA . ALA A 1 330 ? 25.277 2.896 -11.133 1.00 91.50 330 ALA A CA 1
ATOM 2474 C C . ALA A 1 330 ? 26.397 2.272 -11.973 1.00 91.50 330 ALA A C 1
ATOM 2476 O O . ALA A 1 330 ? 26.956 1.239 -11.614 1.00 91.50 330 ALA A O 1
ATOM 2477 N N . ARG A 1 331 ? 26.743 2.916 -13.088 1.00 91.75 331 ARG A N 1
ATOM 2478 C CA . ARG A 1 331 ? 27.915 2.612 -13.909 1.00 91.75 331 ARG A CA 1
ATOM 2479 C C . ARG A 1 331 ? 29.071 3.509 -13.498 1.00 91.75 331 ARG A C 1
ATOM 2481 O O . ARG A 1 331 ? 29.009 4.727 -13.687 1.00 91.75 331 ARG A O 1
ATOM 2488 N N . VAL A 1 332 ? 30.137 2.897 -12.996 1.00 87.75 332 VAL A N 1
ATOM 2489 C CA . VAL A 1 332 ? 31.378 3.571 -12.587 1.00 87.75 332 VAL A CA 1
ATOM 2490 C C . VAL A 1 332 ? 32.533 3.070 -13.444 1.00 87.75 332 VAL A C 1
ATOM 2492 O O . VAL A 1 332 ? 32.629 1.878 -13.735 1.00 87.75 332 VAL A O 1
ATOM 2495 N N . HIS A 1 333 ? 33.422 3.974 -13.859 1.00 85.56 333 HIS A N 1
ATOM 2496 C CA . HIS A 1 333 ? 34.651 3.624 -14.566 1.00 85.56 333 HIS A CA 1
ATOM 2497 C C . HIS A 1 333 ? 35.842 3.602 -13.608 1.00 85.56 333 HIS A C 1
ATOM 2499 O O . HIS A 1 333 ? 36.118 4.589 -12.931 1.00 85.56 333 HIS A O 1
ATOM 2505 N N . GLY A 1 334 ? 36.594 2.501 -13.596 1.00 78.38 334 GLY A N 1
ATOM 2506 C CA . GLY A 1 334 ? 37.758 2.372 -12.726 1.00 78.38 334 GLY A CA 1
ATOM 2507 C C . GLY A 1 334 ? 37.386 2.289 -11.244 1.00 78.38 334 GLY A C 1
ATOM 2508 O O . GLY A 1 334 ? 36.287 1.885 -10.891 1.00 78.38 334 GLY A O 1
ATOM 2509 N N . GLY A 1 335 ? 38.319 2.664 -10.380 1.00 66.94 335 GLY A N 1
ATOM 2510 C CA . GLY A 1 335 ? 38.256 2.472 -8.926 1.00 66.94 335 GLY A CA 1
ATOM 2511 C C . GLY A 1 335 ? 39.248 1.421 -8.447 1.00 66.94 335 GLY A C 1
ATOM 2512 O O . GLY A 1 335 ? 39.072 0.885 -7.366 1.00 66.94 335 GLY A O 1
ATOM 2513 N N . GLU A 1 336 ? 40.239 1.072 -9.283 1.00 70.31 336 GLU A N 1
ATOM 2514 C CA . GLU A 1 336 ? 41.216 0.028 -8.976 1.00 70.31 336 GLU A CA 1
ATOM 2515 C C . GLU A 1 336 ? 41.889 0.282 -7.623 1.00 70.31 336 GLU A C 1
ATOM 2517 O O . GLU A 1 336 ? 42.571 1.294 -7.437 1.00 70.31 336 GLU A O 1
ATOM 2522 N N . PHE A 1 337 ? 41.773 -0.712 -6.740 1.00 65.25 337 PHE A N 1
ATOM 2523 C CA . PHE A 1 337 ? 42.370 -0.725 -5.402 1.00 65.25 337 PHE A CA 1
ATOM 2524 C C . PHE A 1 337 ? 41.749 0.278 -4.426 1.00 65.25 337 PHE A C 1
ATOM 2526 O O . PHE A 1 337 ? 42.431 0.687 -3.487 1.00 65.25 337 PHE A O 1
ATOM 2533 N N . ASP A 1 338 ? 40.488 0.648 -4.642 1.00 65.00 338 ASP A N 1
ATOM 2534 C CA . ASP A 1 338 ? 39.757 1.575 -3.783 1.00 65.00 338 ASP A CA 1
ATOM 2535 C C . ASP A 1 338 ? 38.490 0.939 -3.197 1.00 65.00 338 ASP A C 1
ATOM 2537 O O . ASP A 1 338 ? 37.824 0.130 -3.859 1.00 65.00 338 ASP A O 1
ATOM 2541 N N . THR A 1 339 ? 38.155 1.325 -1.965 1.00 68.88 339 THR A N 1
ATOM 2542 C CA . THR A 1 339 ? 36.885 0.991 -1.314 1.00 68.88 339 THR A CA 1
ATOM 2543 C C . THR A 1 339 ? 36.128 2.284 -1.074 1.00 68.88 339 THR A C 1
ATOM 2545 O O . THR A 1 339 ? 36.532 3.111 -0.268 1.00 68.88 339 THR A O 1
ATOM 2548 N N . HIS A 1 340 ? 34.978 2.421 -1.716 1.00 73.88 340 HIS A N 1
ATOM 2549 C CA . HIS A 1 340 ? 34.126 3.593 -1.567 1.00 73.88 340 HIS A CA 1
ATOM 2550 C C . HIS A 1 340 ? 32.766 3.168 -1.025 1.00 73.88 340 HIS A C 1
ATOM 2552 O O . HIS A 1 340 ? 32.314 2.037 -1.223 1.00 73.88 340 HIS A O 1
ATOM 2558 N N . VAL A 1 341 ? 32.111 4.076 -0.310 1.00 77.12 341 VAL A N 1
ATOM 2559 C CA . VAL A 1 341 ? 30.863 3.776 0.397 1.00 77.12 341 VAL A CA 1
ATOM 2560 C C . VAL A 1 341 ? 29.710 4.552 -0.212 1.00 77.12 341 VAL A C 1
ATOM 2562 O O . VAL A 1 341 ? 29.794 5.766 -0.355 1.00 77.12 341 VAL A O 1
ATOM 2565 N N . TRP A 1 342 ? 28.613 3.880 -0.538 1.00 81.94 342 TRP A N 1
ATOM 2566 C CA . TRP A 1 342 ? 27.412 4.528 -1.062 1.00 81.94 342 TRP A CA 1
ATOM 2567 C C . TRP A 1 342 ? 26.426 4.803 0.057 1.00 81.94 342 TRP A C 1
ATOM 2569 O O . TRP A 1 342 ? 26.220 3.952 0.909 1.00 81.94 342 TRP A O 1
ATOM 2579 N N . GLN A 1 343 ? 25.789 5.965 0.030 1.00 80.56 343 GLN A N 1
ATOM 2580 C CA . GLN A 1 343 ? 24.621 6.282 0.836 1.00 80.56 343 GLN A CA 1
ATOM 2581 C C . GLN A 1 343 ? 23.484 6.640 -0.111 1.00 80.56 343 GLN A C 1
ATOM 2583 O O . GLN A 1 343 ? 23.573 7.632 -0.839 1.00 80.56 343 GLN A O 1
ATOM 2588 N N . VAL A 1 344 ? 22.415 5.850 -0.075 1.00 82.56 344 VAL A N 1
ATOM 2589 C CA . VAL A 1 344 ? 21.206 6.080 -0.870 1.00 82.56 344 VAL A CA 1
ATOM 2590 C C . VAL A 1 344 ? 20.052 6.405 0.070 1.00 82.56 344 VAL A C 1
ATOM 2592 O O . VAL A 1 344 ? 19.775 5.667 1.012 1.00 82.56 344 VAL A O 1
ATOM 2595 N N . THR A 1 345 ? 19.375 7.521 -0.177 1.00 81.25 345 THR A N 1
ATOM 2596 C CA . THR A 1 345 ? 18.144 7.904 0.525 1.00 81.25 345 THR A CA 1
ATOM 2597 C C . THR A 1 345 ? 17.115 8.342 -0.499 1.00 81.25 345 THR A C 1
ATOM 2599 O O . THR A 1 345 ? 17.442 9.142 -1.373 1.00 81.25 345 THR A O 1
ATOM 2602 N N . ALA A 1 346 ? 15.882 7.865 -0.392 1.00 80.50 346 ALA A N 1
ATOM 2603 C CA . ALA A 1 346 ? 14.814 8.233 -1.309 1.00 80.50 346 ALA A CA 1
ATOM 2604 C C . ALA A 1 346 ? 13.720 9.017 -0.578 1.00 80.50 346 ALA A C 1
ATOM 2606 O O . ALA A 1 346 ? 13.224 8.578 0.456 1.00 80.50 346 ALA A O 1
ATOM 2607 N N . ASP A 1 347 ? 13.357 10.170 -1.132 1.00 80.44 347 ASP A N 1
ATOM 2608 C CA . ASP A 1 347 ? 12.138 10.906 -0.809 1.00 80.44 347 ASP A CA 1
ATOM 2609 C C . ASP A 1 347 ? 11.110 10.530 -1.877 1.00 80.44 347 ASP A C 1
ATOM 2611 O O . ASP A 1 347 ? 11.006 11.142 -2.948 1.00 80.44 347 ASP A O 1
ATOM 2615 N N . LEU A 1 348 ? 10.462 9.392 -1.644 1.00 72.81 348 LEU A N 1
ATOM 2616 C CA . LEU A 1 348 ? 9.420 8.900 -2.530 1.00 72.81 348 LEU A CA 1
ATOM 2617 C C . LEU A 1 348 ? 8.175 9.762 -2.333 1.00 72.81 348 LEU A C 1
ATOM 2619 O O . LEU A 1 348 ? 7.931 10.216 -1.210 1.00 72.81 348 LEU A O 1
ATOM 2623 N N . PRO A 1 349 ? 7.355 9.976 -3.377 1.00 56.78 349 PRO A N 1
ATOM 2624 C CA . PRO A 1 349 ? 6.050 10.569 -3.157 1.00 56.78 349 PRO A CA 1
ATOM 2625 C C . PRO A 1 349 ? 5.379 9.681 -2.110 1.00 56.78 349 PRO A C 1
ATOM 2627 O O . PRO A 1 349 ? 5.326 8.464 -2.303 1.00 56.78 349 PRO A O 1
ATOM 2630 N N . THR A 1 350 ? 4.933 10.251 -0.980 1.00 44.56 350 THR A N 1
ATOM 2631 C CA . THR A 1 350 ? 4.016 9.538 -0.077 1.00 44.56 350 THR A CA 1
ATOM 2632 C C . THR A 1 350 ? 2.993 8.908 -0.980 1.00 44.56 350 THR A C 1
ATOM 2634 O O . THR A 1 350 ? 2.360 9.698 -1.686 1.00 44.56 350 THR A O 1
ATOM 2637 N N . ALA A 1 351 ? 2.940 7.565 -1.019 1.00 41.62 351 ALA A N 1
ATOM 2638 C CA . ALA A 1 351 ? 2.110 6.813 -1.947 1.00 41.62 351 ALA A CA 1
ATOM 2639 C C . ALA A 1 351 ? 0.787 7.553 -2.009 1.00 41.62 351 ALA A C 1
ATOM 2641 O O . ALA A 1 351 ? 0.033 7.563 -1.034 1.00 41.62 351 ALA A O 1
ATOM 2642 N N . THR A 1 352 ? 0.593 8.335 -3.075 1.00 42.09 352 THR A N 1
ATOM 2643 C CA . THR A 1 352 ? -0.677 8.996 -3.282 1.00 42.09 352 THR A CA 1
ATOM 2644 C C . THR A 1 352 ? -1.569 7.802 -3.400 1.00 42.09 352 THR A C 1
ATOM 2646 O O . THR A 1 352 ? -1.351 7.034 -4.341 1.00 42.09 352 THR A O 1
ATOM 2649 N N . ASP A 1 353 ? -2.416 7.595 -2.382 1.00 45.19 353 ASP A N 1
ATOM 2650 C CA . ASP A 1 353 ? -3.484 6.607 -2.373 1.00 45.19 353 ASP A CA 1
ATOM 2651 C C . ASP A 1 353 ? -3.846 6.404 -3.836 1.00 45.19 353 ASP A C 1
ATOM 2653 O O . ASP A 1 353 ? -4.226 7.397 -4.476 1.00 45.19 353 ASP A O 1
ATOM 2657 N N . PRO A 1 354 ? -3.570 5.223 -4.418 1.00 44.25 354 PRO A N 1
ATOM 2658 C CA . PRO A 1 354 ? -3.666 5.061 -5.855 1.00 44.25 354 PRO A CA 1
ATOM 2659 C C . PRO A 1 354 ? -5.061 5.456 -6.347 1.00 44.25 354 PRO A C 1
ATOM 2661 O O . PRO A 1 354 ? -5.194 5.753 -7.521 1.00 44.25 354 PRO A O 1
ATOM 2664 N N . THR A 1 355 ? -6.051 5.565 -5.447 1.00 48.22 355 THR A N 1
ATOM 2665 C CA . THR A 1 355 ? -7.430 6.006 -5.676 1.00 48.22 355 THR A CA 1
ATOM 2666 C C . THR A 1 355 ? -7.769 7.441 -5.225 1.00 48.22 355 THR A C 1
ATOM 2668 O O . THR A 1 355 ? -8.948 7.767 -5.116 1.00 48.22 355 THR A O 1
ATOM 2671 N N . GLN A 1 356 ? -6.777 8.306 -4.958 1.00 49.31 356 GLN A N 1
ATOM 2672 C CA . GLN A 1 356 ? -6.914 9.691 -4.464 1.00 49.31 356 GLN A CA 1
ATOM 2673 C C . GLN A 1 356 ? -8.163 9.920 -3.588 1.00 49.31 356 GLN A C 1
ATOM 2675 O O . GLN A 1 356 ? -9.158 10.477 -4.052 1.00 49.31 356 GLN A O 1
ATOM 2680 N N . SER A 1 357 ? -8.077 9.635 -2.286 1.00 58.38 357 SER A N 1
ATOM 2681 C CA . SER A 1 357 ? -9.144 9.892 -1.294 1.00 58.38 357 SER A CA 1
ATOM 2682 C C . SER A 1 357 ? -10.201 8.793 -1.216 1.00 58.38 357 SER A C 1
ATOM 2684 O O . SER A 1 357 ? -11.392 9.072 -1.079 1.00 58.38 357 SER A O 1
ATOM 2686 N N . CYS A 1 358 ? -9.768 7.539 -1.271 1.00 71.88 358 CYS A N 1
ATOM 2687 C CA . CYS A 1 358 ? -10.606 6.373 -1.050 1.00 71.88 358 CYS A CA 1
ATOM 2688 C C . CYS A 1 358 ? -11.723 6.147 -2.077 1.00 71.88 358 CYS A C 1
ATOM 2690 O O . CYS A 1 358 ? -12.620 5.333 -1.836 1.00 71.88 358 CYS A O 1
ATOM 2692 N N . THR A 1 359 ? -11.704 6.866 -3.200 1.00 86.25 359 THR A N 1
ATOM 2693 C CA . THR A 1 359 ? -12.803 6.850 -4.164 1.00 86.25 359 THR A CA 1
ATOM 2694 C C . THR A 1 359 ? -12.949 5.482 -4.827 1.00 86.25 359 THR A C 1
ATOM 2696 O O . THR A 1 359 ? -11.974 4.814 -5.159 1.00 86.25 359 THR A O 1
ATOM 2699 N N . ALA A 1 360 ? -14.193 5.032 -4.974 1.00 91.56 360 ALA A N 1
ATOM 2700 C CA . ALA A 1 360 ? -14.534 3.782 -5.631 1.00 91.56 360 ALA A CA 1
ATOM 2701 C C . ALA A 1 360 ? -15.165 4.058 -6.998 1.00 91.56 360 ALA A C 1
ATOM 2703 O O . ALA A 1 360 ? -15.821 5.083 -7.206 1.00 91.56 360 ALA A O 1
ATOM 2704 N N . PHE A 1 361 ? -15.008 3.105 -7.915 1.00 95.19 361 PHE A N 1
ATOM 2705 C CA . PHE A 1 361 ? -15.645 3.125 -9.228 1.00 95.19 361 PHE A CA 1
ATOM 2706 C C . PHE A 1 361 ? -16.961 2.350 -9.215 1.00 95.19 361 PHE A C 1
ATOM 2708 O O . PHE A 1 361 ? -17.113 1.393 -8.448 1.00 95.19 361 PHE A O 1
ATOM 2715 N N . PRO A 1 362 ? -17.934 2.728 -10.065 1.00 95.31 362 PRO A N 1
ATOM 2716 C CA . PRO A 1 362 ? -19.287 2.187 -10.038 1.00 95.31 362 PRO A CA 1
ATOM 2717 C C . PRO A 1 362 ? -19.382 0.790 -10.689 1.00 95.31 362 PRO A C 1
ATOM 2719 O O . PRO A 1 362 ? -20.264 0.528 -11.512 1.00 95.31 362 PRO A O 1
ATOM 2722 N N . ILE A 1 363 ? -18.466 -0.111 -10.328 1.00 95.81 363 ILE A N 1
ATOM 2723 C CA . ILE A 1 363 ? -18.362 -1.498 -10.784 1.00 95.81 363 ILE A CA 1
ATOM 2724 C C . ILE A 1 363 ? -18.269 -2.397 -9.547 1.00 95.81 363 ILE A C 1
ATOM 2726 O O . ILE A 1 363 ? -17.416 -2.203 -8.683 1.00 95.81 363 ILE A O 1
ATOM 2730 N N . ALA A 1 364 ? -19.142 -3.399 -9.476 1.00 95.56 364 ALA A N 1
ATOM 2731 C CA . ALA A 1 364 ? -19.179 -4.383 -8.401 1.00 95.56 364 ALA A CA 1
ATOM 2732 C C . ALA A 1 364 ? -18.830 -5.771 -8.915 1.00 95.56 364 ALA A C 1
ATOM 2734 O O . ALA A 1 364 ? -19.517 -6.274 -9.801 1.00 95.56 364 ALA A O 1
ATOM 2735 N N . VAL A 1 365 ? -17.826 -6.417 -8.332 1.00 96.88 365 VAL A N 1
ATOM 2736 C CA . VAL A 1 365 ? -17.348 -7.748 -8.731 1.00 96.88 365 VAL A CA 1
ATOM 2737 C C . VAL A 1 365 ? -17.791 -8.795 -7.711 1.00 96.88 365 VAL A C 1
ATOM 2739 O O . VAL A 1 365 ? -17.633 -8.600 -6.513 1.00 96.88 365 VAL A O 1
ATOM 2742 N N . HIS A 1 366 ? -18.361 -9.915 -8.151 1.00 96.56 366 HIS A N 1
ATOM 2743 C CA . HIS A 1 366 ? -18.794 -10.966 -7.225 1.00 96.56 366 HIS A CA 1
ATOM 2744 C C . HIS A 1 366 ? -17.597 -11.740 -6.641 1.00 96.56 366 HIS A C 1
ATOM 2746 O O . HIS A 1 366 ? -16.711 -12.152 -7.392 1.00 96.56 366 HIS A O 1
ATOM 2752 N N . GLU A 1 367 ? -17.613 -12.055 -5.342 1.00 94.62 367 GLU A N 1
ATOM 2753 C CA . GLU A 1 367 ? -16.530 -12.780 -4.642 1.00 94.62 367 GLU A CA 1
ATOM 2754 C C . GLU A 1 367 ? -16.206 -14.158 -5.251 1.00 94.62 367 GLU A C 1
ATOM 2756 O O . GLU A 1 367 ? -15.066 -14.610 -5.287 1.00 94.62 367 GLU A O 1
ATOM 2761 N N . GLY A 1 368 ? -17.231 -14.831 -5.773 1.00 92.81 368 GLY A N 1
ATOM 2762 C CA . GLY A 1 368 ? -17.144 -16.174 -6.351 1.00 92.81 368 GLY A CA 1
ATOM 2763 C C . GLY A 1 368 ? -16.616 -16.210 -7.785 1.00 92.81 368 GLY A C 1
ATOM 2764 O O . GLY A 1 368 ? -16.676 -17.262 -8.422 1.00 92.81 368 GLY A O 1
ATOM 2765 N N . THR A 1 369 ? -16.159 -15.077 -8.320 1.00 94.50 369 THR A N 1
ATOM 2766 C CA . THR A 1 369 ? -15.535 -15.025 -9.646 1.00 94.50 369 THR A CA 1
ATOM 2767 C C . THR A 1 369 ? -14.217 -15.800 -9.638 1.00 94.50 369 THR A C 1
ATOM 2769 O O . THR A 1 369 ? -13.528 -15.879 -8.621 1.00 94.50 369 THR A O 1
ATOM 2772 N N . ARG A 1 370 ? -13.869 -16.397 -10.779 1.00 95.88 370 ARG A N 1
ATOM 2773 C CA . ARG A 1 370 ? -12.586 -17.058 -11.003 1.00 95.88 370 ARG A CA 1
ATOM 2774 C C . ARG A 1 370 ? -11.841 -16.412 -12.162 1.00 95.88 370 ARG A C 1
ATOM 2776 O O . ARG A 1 370 ? -12.479 -15.940 -13.107 1.00 95.88 370 ARG A O 1
ATOM 2783 N N . SER A 1 371 ? -10.518 -16.416 -12.075 1.00 97.38 371 SER A N 1
ATOM 2784 C CA . SER A 1 371 ? -9.643 -15.865 -13.094 1.00 97.38 371 SER A CA 1
ATOM 2785 C C . SER A 1 371 ? -9.779 -16.648 -14.408 1.00 97.38 371 SER A C 1
ATOM 2787 O O . SER A 1 371 ? -10.199 -17.813 -14.440 1.00 97.38 371 SER A O 1
ATOM 2789 N N . VAL A 1 372 ? -9.485 -15.991 -15.525 1.00 97.25 372 VAL A N 1
ATOM 2790 C CA . VAL A 1 372 ? -9.709 -16.538 -16.862 1.00 97.25 372 VAL A CA 1
ATOM 2791 C C . VAL A 1 372 ? -8.814 -17.736 -17.145 1.00 97.25 372 VAL A C 1
ATOM 2793 O O . VAL A 1 372 ? -7.720 -17.899 -16.618 1.00 97.25 372 VAL A O 1
ATOM 2796 N N . THR A 1 373 ? -9.274 -18.594 -18.036 1.00 97.38 373 THR A N 1
ATOM 2797 C CA . THR A 1 373 ? -8.509 -19.730 -18.557 1.00 97.38 373 THR A CA 1
ATOM 2798 C C . THR A 1 373 ? -8.062 -19.439 -19.990 1.00 97.38 373 THR A C 1
ATOM 2800 O O . THR A 1 373 ? -8.594 -18.516 -20.614 1.00 97.38 373 THR A O 1
ATOM 2803 N N . PRO A 1 374 ? -7.107 -20.206 -20.550 1.00 95.75 374 PRO A N 1
ATOM 2804 C CA . PRO A 1 374 ? -6.688 -20.012 -21.933 1.00 95.75 374 PRO A CA 1
ATOM 2805 C C . PRO A 1 374 ? -7.880 -20.006 -22.911 1.00 95.75 374 PRO A C 1
ATOM 2807 O O . PRO A 1 374 ? -8.858 -20.726 -22.672 1.00 95.75 374 PRO A O 1
ATOM 2810 N N . PRO A 1 375 ? -7.803 -19.259 -24.031 1.00 93.88 375 PRO A N 1
ATOM 2811 C CA . PRO A 1 375 ? -8.894 -19.160 -24.999 1.00 93.88 375 PRO A CA 1
ATOM 2812 C C . PRO A 1 375 ? -9.487 -20.524 -25.384 1.00 93.88 375 PRO A C 1
ATOM 2814 O O . PRO A 1 375 ? -8.767 -21.473 -25.718 1.00 93.88 375 PRO A O 1
ATOM 2817 N N . GLY A 1 376 ? -10.817 -20.631 -25.323 1.00 91.31 376 GLY A N 1
ATOM 2818 C CA . GLY A 1 376 ? -11.565 -21.854 -25.640 1.00 91.31 376 GLY A CA 1
ATOM 2819 C C . GLY A 1 376 ? -11.487 -22.982 -24.599 1.00 91.31 376 GLY A C 1
ATOM 2820 O O . GLY A 1 376 ? -11.946 -24.092 -24.887 1.00 91.31 376 GLY A O 1
ATOM 2821 N N . GLN A 1 377 ? -10.919 -22.739 -23.414 1.00 89.25 377 GLN A N 1
ATOM 2822 C CA . GLN A 1 377 ? -10.844 -23.702 -22.309 1.00 89.25 377 GLN A CA 1
ATOM 2823 C C . GLN A 1 377 ? -11.650 -23.229 -21.089 1.00 89.25 377 GLN A C 1
ATOM 2825 O O . GLN A 1 377 ? -12.061 -22.081 -21.016 1.00 89.25 377 GLN A O 1
ATOM 2830 N N . GLY A 1 378 ? -11.893 -24.136 -20.136 1.00 88.62 378 GLY A N 1
ATOM 2831 C CA . GLY A 1 378 ? -12.482 -23.798 -18.836 1.00 88.62 378 GLY A CA 1
ATOM 2832 C C . GLY A 1 378 ? -13.926 -23.280 -18.862 1.00 88.62 378 GLY A C 1
ATOM 2833 O O . GLY A 1 378 ? -14.647 -23.397 -19.853 1.00 88.62 378 GLY A O 1
ATOM 2834 N N . ALA A 1 379 ? -14.368 -22.771 -17.708 1.00 82.94 379 ALA A N 1
ATOM 2835 C CA . ALA A 1 379 ? -15.691 -22.165 -17.528 1.00 82.94 379 ALA A CA 1
ATOM 2836 C C . ALA A 1 379 ? -15.698 -20.652 -17.809 1.00 82.94 379 ALA A C 1
ATOM 2838 O O . ALA A 1 379 ? -16.756 -20.102 -18.103 1.00 82.94 379 ALA A O 1
ATOM 2839 N N . SER A 1 380 ? -14.529 -20.009 -17.741 1.00 89.56 380 SER A N 1
ATOM 2840 C CA . SER A 1 380 ? -14.319 -18.587 -18.026 1.00 89.56 380 SER A CA 1
ATOM 2841 C C . SER A 1 380 ? -13.125 -18.444 -18.982 1.00 89.56 380 SER A C 1
ATOM 2843 O O . SER A 1 380 ? -12.003 -18.196 -18.537 1.00 89.56 380 SER A O 1
ATOM 2845 N N . PRO A 1 381 ? -13.283 -18.759 -20.281 1.00 95.00 381 PRO A N 1
ATOM 2846 C CA . PRO A 1 381 ? -12.208 -18.587 -21.257 1.00 95.00 381 PRO A CA 1
ATOM 2847 C C . PRO A 1 381 ? -11.883 -17.104 -21.448 1.00 95.00 381 PRO A C 1
ATOM 2849 O O . PRO A 1 381 ? -12.784 -16.267 -21.455 1.00 95.00 381 PRO A O 1
ATOM 2852 N N . TYR A 1 382 ? -10.607 -16.791 -21.674 1.00 96.50 382 TYR A N 1
ATOM 2853 C CA . TYR A 1 382 ? -10.192 -15.468 -22.139 1.00 96.50 382 TYR A CA 1
ATOM 2854 C C . TYR A 1 382 ? -10.938 -15.093 -23.440 1.00 96.50 382 TYR A C 1
ATOM 2856 O O . TYR A 1 382 ? -11.076 -15.973 -24.302 1.00 96.50 382 TYR A O 1
ATOM 2864 N N . PRO A 1 383 ? -11.412 -13.839 -23.600 1.00 94.50 383 PRO A N 1
ATOM 2865 C CA . PRO A 1 383 ? -12.229 -13.440 -24.748 1.00 94.50 383 PRO A CA 1
ATOM 2866 C C . PRO A 1 383 ? -11.516 -13.599 -26.091 1.00 94.50 383 PRO A C 1
ATOM 2868 O O . PRO A 1 383 ? -10.307 -13.380 -26.203 1.00 94.50 383 PRO A O 1
ATOM 2871 N N . ASP A 1 384 ? -12.271 -13.927 -27.140 1.00 92.88 384 ASP A N 1
ATOM 2872 C CA . ASP A 1 384 ? -11.722 -13.921 -28.492 1.00 92.88 384 ASP A CA 1
ATOM 2873 C C . ASP A 1 384 ? -11.438 -12.476 -28.933 1.00 92.88 384 ASP A C 1
ATOM 2875 O O . ASP A 1 384 ? -12.180 -11.547 -28.621 1.00 92.88 384 ASP A O 1
ATOM 2879 N N . ALA A 1 385 ? -10.396 -12.273 -29.742 1.00 91.62 385 ALA A N 1
ATOM 2880 C CA . ALA A 1 385 ? -10.002 -10.941 -30.220 1.00 91.62 385 ALA A CA 1
ATOM 2881 C C . ALA A 1 385 ? -11.127 -10.174 -30.954 1.00 91.62 385 ALA A C 1
ATOM 2883 O O . ALA A 1 385 ? -11.104 -8.952 -31.030 1.00 91.62 385 ALA A O 1
ATOM 2884 N N . ALA A 1 386 ? -12.107 -10.881 -31.525 1.00 91.00 386 ALA A N 1
ATOM 2885 C CA . ALA A 1 386 ? -13.243 -10.261 -32.205 1.00 91.00 386 ALA A CA 1
ATOM 2886 C C . ALA A 1 386 ? -14.342 -9.764 -31.248 1.00 91.00 386 ALA A C 1
ATOM 2888 O O . ALA A 1 386 ? -15.248 -9.067 -31.705 1.00 91.00 386 ALA A O 1
ATOM 2889 N N . ASP A 1 387 ? -14.276 -10.138 -29.968 1.00 91.75 387 ASP A N 1
ATOM 2890 C CA . ASP A 1 387 ? -15.296 -9.812 -28.973 1.00 91.75 387 ASP A CA 1
ATOM 2891 C C . ASP A 1 387 ? -15.020 -8.480 -28.263 1.00 91.75 387 ASP A C 1
ATOM 2893 O O . ASP A 1 387 ? -15.930 -7.941 -27.642 1.00 91.75 387 ASP A O 1
ATOM 2897 N N . PHE A 1 388 ? -13.798 -7.942 -28.343 1.00 94.88 388 PHE A N 1
ATOM 2898 C CA . PHE A 1 388 ? -13.449 -6.650 -27.747 1.00 94.88 388 PHE A CA 1
ATOM 2899 C C . PHE A 1 388 ? -14.085 -5.498 -28.532 1.00 94.88 388 PHE A C 1
ATOM 2901 O O . PHE A 1 388 ? -13.889 -5.383 -29.745 1.00 94.88 388 PHE A O 1
ATOM 2908 N N . ASP A 1 389 ? -14.782 -4.601 -27.830 1.00 95.31 389 ASP A N 1
ATOM 2909 C CA . ASP A 1 389 ? -15.101 -3.277 -28.377 1.00 95.31 389 ASP A CA 1
ATOM 2910 C C . ASP A 1 389 ? -13.859 -2.371 -28.314 1.00 95.31 389 ASP A C 1
ATOM 2912 O O . ASP A 1 389 ? -13.591 -1.620 -29.254 1.00 95.31 389 ASP A O 1
ATOM 2916 N N . TYR A 1 390 ? -13.089 -2.481 -27.226 1.00 96.69 390 TYR A N 1
ATOM 2917 C CA . TYR A 1 390 ? -11.835 -1.770 -26.985 1.00 96.69 390 TYR A CA 1
ATOM 2918 C C . TYR A 1 390 ? -10.936 -2.583 -26.029 1.00 96.69 390 TYR A C 1
ATOM 2920 O O . TYR A 1 390 ? -11.480 -3.230 -25.123 1.00 96.69 390 TYR A O 1
ATOM 2928 N N . PRO A 1 391 ? -9.596 -2.575 -26.182 1.00 94.75 391 PRO A N 1
ATOM 2929 C CA . PRO A 1 391 ? -8.793 -1.841 -27.170 1.00 94.75 391 PRO A CA 1
ATOM 2930 C C . PRO A 1 391 ? -8.708 -2.534 -28.542 1.00 94.75 391 PRO A C 1
ATOM 2932 O O . PRO A 1 391 ? -9.055 -3.703 -28.705 1.00 94.75 391 PRO A O 1
ATOM 2935 N N . SER A 1 392 ? -8.237 -1.800 -29.558 1.00 91.69 392 SER A N 1
ATOM 2936 C CA . SER A 1 392 ? -8.003 -2.314 -30.917 1.00 91.69 392 SER A CA 1
ATOM 2937 C C . SER A 1 392 ? -6.597 -1.926 -31.424 1.00 91.69 392 SER A C 1
ATOM 2939 O O . SER A 1 392 ? -6.399 -0.766 -31.796 1.00 91.69 392 SER A O 1
ATOM 2941 N N . PRO A 1 393 ? -5.645 -2.874 -31.564 1.00 92.25 393 PRO A N 1
ATOM 2942 C CA . PRO A 1 393 ? -5.828 -4.320 -31.420 1.00 92.25 393 PRO A CA 1
ATOM 2943 C C . PRO A 1 393 ? -6.010 -4.757 -29.954 1.00 92.25 393 PRO A C 1
ATOM 2945 O O . PRO A 1 393 ? -5.446 -4.119 -29.069 1.00 92.25 393 PRO A O 1
ATOM 2948 N N . PRO A 1 394 ? -6.765 -5.841 -29.699 1.00 94.44 394 PRO A N 1
ATOM 2949 C CA . PRO A 1 394 ? -6.925 -6.379 -28.354 1.00 94.44 394 PRO A CA 1
ATOM 2950 C C . PRO A 1 394 ? -5.637 -7.067 -27.877 1.00 94.44 394 PRO A C 1
ATOM 2952 O O . PRO A 1 394 ? -4.907 -7.626 -28.709 1.00 94.44 394 PRO A O 1
ATOM 2955 N N . PRO A 1 395 ? -5.371 -7.070 -26.559 1.00 91.88 395 PRO A N 1
ATOM 2956 C CA . PRO A 1 395 ? -4.244 -7.790 -25.984 1.00 91.88 395 PRO A CA 1
ATOM 2957 C C . PRO A 1 395 ? -4.391 -9.302 -26.189 1.00 91.88 395 PRO A C 1
ATOM 2959 O O . PRO A 1 395 ? -5.498 -9.843 -26.278 1.00 91.88 395 PRO A O 1
ATOM 2962 N N . ALA A 1 396 ? -3.264 -10.003 -26.293 1.00 92.81 396 ALA A N 1
ATOM 2963 C CA . ALA A 1 396 ? -3.254 -11.455 -26.355 1.00 92.81 396 ALA A CA 1
ATOM 2964 C C . ALA A 1 396 ? -3.187 -12.042 -24.941 1.00 92.81 396 ALA A C 1
ATOM 2966 O O . ALA A 1 396 ? -2.495 -11.528 -24.072 1.00 92.81 396 ALA A O 1
ATOM 2967 N N . TYR A 1 397 ? -3.824 -13.197 -24.724 1.00 92.69 397 TYR A N 1
ATOM 2968 C CA . TYR A 1 397 ? -3.719 -13.937 -23.456 1.00 92.69 397 TYR A CA 1
ATOM 2969 C C . TYR A 1 397 ? -2.261 -14.179 -23.020 1.00 92.69 397 TYR A C 1
ATOM 2971 O O . TYR A 1 397 ? -1.958 -14.207 -21.836 1.00 92.69 397 TYR A O 1
ATOM 2979 N N . THR A 1 398 ? -1.350 -14.356 -23.980 1.00 89.00 398 THR A N 1
ATOM 2980 C CA . THR A 1 398 ? 0.078 -14.596 -23.726 1.00 89.00 398 THR A CA 1
ATOM 2981 C C . THR A 1 398 ? 0.854 -13.368 -23.260 1.00 89.00 398 THR A C 1
ATOM 2983 O O . THR A 1 398 ? 2.018 -13.522 -22.907 1.00 89.00 398 THR A O 1
ATOM 2986 N N . ASP A 1 399 ? 0.248 -12.181 -23.286 1.00 83.94 399 ASP A N 1
ATOM 2987 C CA . ASP A 1 399 ? 0.898 -10.938 -22.860 1.00 83.94 399 ASP A CA 1
ATOM 2988 C C . ASP A 1 399 ? 0.901 -10.798 -21.324 1.00 83.94 399 ASP A C 1
ATOM 2990 O O . ASP A 1 399 ? 1.671 -10.012 -20.782 1.00 83.94 399 ASP A O 1
ATOM 2994 N N . PHE A 1 400 ? 0.102 -11.610 -20.622 1.00 84.06 400 PHE A N 1
ATOM 2995 C CA . PHE A 1 400 ? -0.043 -11.606 -19.165 1.00 84.06 400 PHE A CA 1
ATOM 2996 C C . PHE A 1 400 ? 0.672 -12.819 -18.566 1.00 84.06 400 PHE A C 1
ATOM 2998 O O . PHE A 1 400 ? 0.090 -13.892 -18.400 1.00 84.06 400 PHE A O 1
ATOM 3005 N N . TYR A 1 401 ? 1.971 -12.673 -18.314 1.00 82.31 401 TYR A N 1
ATOM 3006 C CA . TYR A 1 401 ? 2.839 -13.766 -17.866 1.00 82.31 401 TYR A CA 1
ATOM 3007 C C . TYR A 1 401 ? 2.650 -14.130 -16.384 1.00 82.31 401 TYR A C 1
ATOM 3009 O O . TYR A 1 401 ? 2.876 -15.288 -16.033 1.00 82.31 401 TYR A O 1
ATOM 3017 N N . ASP A 1 402 ? 2.171 -13.189 -15.567 1.00 75.06 402 ASP A N 1
ATOM 3018 C CA . ASP A 1 402 ? 1.898 -13.380 -14.132 1.00 75.06 402 ASP A CA 1
ATOM 3019 C C . ASP A 1 402 ? 0.511 -13.986 -13.851 1.00 75.06 402 ASP A C 1
ATOM 3021 O O . ASP A 1 402 ? 0.206 -14.391 -12.731 1.00 75.06 402 ASP A O 1
ATOM 3025 N N . HIS A 1 403 ? -0.338 -14.103 -14.877 1.00 88.12 403 HIS A N 1
ATOM 3026 C CA . HIS A 1 403 ? -1.703 -14.601 -14.727 1.00 88.12 403 HIS A CA 1
ATOM 3027 C C . HIS A 1 403 ? -1.747 -16.109 -14.443 1.00 88.12 403 HIS A C 1
ATOM 3029 O O . HIS A 1 403 ? -1.309 -16.939 -15.253 1.00 88.12 403 HIS A O 1
ATOM 3035 N N . THR A 1 404 ? -2.398 -16.485 -13.342 1.00 91.19 404 THR A N 1
ATOM 3036 C CA . THR A 1 404 ? -2.681 -17.878 -12.996 1.00 91.19 404 THR A CA 1
ATOM 3037 C C . THR A 1 404 ? -4.122 -18.240 -13.375 1.00 91.19 404 THR A C 1
ATOM 3039 O O . THR A 1 404 ? -5.072 -17.603 -12.918 1.00 91.19 404 THR A O 1
ATOM 3042 N N . PRO A 1 405 ? -4.351 -19.291 -14.188 1.00 95.88 405 PRO A N 1
ATOM 3043 C CA . PRO A 1 405 ? -5.693 -19.631 -14.646 1.00 95.88 405 PRO A CA 1
ATOM 3044 C C . PRO A 1 405 ? -6.552 -20.305 -13.567 1.00 95.88 405 PRO A C 1
ATOM 3046 O O . PRO A 1 405 ? -6.076 -21.165 -12.828 1.00 95.88 405 PRO A O 1
ATOM 3049 N N . ASP A 1 406 ? -7.856 -20.009 -13.577 1.00 95.69 406 ASP A N 1
ATOM 3050 C CA . ASP A 1 406 ? -8.878 -20.630 -12.719 1.00 95.69 406 ASP A CA 1
ATOM 3051 C C . ASP A 1 406 ? -8.656 -20.433 -11.203 1.00 95.69 406 ASP A C 1
ATOM 3053 O O . ASP A 1 406 ? -8.953 -21.319 -10.396 1.00 95.69 406 ASP A O 1
ATOM 3057 N N . VAL A 1 407 ? -8.166 -19.263 -10.789 1.00 94.94 407 VAL A N 1
ATOM 3058 C CA . VAL A 1 407 ? -7.968 -18.877 -9.381 1.00 94.94 407 VAL A CA 1
ATOM 3059 C C . VAL A 1 407 ? -9.222 -18.167 -8.847 1.00 94.94 407 VAL A C 1
ATOM 3061 O O . VAL A 1 407 ? -9.743 -17.280 -9.520 1.00 94.94 407 VAL A O 1
ATOM 3064 N N . PRO A 1 408 ? -9.774 -18.542 -7.674 1.00 95.75 408 PRO A N 1
ATOM 3065 C CA . PRO A 1 408 ? -10.865 -17.783 -7.057 1.00 95.75 408 PRO A CA 1
ATOM 3066 C C . PRO A 1 408 ? -10.419 -16.355 -6.718 1.00 95.75 408 PRO A C 1
ATOM 3068 O O . PRO A 1 408 ? -9.324 -16.191 -6.193 1.00 95.75 408 PRO A O 1
ATOM 3071 N N . LEU A 1 409 ? -11.283 -15.352 -6.910 1.00 94.12 409 LEU A N 1
ATOM 3072 C CA . LEU A 1 409 ? -10.948 -13.945 -6.648 1.00 94.12 409 LEU A CA 1
ATOM 3073 C C . LEU A 1 409 ? -10.397 -13.718 -5.231 1.00 94.12 409 LEU A C 1
ATOM 3075 O O . LEU A 1 409 ? -9.401 -13.032 -5.062 1.00 94.12 409 LEU A O 1
ATOM 3079 N N . LEU A 1 410 ? -10.989 -14.350 -4.213 1.00 90.75 410 LEU A N 1
ATOM 3080 C CA . LEU A 1 410 ? -10.528 -14.248 -2.818 1.00 90.75 410 LEU A CA 1
ATOM 3081 C C . LEU A 1 410 ? -9.138 -14.854 -2.547 1.00 90.75 410 LEU A C 1
ATOM 3083 O O . LEU A 1 410 ? -8.624 -14.725 -1.441 1.00 90.75 410 LEU A O 1
ATOM 3087 N N . SER A 1 411 ? -8.546 -15.542 -3.519 1.00 89.44 411 SER A N 1
ATOM 3088 C CA . SER A 1 411 ? -7.201 -16.124 -3.454 1.00 89.44 411 SER A CA 1
ATOM 3089 C C . SER A 1 411 ? -6.322 -15.661 -4.618 1.00 89.44 411 SER A C 1
ATOM 3091 O O . SER A 1 411 ? -5.315 -16.304 -4.899 1.00 89.44 411 SER A O 1
ATOM 3093 N N . ALA A 1 412 ? -6.744 -14.609 -5.322 1.00 83.44 412 ALA A N 1
ATOM 3094 C CA . ALA A 1 412 ? -6.046 -14.075 -6.477 1.00 83.44 412 ALA A CA 1
ATOM 3095 C C . ALA A 1 412 ? -4.746 -13.381 -6.069 1.00 83.44 412 ALA A C 1
ATOM 3097 O O . ALA A 1 412 ? -4.670 -12.774 -4.998 1.00 83.44 412 ALA A O 1
ATOM 3098 N N . ALA A 1 413 ? -3.750 -13.456 -6.942 1.00 77.44 413 ALA A N 1
ATOM 3099 C CA . ALA A 1 413 ? -2.520 -12.682 -6.851 1.00 77.44 413 ALA A CA 1
ATOM 3100 C C . ALA A 1 413 ? -2.553 -11.522 -7.855 1.00 77.44 413 ALA A C 1
ATOM 3102 O O . ALA A 1 413 ? -3.329 -11.536 -8.816 1.00 77.44 413 ALA A O 1
ATOM 3103 N N . ALA A 1 414 ? -1.719 -10.505 -7.627 1.00 82.00 414 ALA A N 1
ATOM 3104 C CA . ALA A 1 414 ? -1.559 -9.422 -8.591 1.00 82.00 414 ALA A CA 1
ATOM 3105 C C . ALA A 1 414 ? -1.188 -9.989 -9.979 1.00 82.00 414 ALA A C 1
ATOM 3107 O O . ALA A 1 414 ? -0.367 -10.898 -10.069 1.00 82.00 414 ALA A O 1
ATOM 3108 N N . GLY A 1 415 ? -1.817 -9.477 -11.039 1.00 79.81 415 GLY A N 1
ATOM 3109 C CA . GLY A 1 415 ? -1.673 -9.971 -12.415 1.00 79.81 415 GLY A CA 1
ATOM 3110 C C . GLY A 1 415 ? -2.741 -10.985 -12.853 1.00 79.81 415 GLY A C 1
ATOM 3111 O O . GLY A 1 415 ? -2.896 -11.231 -14.051 1.00 79.81 415 GLY A O 1
ATOM 3112 N N . ASP A 1 416 ? -3.534 -11.547 -11.930 1.00 91.31 416 ASP A N 1
ATOM 3113 C CA . ASP A 1 416 ? -4.633 -12.451 -12.289 1.00 91.31 416 ASP A CA 1
ATOM 3114 C C . ASP A 1 416 ? -5.754 -11.709 -13.041 1.00 91.31 416 ASP A C 1
ATOM 3116 O O . ASP A 1 416 ? -6.269 -10.677 -12.606 1.00 91.31 416 ASP A O 1
ATOM 3120 N N . LEU A 1 417 ? -6.189 -12.274 -14.166 1.00 97.62 417 LEU A N 1
ATOM 3121 C CA . LEU A 1 417 ? -7.191 -11.680 -15.048 1.00 97.62 417 LEU A CA 1
ATOM 3122 C C . LEU A 1 417 ? -8.592 -12.229 -14.790 1.00 97.62 417 LEU A C 1
ATOM 3124 O O . LEU A 1 417 ? -8.788 -13.440 -14.738 1.00 97.62 417 LEU A O 1
ATOM 3128 N N . PHE A 1 418 ? -9.601 -11.363 -14.772 1.00 97.69 418 PHE A N 1
ATOM 3129 C CA . PHE A 1 418 ? -11.002 -11.710 -14.545 1.00 97.69 418 PHE A CA 1
ATOM 3130 C C . PHE A 1 418 ? -11.888 -11.242 -15.698 1.00 97.69 418 PHE A C 1
ATOM 3132 O O . PHE A 1 418 ? -12.038 -10.048 -15.950 1.00 97.69 418 PHE A O 1
ATOM 3139 N N . TYR A 1 419 ? -12.517 -12.202 -16.379 1.00 95.62 419 TYR A N 1
ATOM 3140 C CA . TYR A 1 419 ? -13.578 -11.957 -17.353 1.00 95.62 419 TYR A CA 1
ATOM 3141 C C . TYR A 1 419 ? -14.923 -11.966 -16.636 1.00 95.62 419 TYR A C 1
ATOM 3143 O O . TYR A 1 419 ? -15.333 -12.991 -16.084 1.00 95.62 419 TYR A O 1
ATOM 3151 N N . LEU A 1 420 ? -15.610 -10.828 -16.653 1.00 94.12 420 LEU A N 1
ATOM 3152 C CA . LEU A 1 420 ? -16.833 -10.619 -15.893 1.00 94.12 420 LEU A CA 1
ATOM 3153 C C . LEU A 1 420 ? -17.986 -10.288 -16.826 1.00 94.12 420 LEU A C 1
ATOM 3155 O O . LEU A 1 420 ? -17.981 -9.252 -17.488 1.00 94.12 420 LEU A O 1
ATOM 3159 N N . GLN A 1 421 ? -19.020 -11.125 -16.832 1.00 92.31 421 GLN A N 1
ATOM 3160 C CA . GLN A 1 421 ? -20.268 -10.809 -17.524 1.00 92.31 421 GLN A CA 1
ATOM 3161 C C . GLN A 1 421 ? -21.162 -9.932 -16.655 1.00 92.31 421 GLN A C 1
ATOM 3163 O O . GLN A 1 421 ? -21.222 -10.098 -15.439 1.00 92.31 421 GLN A O 1
ATOM 3168 N N . GLN A 1 422 ? -21.902 -9.018 -17.275 1.00 90.25 422 GLN A N 1
ATOM 3169 C CA . GLN A 1 422 ? -22.839 -8.164 -16.557 1.00 90.25 422 GLN A CA 1
ATOM 3170 C C . GLN A 1 422 ? -24.016 -8.994 -16.017 1.00 90.25 422 GLN A C 1
ATOM 3172 O O . GLN A 1 422 ? -24.712 -9.682 -16.768 1.00 90.25 422 GLN A O 1
ATOM 3177 N N . GLY A 1 423 ? -24.308 -8.879 -14.722 1.00 86.56 423 GLY A N 1
ATOM 3178 C CA . GLY A 1 423 ? -25.518 -9.413 -14.104 1.00 86.56 423 GLY A CA 1
ATOM 3179 C C . GLY A 1 423 ? -25.445 -9.559 -12.582 1.00 86.56 423 GLY A C 1
ATOM 3180 O O . GLY A 1 423 ? -24.446 -9.262 -11.947 1.00 86.56 423 GLY A O 1
ATOM 3181 N N . PHE A 1 424 ? -26.528 -10.074 -11.999 1.00 81.81 424 PHE A N 1
ATOM 3182 C CA . PHE A 1 424 ? -26.655 -10.346 -10.555 1.00 81.81 424 PHE A CA 1
ATOM 3183 C C . PHE A 1 424 ? -26.307 -11.797 -10.172 1.00 81.81 424 PHE A C 1
ATOM 3185 O O . PHE A 1 424 ? -26.584 -12.236 -9.060 1.00 81.81 424 PHE A O 1
ATOM 3192 N N . GLY A 1 425 ? -25.799 -12.588 -11.120 1.00 84.81 425 GLY A N 1
ATOM 3193 C CA . GLY A 1 425 ? -25.417 -13.977 -10.880 1.00 84.81 425 GLY A CA 1
ATOM 3194 C C . GLY A 1 425 ? -24.067 -14.090 -10.177 1.00 84.81 425 GLY A C 1
ATOM 3195 O O . GLY A 1 425 ? -23.260 -13.167 -10.204 1.00 84.81 425 GLY A O 1
ATOM 3196 N N . SER A 1 426 ? -23.806 -15.256 -9.590 1.00 86.69 426 SER A N 1
ATOM 3197 C CA . SER A 1 426 ? -22.471 -15.583 -9.086 1.00 86.69 426 SER A CA 1
ATOM 3198 C C . SER A 1 426 ? -21.447 -15.532 -10.225 1.00 86.69 426 SER A C 1
ATOM 3200 O O . SER A 1 426 ? -21.697 -16.096 -11.291 1.00 86.69 426 SER A O 1
ATOM 3202 N N . GLY A 1 427 ? -20.320 -14.855 -9.994 1.00 87.44 427 GLY A N 1
ATOM 3203 C CA . GLY A 1 427 ? -19.247 -14.678 -10.980 1.00 87.44 427 GLY A CA 1
ATOM 3204 C C . GLY A 1 427 ? -19.467 -13.535 -11.979 1.00 87.44 427 GLY A C 1
ATOM 3205 O O . GLY A 1 427 ? -18.677 -13.379 -12.905 1.00 87.44 427 GLY A O 1
ATOM 3206 N N . ASN A 1 428 ? -20.534 -12.751 -11.810 1.00 90.69 428 ASN A N 1
ATOM 3207 C CA . ASN A 1 428 ? -20.837 -11.604 -12.661 1.00 90.69 428 ASN A CA 1
ATOM 3208 C C . ASN A 1 428 ? -20.415 -10.287 -12.002 1.00 90.69 428 ASN A C 1
ATOM 3210 O O . ASN A 1 428 ? -20.186 -10.223 -10.791 1.00 90.69 428 ASN A O 1
ATOM 3214 N N . PHE A 1 429 ? -20.391 -9.220 -12.802 1.00 93.50 429 PHE A N 1
ATOM 3215 C CA . PHE A 1 429 ? -20.289 -7.856 -12.296 1.00 93.50 429 PHE A CA 1
ATOM 3216 C C . PHE A 1 429 ? -21.601 -7.077 -12.430 1.00 93.50 429 PHE A C 1
ATOM 3218 O O . PHE A 1 429 ? -22.436 -7.361 -13.293 1.00 93.50 429 PHE A O 1
ATOM 3225 N N . GLY A 1 430 ? -21.763 -6.056 -11.595 1.00 92.00 430 GLY A N 1
ATOM 3226 C CA . GLY A 1 430 ? -22.855 -5.091 -11.659 1.00 92.00 430 GLY A CA 1
ATOM 3227 C C . GLY A 1 430 ? -22.347 -3.673 -11.881 1.00 92.00 430 GLY A C 1
ATOM 3228 O O . GLY A 1 430 ? -21.301 -3.304 -11.357 1.00 92.00 430 GLY A O 1
ATOM 3229 N N . TRP A 1 431 ? -23.111 -2.865 -12.616 1.00 93.88 431 TRP A N 1
ATOM 3230 C CA . TRP A 1 431 ? -22.943 -1.411 -12.572 1.00 93.88 431 TRP A CA 1
ATOM 3231 C C . TRP A 1 431 ? -23.599 -0.874 -11.307 1.00 93.88 431 TRP A C 1
ATOM 3233 O O . TRP A 1 431 ? -24.665 -1.356 -10.917 1.00 93.88 431 TRP A O 1
ATOM 3243 N N . LEU A 1 432 ? -22.995 0.136 -10.695 1.00 94.00 432 LEU A N 1
ATOM 3244 C CA . LEU A 1 432 ? -23.466 0.724 -9.447 1.00 94.00 432 LEU A CA 1
ATOM 3245 C C . LEU A 1 432 ? -24.064 2.108 -9.645 1.00 94.00 432 LEU A C 1
ATOM 3247 O O . LEU A 1 432 ? -23.803 2.808 -10.626 1.00 94.00 432 LEU A O 1
ATOM 3251 N N . LEU A 1 433 ? -24.892 2.475 -8.679 1.00 92.62 433 LEU A N 1
ATOM 3252 C CA . LEU A 1 433 ? -25.415 3.807 -8.466 1.00 92.62 433 LEU A CA 1
ATOM 3253 C C . LEU A 1 433 ? -25.108 4.181 -7.014 1.00 92.62 433 LEU A C 1
ATOM 3255 O O . LEU A 1 433 ? -25.605 3.533 -6.097 1.00 92.62 433 LEU A O 1
ATOM 3259 N N . TRP A 1 434 ? -24.313 5.229 -6.806 1.00 93.38 434 TRP A N 1
ATOM 3260 C CA . TRP A 1 434 ? -23.898 5.642 -5.461 1.00 93.38 434 TRP A CA 1
ATOM 3261 C C . TRP A 1 434 ? -25.041 6.164 -4.594 1.00 93.38 434 TRP A C 1
ATOM 3263 O O . TRP A 1 434 ? -25.020 5.991 -3.383 1.00 93.38 434 TRP A O 1
ATOM 3273 N N . ASN A 1 435 ? -26.056 6.769 -5.213 1.00 90.12 435 ASN A N 1
ATOM 3274 C CA . ASN A 1 435 ? -27.162 7.407 -4.513 1.00 90.12 435 ASN A CA 1
ATOM 3275 C C . ASN A 1 435 ? -28.495 7.100 -5.213 1.00 90.12 435 ASN A C 1
ATOM 3277 O O . ASN A 1 435 ? -28.724 7.554 -6.337 1.00 90.12 435 ASN A O 1
ATOM 3281 N N . GLU A 1 436 ? -29.408 6.390 -4.535 1.00 87.00 436 GLU A N 1
ATOM 3282 C CA . GLU A 1 436 ? -30.764 6.090 -5.043 1.00 87.00 436 GLU A CA 1
ATOM 3283 C C . GLU A 1 436 ? -31.604 7.361 -5.305 1.00 87.00 436 GLU A C 1
ATOM 3285 O O . GLU A 1 436 ? -32.595 7.319 -6.035 1.00 87.00 436 GLU A O 1
ATOM 3290 N N . GLY A 1 437 ? -31.196 8.515 -4.762 1.00 79.06 437 GLY A N 1
ATOM 3291 C CA . GLY A 1 437 ? -31.754 9.831 -5.076 1.00 79.06 437 GLY A CA 1
ATOM 3292 C C . GLY A 1 437 ? -31.416 10.346 -6.484 1.00 79.06 437 GLY A C 1
ATOM 3293 O O . GLY A 1 437 ? -31.989 11.354 -6.913 1.00 79.06 437 GLY A O 1
ATOM 3294 N N . LYS A 1 438 ? -30.516 9.675 -7.220 1.00 83.31 438 LYS A N 1
ATOM 3295 C CA . LYS A 1 438 ? -30.208 9.955 -8.628 1.00 83.31 438 LYS A CA 1
ATOM 3296 C C . LYS A 1 438 ? -30.815 8.919 -9.580 1.00 83.31 438 LYS A C 1
ATOM 3298 O O . LYS A 1 438 ? -30.948 7.745 -9.251 1.00 83.31 438 LYS A O 1
ATOM 3303 N N . PRO A 1 439 ? -31.164 9.325 -10.812 1.00 83.12 439 PRO A N 1
ATOM 3304 C CA . PRO A 1 439 ? -31.652 8.391 -11.814 1.00 83.12 439 PRO A CA 1
ATOM 3305 C C . PRO A 1 439 ? -30.501 7.513 -12.322 1.00 83.12 439 PRO A C 1
ATOM 3307 O O . PRO A 1 439 ? -29.576 8.032 -12.942 1.00 83.12 439 PRO A O 1
ATOM 3310 N N . GLY A 1 440 ? -30.599 6.192 -12.158 1.00 82.88 440 GLY A N 1
ATOM 3311 C CA . GLY A 1 440 ? -29.693 5.225 -12.791 1.00 82.88 440 GLY A CA 1
ATOM 3312 C C . GLY A 1 440 ? -29.802 5.263 -14.319 1.00 82.88 440 GLY A C 1
ATOM 3313 O O . GLY A 1 440 ? -30.628 4.576 -14.915 1.00 82.88 440 GLY A O 1
ATOM 3314 N N . ASN A 1 441 ? -29.023 6.135 -14.959 1.00 85.25 441 ASN A N 1
ATOM 3315 C CA . ASN A 1 441 ? -28.959 6.292 -16.409 1.00 85.25 441 ASN A CA 1
ATOM 3316 C C . ASN A 1 441 ? -27.503 6.394 -16.880 1.00 85.25 441 ASN A C 1
ATOM 3318 O O . ASN A 1 441 ? -26.586 6.569 -16.080 1.00 85.25 441 ASN A O 1
ATOM 3322 N N . GLU A 1 442 ? -27.306 6.306 -18.194 1.00 87.62 442 GLU A N 1
ATOM 3323 C CA . GLU A 1 442 ? -25.978 6.245 -18.811 1.00 87.62 442 GLU A CA 1
ATOM 3324 C C . GLU A 1 442 ? -25.130 7.505 -18.575 1.00 87.62 442 GLU A C 1
ATOM 3326 O O . GLU A 1 442 ? -23.913 7.397 -18.516 1.00 87.62 442 GLU A O 1
ATOM 3331 N N . GLY A 1 443 ? -25.747 8.685 -18.434 1.00 88.25 443 GLY A N 1
ATOM 3332 C CA . GLY A 1 443 ? -25.022 9.927 -18.151 1.00 88.25 443 GLY A CA 1
ATOM 3333 C C . GLY A 1 443 ? -24.496 9.968 -16.720 1.00 88.25 443 GLY A C 1
ATOM 3334 O O . GLY A 1 443 ? -23.339 10.292 -16.505 1.00 88.25 443 GLY A O 1
ATOM 3335 N N . THR A 1 444 ? -25.321 9.563 -15.752 1.00 88.56 444 THR A N 1
ATOM 3336 C CA . THR A 1 444 ? -24.889 9.455 -14.350 1.00 88.56 444 THR A CA 1
ATOM 3337 C C . THR A 1 444 ? -23.766 8.438 -14.191 1.00 88.56 444 THR A C 1
ATOM 3339 O O . THR A 1 444 ? -22.806 8.719 -13.493 1.00 88.56 444 THR A O 1
ATOM 3342 N N . LEU A 1 445 ? -23.841 7.298 -14.881 1.00 92.31 445 LEU A N 1
ATOM 3343 C CA . LEU A 1 445 ? -22.759 6.320 -14.825 1.00 92.31 445 LEU A CA 1
ATOM 3344 C C . LEU A 1 445 ? -21.467 6.820 -15.483 1.00 92.31 445 LEU A C 1
ATOM 3346 O O . LEU A 1 445 ? -20.396 6.570 -14.949 1.00 92.31 445 LEU A O 1
ATOM 3350 N N . ALA A 1 446 ? -21.557 7.484 -16.640 1.00 92.88 446 ALA A N 1
ATOM 3351 C CA . ALA A 1 446 ? -20.378 8.006 -17.328 1.00 92.88 446 ALA A CA 1
ATOM 3352 C C . ALA A 1 446 ? -19.630 9.038 -16.468 1.00 92.88 446 ALA A C 1
ATOM 3354 O O . ALA A 1 446 ? -18.406 8.977 -16.382 1.00 92.88 446 ALA A O 1
ATOM 3355 N N . ASP A 1 447 ? -20.364 9.924 -15.783 1.00 90.38 447 ASP A N 1
ATOM 3356 C CA . ASP A 1 447 ? -19.781 10.857 -14.812 1.00 90.38 447 ASP A CA 1
ATOM 3357 C C . ASP A 1 447 ? -19.021 10.084 -13.715 1.00 90.38 447 ASP A C 1
ATOM 3359 O O . ASP A 1 447 ? -17.856 10.376 -13.459 1.00 90.38 447 ASP A O 1
ATOM 3363 N N . SER A 1 448 ? -19.634 9.039 -13.145 1.00 92.69 448 SER A N 1
ATOM 3364 C CA . SER A 1 448 ? -19.031 8.218 -12.085 1.00 92.69 448 SER A CA 1
ATOM 3365 C C . SER A 1 448 ? -17.870 7.319 -12.536 1.00 92.69 448 SER A C 1
ATOM 3367 O O . SER A 1 448 ? -17.107 6.839 -11.703 1.00 92.69 448 SER A O 1
ATOM 3369 N N . LEU A 1 449 ? -17.724 7.068 -13.841 1.00 94.12 449 LEU A N 1
ATOM 3370 C CA . LEU A 1 449 ? -16.596 6.328 -14.425 1.00 94.12 449 LEU A CA 1
ATOM 3371 C C . LEU A 1 449 ? -15.397 7.225 -14.759 1.00 94.12 449 LEU A C 1
ATOM 3373 O O . LEU A 1 449 ? -14.367 6.723 -15.198 1.00 94.12 449 LEU A O 1
ATOM 3377 N N . THR A 1 450 ? -15.512 8.541 -14.581 1.00 89.50 450 THR A N 1
ATOM 3378 C CA . THR A 1 450 ? -14.399 9.461 -14.828 1.00 89.50 450 THR A CA 1
ATOM 3379 C C . THR A 1 450 ? -13.424 9.413 -13.659 1.00 89.50 450 THR A C 1
ATOM 3381 O O . THR A 1 450 ? -13.844 9.565 -12.516 1.00 89.50 450 THR A O 1
ATOM 3384 N N . TRP A 1 451 ? -12.127 9.251 -13.932 1.00 81.69 451 TRP A N 1
ATOM 3385 C CA . TRP A 1 451 ? -11.081 9.298 -12.906 1.00 81.69 451 TRP A CA 1
ATOM 3386 C C . TRP A 1 451 ? -11.144 10.588 -12.060 1.00 81.69 451 TRP A C 1
ATOM 3388 O O . TRP A 1 451 ? -11.279 11.670 -12.644 1.00 81.69 451 TRP A O 1
ATOM 3398 N N . PRO A 1 452 ? -11.017 10.524 -10.716 1.00 84.44 452 PRO A N 1
ATOM 3399 C CA . PRO A 1 452 ? -10.723 9.351 -9.870 1.00 84.44 452 PRO A CA 1
ATOM 3400 C C . PRO A 1 452 ? -11.941 8.498 -9.464 1.00 84.44 452 PRO A C 1
ATOM 3402 O O . PRO A 1 452 ? -11.796 7.538 -8.724 1.00 84.44 452 PRO A O 1
ATOM 3405 N N . GLY A 1 453 ? -13.135 8.799 -9.964 1.00 87.25 453 GLY A N 1
ATOM 3406 C CA . GLY A 1 453 ? -14.405 8.310 -9.434 1.00 87.25 453 GLY A CA 1
ATOM 3407 C C . GLY A 1 453 ? -15.070 9.384 -8.572 1.00 87.25 453 GLY A C 1
ATOM 3408 O O . GLY A 1 453 ? -14.465 10.397 -8.219 1.00 87.25 453 GLY A O 1
ATOM 3409 N N . ASP A 1 454 ? -16.349 9.197 -8.253 1.00 89.88 454 ASP A N 1
ATOM 3410 C CA . ASP A 1 454 ? -17.172 10.211 -7.580 1.00 89.88 454 ASP A CA 1
ATOM 3411 C C . ASP A 1 454 ? -17.880 9.693 -6.322 1.00 89.88 454 ASP A C 1
ATOM 3413 O O . ASP A 1 454 ? -18.775 10.361 -5.804 1.00 89.88 454 ASP A O 1
ATOM 3417 N N . SER A 1 455 ? -17.461 8.547 -5.771 1.00 91.19 455 SER A N 1
ATOM 3418 C CA . SER A 1 455 ? -18.101 7.959 -4.585 1.00 91.19 455 SER A CA 1
ATOM 3419 C C . SER A 1 455 ? -18.056 8.861 -3.340 1.00 91.19 455 SER A C 1
ATOM 3421 O O . SER A 1 455 ? -18.877 8.685 -2.448 1.00 91.19 455 SER A O 1
ATOM 3423 N N . PHE A 1 456 ? -17.150 9.846 -3.282 1.00 87.69 456 PHE A N 1
ATOM 3424 C CA . PHE A 1 456 ? -17.050 10.854 -2.210 1.00 87.69 456 PHE A CA 1
ATOM 3425 C C . PHE A 1 456 ? -17.479 12.269 -2.646 1.00 87.69 456 PHE A C 1
ATOM 3427 O O . PHE A 1 456 ? -17.225 13.253 -1.946 1.00 87.69 456 PHE A O 1
ATOM 3434 N N . ASP A 1 457 ? -18.133 12.414 -3.802 1.00 86.88 457 ASP A N 1
ATOM 3435 C CA . ASP A 1 457 ? -18.555 13.717 -4.316 1.00 86.88 457 ASP A CA 1
ATOM 3436 C C . ASP A 1 457 ? -19.855 14.215 -3.654 1.00 86.88 457 ASP A C 1
ATOM 3438 O O . ASP A 1 457 ? -20.977 14.042 -4.149 1.00 86.88 457 ASP A O 1
ATOM 3442 N N . TYR A 1 458 ? -19.685 14.877 -2.510 1.00 85.44 458 TYR A N 1
ATOM 3443 C CA . TYR A 1 458 ? -20.762 15.507 -1.741 1.00 85.44 458 TYR A CA 1
ATOM 3444 C C . TYR A 1 458 ? -20.987 16.988 -2.075 1.00 85.44 458 TYR A C 1
ATOM 3446 O O . TYR A 1 458 ? -21.664 17.687 -1.319 1.00 85.44 458 TYR A O 1
ATOM 3454 N N . ALA A 1 459 ? -20.427 17.498 -3.177 1.00 85.31 459 ALA A N 1
ATOM 3455 C CA . ALA A 1 459 ? -20.598 18.894 -3.572 1.00 85.31 459 ALA A CA 1
ATOM 3456 C C . ALA A 1 459 ? -21.969 19.161 -4.229 1.00 85.31 459 ALA A C 1
ATOM 3458 O O . ALA A 1 459 ? -22.635 18.260 -4.740 1.00 85.31 459 ALA A O 1
ATOM 3459 N N . ASP A 1 460 ? -22.404 20.428 -4.224 1.00 84.31 460 ASP A N 1
ATOM 3460 C CA . ASP A 1 460 ? -23.613 20.855 -4.940 1.00 84.31 460 ASP A CA 1
ATOM 3461 C C . ASP A 1 460 ? -23.316 21.039 -6.433 1.00 84.31 460 ASP A C 1
ATOM 3463 O O . ASP A 1 460 ? -22.600 21.962 -6.832 1.00 84.31 460 ASP A O 1
ATOM 3467 N N . HIS A 1 461 ? -23.922 20.188 -7.260 1.00 84.44 461 HIS A N 1
ATOM 3468 C CA . HIS A 1 461 ? -23.813 20.235 -8.722 1.00 84.44 461 HIS A CA 1
ATOM 3469 C C . HIS A 1 461 ? -25.048 20.828 -9.411 1.00 84.44 461 HIS A C 1
ATOM 3471 O O . HIS A 1 461 ? -25.157 20.796 -10.638 1.00 84.44 461 HIS A O 1
ATOM 3477 N N . GLY A 1 462 ? -26.003 21.371 -8.648 1.00 83.88 462 GLY A N 1
ATOM 3478 C CA . GLY A 1 462 ? -27.236 21.946 -9.188 1.00 83.88 462 GLY A CA 1
ATOM 3479 C C . GLY A 1 462 ? -28.197 20.911 -9.784 1.00 83.88 462 GLY A C 1
ATOM 3480 O O . GLY A 1 462 ? -29.025 21.253 -10.634 1.00 83.88 462 GLY A O 1
ATOM 3481 N N . ASP A 1 463 ? -28.094 19.650 -9.362 1.00 81.25 463 ASP A N 1
ATOM 3482 C CA . ASP A 1 463 ? -28.957 18.560 -9.812 1.00 81.25 463 ASP A CA 1
ATOM 3483 C C . ASP A 1 463 ? -30.415 18.762 -9.350 1.00 81.25 463 ASP A C 1
ATOM 3485 O O . ASP A 1 463 ? -30.697 19.098 -8.201 1.00 81.25 463 ASP A O 1
ATOM 3489 N N . THR A 1 464 ? -31.381 18.561 -10.256 1.00 69.44 464 THR A N 1
ATOM 3490 C CA . THR A 1 464 ? -32.795 18.945 -10.050 1.00 69.44 464 THR A CA 1
ATOM 3491 C C . THR A 1 464 ? -33.741 17.737 -9.935 1.00 69.44 464 THR A C 1
ATOM 3493 O O . THR A 1 464 ? -34.551 17.507 -10.829 1.00 69.44 464 THR A O 1
ATOM 3496 N N . GLN A 1 465 ? -33.677 16.947 -8.848 1.00 68.00 465 GLN A N 1
ATOM 3497 C CA . GLN A 1 465 ? -34.619 15.830 -8.567 1.00 68.00 465 GLN A CA 1
ATOM 3498 C C . GLN A 1 465 ? -35.010 15.697 -7.067 1.00 68.00 465 GLN A C 1
ATOM 3500 O O . GLN A 1 465 ? -34.594 16.516 -6.252 1.00 68.00 465 GLN A O 1
ATOM 3505 N N . ILE A 1 466 ? -35.903 14.751 -6.708 1.00 52.19 466 ILE A N 1
ATOM 3506 C CA . ILE A 1 466 ? -36.629 14.680 -5.413 1.00 52.19 466 ILE A CA 1
ATOM 3507 C C . ILE A 1 466 ? -36.297 13.387 -4.622 1.00 52.19 466 ILE A C 1
ATOM 3509 O O . ILE A 1 466 ? -36.843 12.344 -4.957 1.00 52.19 466 ILE A O 1
ATOM 3513 N N . TYR A 1 467 ? -35.547 13.544 -3.514 1.00 53.16 467 TYR A N 1
ATOM 3514 C CA . TYR A 1 467 ? -35.416 12.717 -2.279 1.00 53.16 467 TYR A CA 1
ATOM 3515 C C . TYR A 1 467 ? -34.937 11.238 -2.321 1.00 53.16 467 TYR A C 1
ATOM 3517 O O . TYR A 1 467 ? -35.250 10.526 -3.268 1.00 53.16 467 TYR A O 1
ATOM 3525 N N . PRO A 1 468 ? -34.323 10.742 -1.212 1.00 50.59 468 PRO A N 1
ATOM 3526 C CA . PRO A 1 468 ? -33.922 11.477 -0.008 1.00 50.59 468 PRO A CA 1
ATOM 3527 C C . PRO A 1 468 ? -32.478 11.976 -0.098 1.00 50.59 468 PRO A C 1
ATOM 3529 O O . PRO A 1 468 ? -31.576 11.264 -0.517 1.00 50.59 468 PRO A O 1
ATOM 3532 N N . ALA A 1 469 ? -32.282 13.238 0.282 1.00 56.34 469 ALA A N 1
ATOM 3533 C CA . ALA A 1 469 ? -30.953 13.785 0.485 1.00 56.34 469 ALA A CA 1
ATOM 3534 C C . ALA A 1 469 ? -30.289 13.086 1.679 1.00 56.34 469 ALA A C 1
ATOM 3536 O O . ALA A 1 469 ? -30.973 12.776 2.660 1.00 56.34 469 ALA A O 1
ATOM 3537 N N . ALA A 1 470 ? -28.975 12.891 1.595 1.00 62.97 470 ALA A N 1
ATOM 3538 C CA . ALA A 1 470 ? -28.125 12.591 2.738 1.00 62.97 470 ALA A CA 1
ATOM 3539 C C . ALA A 1 470 ? -28.512 13.473 3.939 1.00 62.97 470 ALA A C 1
ATOM 3541 O O . ALA A 1 470 ? -28.783 14.673 3.784 1.00 62.97 470 ALA A O 1
ATOM 3542 N N . HIS A 1 471 ? -28.589 12.889 5.134 1.00 68.94 471 HIS A N 1
ATOM 3543 C CA . HIS A 1 471 ? -29.083 13.586 6.316 1.00 68.94 471 HIS A CA 1
ATOM 3544 C C . HIS A 1 471 ? -28.248 14.847 6.598 1.00 68.94 471 HIS A C 1
ATOM 3546 O O . HIS A 1 471 ? -27.068 14.781 6.922 1.00 68.94 471 HIS A O 1
ATOM 3552 N N . GLY A 1 472 ? -28.882 16.019 6.503 1.00 71.88 472 GLY A N 1
ATOM 3553 C CA . GLY A 1 472 ? -28.228 17.312 6.733 1.00 71.88 472 GLY A CA 1
ATOM 3554 C C . GLY A 1 472 ? -27.699 18.015 5.476 1.00 71.88 472 GLY A C 1
ATOM 3555 O O . GLY A 1 472 ? -27.294 19.173 5.584 1.00 71.88 472 GLY A O 1
ATOM 3556 N N . ILE A 1 473 ? -27.777 17.398 4.292 1.00 76.75 473 ILE A N 1
ATOM 3557 C CA . ILE A 1 473 ? -27.394 18.023 3.016 1.00 76.75 473 ILE A CA 1
ATOM 3558 C C . ILE A 1 473 ? -28.659 18.525 2.286 1.00 76.75 473 ILE A C 1
ATOM 3560 O O . ILE A 1 473 ? -29.594 17.756 2.071 1.00 76.75 473 ILE A O 1
ATOM 3564 N N . PRO A 1 474 ? -28.764 19.820 1.918 1.00 80.19 474 PRO A N 1
ATOM 3565 C CA . PRO A 1 474 ? -29.992 20.389 1.347 1.00 80.19 474 PRO A CA 1
ATOM 3566 C C . PRO A 1 474 ? -30.147 20.187 -0.174 1.00 80.19 474 PRO A C 1
ATOM 3568 O O . PRO A 1 474 ? -31.105 20.701 -0.756 1.00 80.19 474 PRO A O 1
ATOM 3571 N N . TYR A 1 475 ? -29.219 19.475 -0.814 1.00 81.81 475 TYR A N 1
ATOM 3572 C CA . TYR A 1 475 ? -29.161 19.199 -2.254 1.00 81.81 475 TYR A CA 1
ATOM 3573 C C . TYR A 1 475 ? -28.821 17.721 -2.513 1.00 81.81 475 TYR A C 1
ATOM 3575 O O . TYR A 1 475 ? -28.474 16.985 -1.591 1.00 81.81 475 TYR A O 1
ATOM 3583 N N . ILE A 1 476 ? -28.967 17.270 -3.763 1.00 81.69 476 ILE A N 1
ATOM 3584 C CA . ILE A 1 476 ? -28.593 15.908 -4.168 1.00 81.69 476 ILE A CA 1
ATOM 3585 C C . ILE A 1 476 ? -27.078 15.839 -4.333 1.00 81.69 476 ILE A C 1
ATOM 3587 O O . ILE A 1 476 ? -26.497 16.669 -5.026 1.00 81.69 476 ILE A O 1
ATOM 3591 N N . VAL A 1 477 ? -26.478 14.817 -3.733 1.00 85.88 477 VAL A N 1
ATOM 3592 C CA . VAL A 1 477 ? -25.053 14.499 -3.857 1.00 85.88 477 VAL A CA 1
ATOM 3593 C C . VAL A 1 477 ? -24.833 13.411 -4.905 1.00 85.88 477 VAL A C 1
ATOM 3595 O O . VAL A 1 477 ? -25.739 12.612 -5.169 1.00 85.88 477 VAL A O 1
ATOM 3598 N N . ARG A 1 478 ? -23.652 13.407 -5.528 1.00 87.62 478 ARG A N 1
ATOM 3599 C CA . ARG A 1 478 ? -23.233 12.374 -6.490 1.00 87.62 478 ARG A CA 1
ATOM 3600 C C . ARG A 1 478 ? -22.580 11.181 -5.796 1.00 87.62 478 ARG A C 1
ATOM 3602 O O . ARG A 1 478 ? -22.750 10.066 -6.273 1.00 87.62 478 ARG A O 1
ATOM 3609 N N . GLY A 1 479 ? -21.934 11.439 -4.662 1.00 89.94 479 GLY A N 1
ATOM 3610 C CA . GLY A 1 479 ? -21.317 10.447 -3.797 1.00 89.94 479 GLY A CA 1
ATOM 3611 C C . GLY A 1 479 ? -22.297 9.484 -3.142 1.00 89.94 479 GLY A C 1
ATOM 3612 O O . GLY A 1 479 ? -23.519 9.572 -3.303 1.00 89.94 479 GLY A O 1
ATOM 3613 N N . TYR A 1 480 ? -21.712 8.540 -2.421 1.00 91.31 480 TYR A N 1
ATOM 3614 C CA . TYR A 1 480 ? -22.382 7.402 -1.825 1.00 91.31 480 TYR A CA 1
ATOM 3615 C C . TYR A 1 480 ? -23.367 7.803 -0.722 1.00 91.31 480 TYR A C 1
ATOM 3617 O O . TYR A 1 480 ? -23.107 8.664 0.113 1.00 91.31 480 TYR A O 1
ATOM 3625 N N . VAL A 1 481 ? -24.537 7.173 -0.740 1.00 89.31 481 VAL A N 1
ATOM 3626 C CA . VAL A 1 481 ? -25.524 7.230 0.339 1.00 89.31 481 VAL A CA 1
ATOM 3627 C C . VAL A 1 481 ? -26.073 5.823 0.505 1.00 89.31 481 VAL A C 1
ATOM 3629 O O . VAL A 1 481 ? -26.628 5.281 -0.458 1.00 89.31 481 VAL A O 1
ATOM 3632 N N . GLU A 1 482 ? -25.946 5.238 1.698 1.00 89.06 482 GLU A N 1
ATOM 3633 C CA . GLU A 1 482 ? -26.356 3.850 1.899 1.00 89.06 482 GLU A CA 1
ATOM 3634 C C . GLU A 1 482 ? -27.866 3.662 1.608 1.00 89.06 482 GLU A C 1
ATOM 3636 O O . GLU A 1 482 ? -28.727 4.377 2.145 1.00 89.06 482 GLU A O 1
ATOM 3641 N N . PRO A 1 483 ? -28.251 2.674 0.776 1.00 89.19 483 PRO A N 1
ATOM 3642 C CA . PRO A 1 483 ? -29.634 2.292 0.536 1.00 89.19 483 PRO A CA 1
ATOM 3643 C C . PRO A 1 483 ? -30.353 1.805 1.803 1.00 89.19 483 PRO A C 1
ATOM 3645 O O . PRO A 1 483 ? -30.463 0.610 2.074 1.00 89.19 483 PRO A O 1
ATOM 3648 N N . GLY A 1 484 ? -30.989 2.724 2.522 1.00 83.31 484 GLY A N 1
ATOM 3649 C CA . GLY A 1 484 ? -31.773 2.424 3.724 1.00 83.31 484 GLY A CA 1
ATOM 3650 C C . GLY A 1 484 ? -31.296 3.169 4.964 1.00 83.31 484 GLY A C 1
ATOM 3651 O O . GLY A 1 484 ? -32.099 3.331 5.884 1.00 83.31 484 GLY A O 1
ATOM 3652 N N . ASP A 1 485 ? -30.074 3.703 4.937 1.00 82.00 485 ASP A N 1
ATOM 3653 C CA . ASP A 1 485 ? -29.540 4.607 5.947 1.00 82.00 485 ASP A CA 1
ATOM 3654 C C . ASP A 1 485 ? -28.999 5.889 5.298 1.00 82.00 485 ASP A C 1
ATOM 3656 O O . ASP A 1 485 ? -27.889 5.970 4.791 1.00 82.00 485 ASP A O 1
ATOM 3660 N N . SER A 1 486 ? -29.799 6.954 5.336 1.00 82.44 486 SER A N 1
ATOM 3661 C CA . SER A 1 486 ? -29.387 8.254 4.790 1.00 82.44 486 SER A CA 1
ATOM 3662 C C . SER A 1 486 ? -28.308 8.975 5.614 1.00 82.44 486 SER A C 1
ATOM 3664 O O . SER A 1 486 ? -27.925 10.088 5.241 1.00 82.44 486 SER A O 1
ATOM 3666 N N . MET A 1 487 ? -27.926 8.441 6.780 1.00 76.56 487 MET A N 1
ATOM 3667 C CA . MET A 1 487 ? -26.849 8.984 7.609 1.00 76.56 487 MET A CA 1
ATOM 3668 C C . MET A 1 487 ? -25.490 8.377 7.266 1.00 76.56 487 MET A C 1
ATOM 367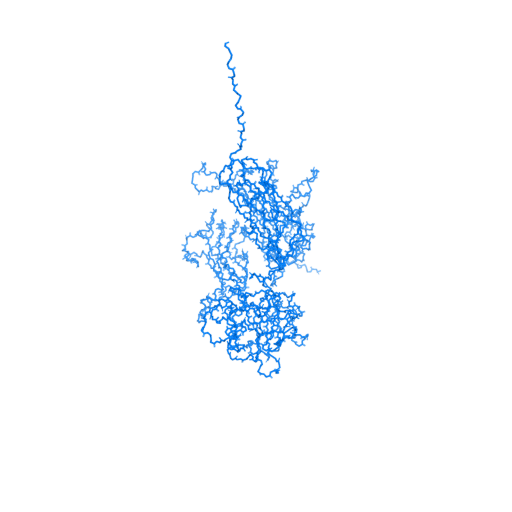0 O O . MET A 1 487 ? -24.488 9.017 7.583 1.00 76.56 487 MET A O 1
ATOM 3674 N N . ASP A 1 488 ? -25.457 7.220 6.603 1.00 80.06 488 ASP A N 1
ATOM 3675 C CA . ASP A 1 488 ? -24.211 6.620 6.149 1.00 80.06 488 ASP A CA 1
ATOM 3676 C C . ASP A 1 488 ? -23.822 7.139 4.757 1.00 80.06 488 ASP A C 1
ATOM 3678 O O . ASP A 1 488 ? -24.555 7.009 3.770 1.00 80.06 488 ASP A O 1
ATOM 3682 N N . LEU A 1 489 ? -22.664 7.795 4.721 1.00 83.50 489 LEU A N 1
ATOM 3683 C CA . LEU A 1 489 ? -22.064 8.454 3.563 1.00 83.50 489 LEU A CA 1
ATOM 3684 C C . LEU A 1 489 ? -20.650 7.920 3.303 1.00 83.50 489 LEU A C 1
ATOM 3686 O O . LEU A 1 489 ? -19.843 8.573 2.640 1.00 83.50 489 LEU A O 1
ATOM 3690 N N . MET A 1 490 ? -20.285 6.777 3.871 1.00 84.50 490 MET A N 1
ATOM 3691 C CA . MET A 1 490 ? -18.961 6.196 3.701 1.00 84.50 490 MET A CA 1
ATOM 3692 C C . MET A 1 490 ? -19.105 4.733 3.331 1.00 84.50 490 MET A C 1
ATOM 3694 O O . MET A 1 490 ? -19.847 4.009 3.964 1.00 84.50 490 MET A O 1
ATOM 3698 N N . LEU A 1 491 ? -18.396 4.307 2.289 1.00 86.94 491 LEU A N 1
ATOM 3699 C CA . LEU A 1 491 ? -18.419 2.915 1.853 1.00 86.94 491 LEU A CA 1
ATOM 3700 C C . LEU A 1 491 ? -17.647 2.041 2.852 1.00 86.94 491 LEU A C 1
ATOM 3702 O O . LEU A 1 491 ? -16.411 2.089 2.861 1.00 86.94 491 LEU A O 1
ATOM 3706 N N . HIS A 1 492 ? -18.353 1.202 3.607 1.00 86.31 492 HIS A N 1
ATOM 3707 C CA . HIS A 1 492 ? -17.776 0.189 4.493 1.00 86.31 492 HIS A CA 1
ATOM 3708 C C . HIS A 1 492 ? -18.102 -1.238 4.037 1.00 86.31 492 HIS A C 1
ATOM 3710 O O . HIS A 1 492 ? -18.974 -1.490 3.207 1.00 86.31 492 HIS A O 1
ATOM 3716 N N . GLN A 1 493 ? -17.389 -2.227 4.577 1.00 87.31 493 GLN A N 1
ATOM 3717 C CA . GLN A 1 493 ? -17.830 -3.615 4.465 1.00 87.31 493 GLN A CA 1
ATOM 3718 C C . GLN A 1 493 ? -19.202 -3.796 5.136 1.00 87.31 493 GLN A C 1
ATOM 3720 O O . GLN A 1 493 ? -19.487 -3.207 6.170 1.00 87.31 493 GLN A O 1
ATOM 3725 N N . GLN A 1 494 ? -20.013 -4.688 4.570 1.00 87.62 494 GLN A N 1
ATOM 3726 C CA . GLN A 1 494 ? -21.416 -4.984 4.897 1.00 87.62 494 GLN A CA 1
ATOM 3727 C C . GLN A 1 494 ? -22.458 -3.950 4.475 1.00 87.62 494 GLN A C 1
ATOM 3729 O O . GLN A 1 494 ? -23.646 -4.291 4.481 1.00 87.62 494 GLN A O 1
ATOM 3734 N N . ASP A 1 495 ? -22.036 -2.775 4.028 1.00 90.62 495 ASP A N 1
ATOM 3735 C CA . ASP A 1 495 ? -22.921 -1.792 3.423 1.00 90.62 495 ASP A CA 1
ATOM 3736 C C . ASP A 1 495 ? -23.637 -2.342 2.196 1.00 90.62 495 ASP A C 1
ATOM 3738 O O . ASP A 1 495 ? -23.131 -3.209 1.470 1.00 90.62 495 ASP A O 1
ATOM 3742 N N . TRP A 1 496 ? -24.801 -1.775 1.904 1.00 93.75 496 TRP A N 1
ATOM 3743 C CA . TRP A 1 496 ? -25.465 -1.989 0.626 1.00 93.75 496 TRP A CA 1
ATOM 3744 C C . TRP A 1 496 ? -25.108 -0.890 -0.375 1.00 93.75 496 TRP A C 1
ATOM 3746 O O . TRP A 1 496 ? -25.043 0.282 -0.046 1.00 93.75 496 TRP A O 1
ATOM 3756 N N . VAL A 1 497 ? -24.958 -1.242 -1.649 1.00 94.19 497 VAL A N 1
ATOM 3757 C CA . VAL A 1 497 ? -24.840 -0.271 -2.747 1.00 94.19 497 VAL A CA 1
ATOM 3758 C C . VAL A 1 497 ? -25.903 -0.569 -3.787 1.00 94.19 497 VAL A C 1
ATOM 3760 O O . VAL A 1 497 ? -26.149 -1.730 -4.128 1.00 94.19 497 VAL A O 1
ATOM 3763 N N . ALA A 1 498 ? -26.561 0.471 -4.295 1.00 93.44 498 ALA A N 1
ATOM 3764 C CA . ALA A 1 498 ? -27.600 0.305 -5.297 1.00 93.44 498 ALA A CA 1
ATOM 3765 C C . ALA A 1 498 ? -27.002 -0.119 -6.645 1.00 93.44 498 ALA A C 1
ATOM 3767 O O . ALA A 1 498 ? -25.970 0.375 -7.097 1.00 93.44 498 ALA A O 1
ATOM 3768 N N . ALA A 1 499 ? -27.684 -1.038 -7.315 1.00 91.44 499 ALA A N 1
ATOM 3769 C CA . ALA A 1 499 ? -27.353 -1.450 -8.661 1.00 91.44 499 ALA A CA 1
ATOM 3770 C C . ALA A 1 499 ? -27.932 -0.455 -9.668 1.00 91.44 499 ALA A C 1
ATOM 3772 O O . ALA A 1 499 ? -29.111 -0.095 -9.624 1.00 91.44 499 ALA A O 1
ATOM 3773 N N . ASN A 1 500 ? -27.123 -0.063 -10.642 1.00 88.88 500 ASN A N 1
ATOM 3774 C CA . ASN A 1 500 ? -27.589 0.712 -11.775 1.00 88.88 500 ASN A CA 1
ATOM 3775 C C . ASN A 1 500 ? -28.241 -0.215 -12.803 1.00 88.88 500 ASN A C 1
ATOM 3777 O O . ASN A 1 500 ? -27.653 -1.199 -13.261 1.00 88.88 500 ASN A O 1
ATOM 3781 N N . THR A 1 501 ? -29.481 0.099 -13.173 1.00 74.06 501 THR A N 1
ATOM 3782 C CA . THR A 1 501 ? -30.257 -0.726 -14.098 1.00 74.06 501 THR A CA 1
ATOM 3783 C C . THR A 1 501 ? -30.565 -0.001 -15.386 1.00 74.06 501 THR A C 1
ATOM 3785 O O . THR A 1 501 ? -31.193 1.051 -15.385 1.00 74.06 501 THR A O 1
ATOM 3788 N N . GLY A 1 502 ? -30.195 -0.621 -16.500 1.00 70.44 502 GLY A N 1
ATOM 3789 C CA . GLY A 1 502 ? -30.427 -0.105 -17.839 1.00 70.44 502 GLY A CA 1
ATOM 3790 C C . GLY A 1 502 ? -29.529 -0.812 -18.846 1.00 70.44 502 GLY A C 1
ATOM 3791 O O . GLY A 1 502 ? -28.628 -1.561 -18.472 1.00 70.44 502 GLY A O 1
ATOM 3792 N N . SER A 1 503 ? -29.781 -0.591 -20.135 1.00 68.88 503 SER A N 1
ATOM 3793 C CA . SER A 1 503 ? -28.757 -0.855 -21.146 1.00 68.88 503 SER A CA 1
ATOM 3794 C C . SER A 1 503 ? -27.684 0.212 -20.993 1.00 68.88 503 SER A C 1
ATOM 3796 O O . SER A 1 503 ? -28.011 1.393 -20.991 1.00 68.88 503 SER A O 1
ATOM 3798 N N . VAL A 1 504 ? -26.439 -0.218 -20.820 1.00 80.00 504 VAL A N 1
ATOM 3799 C CA . VAL A 1 504 ? -25.316 0.655 -20.488 1.00 80.00 504 VAL A CA 1
ATOM 3800 C C . VAL A 1 504 ? -24.343 0.637 -21.660 1.00 80.00 504 VAL A C 1
ATOM 3802 O O . VAL A 1 504 ? -23.388 -0.131 -21.666 1.00 80.00 504 VAL A O 1
ATOM 3805 N N . ASN A 1 505 ? -24.666 1.361 -22.735 1.00 87.94 505 ASN A N 1
ATOM 3806 C CA . ASN A 1 505 ? -23.872 1.329 -23.972 1.00 87.94 505 ASN A CA 1
ATOM 3807 C C . ASN A 1 505 ? -23.829 2.673 -24.712 1.00 87.94 505 ASN A C 1
ATOM 3809 O O . ASN A 1 505 ? -23.592 2.713 -25.928 1.00 87.94 505 ASN A O 1
ATOM 3813 N N . SER A 1 506 ? -24.070 3.776 -24.001 1.00 90.75 506 SER A N 1
ATOM 3814 C CA . SER A 1 506 ? -23.922 5.116 -24.560 1.00 90.75 506 SER A CA 1
ATOM 3815 C C . SER A 1 506 ? -22.502 5.353 -25.075 1.00 90.75 506 SER A C 1
ATOM 3817 O O . SER A 1 506 ? -21.548 4.682 -24.681 1.00 90.75 506 SER A O 1
ATOM 3819 N N . ALA A 1 507 ? -22.360 6.332 -25.971 1.00 92.94 507 ALA A N 1
ATOM 3820 C CA . ALA A 1 507 ? -21.039 6.820 -26.358 1.00 92.94 507 ALA A CA 1
ATOM 3821 C C . ALA A 1 507 ? -20.254 7.321 -25.134 1.00 92.94 507 ALA A C 1
ATOM 3823 O O . ALA A 1 507 ? -19.124 6.911 -24.959 1.00 92.94 507 ALA A O 1
ATOM 3824 N N . ALA A 1 508 ? -20.892 8.072 -24.227 1.00 93.25 508 ALA A N 1
ATOM 3825 C CA . ALA A 1 508 ? -20.224 8.618 -23.044 1.00 93.25 508 ALA A CA 1
ATOM 3826 C C . ALA A 1 508 ? -19.666 7.542 -22.094 1.00 93.25 508 ALA A C 1
ATOM 3828 O O . ALA A 1 508 ? -18.585 7.719 -21.548 1.00 93.25 508 ALA A O 1
ATOM 3829 N N . VAL A 1 509 ? -20.373 6.419 -21.908 1.00 94.38 509 VAL A N 1
ATOM 3830 C CA . VAL A 1 509 ? -19.855 5.302 -21.099 1.00 94.38 509 VAL A CA 1
ATOM 3831 C C . VAL A 1 509 ? -18.674 4.633 -21.799 1.00 94.38 509 VAL A C 1
ATOM 3833 O O . VAL A 1 509 ? -17.694 4.317 -21.136 1.00 94.38 509 VAL A O 1
ATOM 3836 N N . ARG A 1 510 ? -18.740 4.433 -23.125 1.00 95.69 510 ARG A N 1
ATOM 3837 C CA . ARG A 1 510 ? -17.599 3.899 -23.885 1.00 95.69 510 ARG A CA 1
ATOM 3838 C C . ARG A 1 510 ? -16.390 4.820 -23.789 1.00 95.69 510 ARG A C 1
ATOM 3840 O O . ARG A 1 510 ? -15.344 4.337 -23.401 1.00 95.69 510 ARG A O 1
ATOM 3847 N N . ASP A 1 511 ? -16.562 6.116 -24.035 1.00 95.56 511 ASP A N 1
ATOM 3848 C CA . ASP A 1 511 ? -15.480 7.106 -23.967 1.00 95.56 511 ASP A CA 1
ATOM 3849 C C . ASP A 1 511 ? -14.806 7.106 -22.575 1.00 95.56 511 ASP A C 1
ATOM 3851 O O . ASP A 1 511 ? -13.580 7.164 -22.469 1.00 95.56 511 ASP A O 1
ATOM 3855 N N . ALA A 1 512 ? -15.595 6.982 -21.498 1.00 95.50 512 ALA A N 1
ATOM 3856 C CA . ALA A 1 512 ? -15.065 6.875 -20.139 1.00 95.50 512 ALA A CA 1
ATOM 3857 C C . ALA A 1 512 ? -14.279 5.569 -19.922 1.00 95.50 512 ALA A C 1
ATOM 3859 O O . ALA A 1 512 ? -13.170 5.605 -19.402 1.00 95.50 512 ALA A O 1
ATOM 3860 N N . LEU A 1 513 ? -14.808 4.419 -20.355 1.00 96.75 513 LEU A N 1
ATOM 3861 C CA . LEU A 1 513 ? -14.102 3.138 -20.236 1.00 96.75 513 LEU A CA 1
ATOM 3862 C C . LEU A 1 513 ? -12.852 3.065 -21.123 1.00 96.75 513 LEU A C 1
ATOM 3864 O O . LEU A 1 513 ? -11.860 2.495 -20.692 1.00 96.75 513 LEU A O 1
ATOM 3868 N N . GLU A 1 514 ? -12.880 3.634 -22.331 1.00 97.19 514 GLU A N 1
ATOM 3869 C CA . GLU A 1 514 ? -11.710 3.757 -23.216 1.00 97.19 514 GLU A CA 1
ATOM 3870 C C . GLU A 1 514 ? -10.596 4.531 -22.508 1.00 97.19 514 GLU A C 1
ATOM 3872 O O . GLU A 1 514 ? -9.468 4.054 -22.454 1.00 97.19 514 GLU A O 1
ATOM 3877 N N . THR A 1 515 ? -10.941 5.645 -21.853 1.00 91.19 515 THR A N 1
ATOM 3878 C CA . THR A 1 515 ? -9.996 6.419 -21.032 1.00 91.19 515 THR A CA 1
ATOM 3879 C C . THR A 1 515 ? -9.406 5.574 -19.896 1.00 91.19 515 THR A C 1
ATOM 3881 O O . THR A 1 515 ? -8.198 5.578 -19.694 1.00 91.19 515 THR A O 1
ATOM 3884 N N . LEU A 1 516 ? -10.228 4.792 -19.183 1.00 91.25 516 LEU A N 1
ATOM 3885 C CA . LEU A 1 516 ? -9.738 3.902 -18.120 1.00 91.25 516 LEU A CA 1
ATOM 3886 C C . LEU A 1 516 ? -8.862 2.748 -18.645 1.00 91.25 516 LEU A C 1
ATOM 3888 O O . LEU A 1 516 ? -8.002 2.270 -17.913 1.00 91.25 516 LEU A O 1
ATOM 3892 N N . VAL A 1 517 ? -9.068 2.285 -19.880 1.00 92.75 517 VAL A N 1
ATOM 3893 C CA . VAL A 1 517 ? -8.189 1.291 -20.521 1.00 92.75 517 VAL A CA 1
ATOM 3894 C C . VAL A 1 517 ? -6.862 1.932 -20.935 1.00 92.75 517 VAL A C 1
ATOM 3896 O O . VAL A 1 517 ? -5.809 1.339 -20.717 1.00 92.75 517 VAL A O 1
ATOM 3899 N N . ASP A 1 518 ? -6.904 3.134 -21.513 1.00 86.38 518 ASP A N 1
ATOM 3900 C CA . ASP A 1 518 ? -5.729 3.834 -22.048 1.00 86.38 518 ASP A CA 1
ATOM 3901 C C . ASP A 1 518 ? -4.795 4.351 -20.956 1.00 86.38 518 ASP A C 1
ATOM 3903 O O . ASP A 1 518 ? -3.580 4.167 -21.042 1.00 86.38 518 ASP A O 1
ATOM 3907 N N . ASP A 1 519 ? -5.359 4.971 -19.921 1.00 78.00 519 ASP A N 1
ATOM 3908 C CA . ASP A 1 519 ? -4.589 5.511 -18.799 1.00 78.00 519 ASP A CA 1
ATOM 3909 C C . ASP A 1 519 ? -4.184 4.405 -17.805 1.00 78.00 519 ASP A C 1
ATOM 3911 O O . ASP A 1 519 ? -3.308 4.613 -16.964 1.00 78.00 519 ASP A O 1
ATOM 3915 N N . ALA A 1 520 ? -4.830 3.234 -17.895 1.00 82.06 520 ALA A N 1
ATOM 3916 C CA . ALA A 1 520 ? -4.656 2.069 -17.028 1.00 82.06 520 ALA A CA 1
ATOM 3917 C C . ALA A 1 520 ? -4.550 2.401 -15.520 1.00 82.06 520 ALA A C 1
ATOM 3919 O O . ALA A 1 520 ? -3.674 1.854 -14.828 1.00 82.06 520 ALA A O 1
ATOM 3920 N N . PRO A 1 521 ? -5.408 3.285 -14.968 1.00 83.62 521 PRO A N 1
ATOM 3921 C CA . PRO A 1 521 ? -5.283 3.661 -13.578 1.00 83.62 521 PRO A CA 1
ATOM 3922 C C . PRO A 1 521 ? -5.786 2.524 -12.676 1.00 83.62 521 PRO A C 1
ATOM 3924 O O . PRO A 1 521 ? -6.541 1.642 -13.098 1.00 83.62 521 PRO A O 1
ATOM 3927 N N . VAL A 1 522 ? -5.360 2.529 -11.414 1.00 84.81 522 VAL A N 1
ATOM 3928 C CA . VAL A 1 522 ? -5.789 1.521 -10.439 1.00 84.81 522 VAL A CA 1
ATOM 3929 C C . VAL A 1 522 ? -7.167 1.898 -9.900 1.00 84.81 522 VAL A C 1
ATOM 3931 O O . VAL A 1 522 ? -7.337 2.904 -9.220 1.00 84.81 522 VAL A O 1
ATOM 3934 N N . LEU A 1 523 ? -8.159 1.074 -10.210 1.00 91.88 523 LEU A N 1
ATOM 3935 C CA . LEU A 1 523 ? -9.555 1.246 -9.836 1.00 91.88 523 LEU A CA 1
ATOM 3936 C C . LEU A 1 523 ? -9.835 0.503 -8.532 1.00 91.88 523 LEU A C 1
ATOM 3938 O O . LEU A 1 523 ? -9.675 -0.717 -8.471 1.00 91.88 523 LEU A O 1
ATOM 3942 N N . ARG A 1 524 ? -10.350 1.199 -7.519 1.00 92.88 524 ARG A N 1
ATOM 3943 C CA . ARG A 1 524 ? -10.974 0.533 -6.373 1.00 92.88 524 ARG A CA 1
ATOM 3944 C C . ARG A 1 524 ? -12.399 0.138 -6.730 1.00 92.88 524 ARG A C 1
ATOM 3946 O O . ARG A 1 524 ? -13.250 0.990 -6.992 1.00 92.88 524 ARG A O 1
ATOM 3953 N N . LEU A 1 525 ? -12.661 -1.161 -6.723 1.00 95.94 525 LEU A N 1
ATOM 3954 C CA . LEU A 1 525 ? -13.969 -1.747 -6.995 1.00 95.94 525 LEU A CA 1
ATOM 3955 C C . LEU A 1 525 ? -14.506 -2.426 -5.739 1.00 95.94 525 LEU A C 1
ATOM 3957 O O . LEU A 1 525 ? -13.739 -2.964 -4.935 1.00 95.94 525 LEU A O 1
ATOM 3961 N N . ILE A 1 526 ? -15.830 -2.460 -5.588 1.00 95.44 526 ILE A N 1
ATOM 3962 C CA . ILE A 1 526 ? -16.435 -3.251 -4.513 1.00 95.44 526 ILE A CA 1
ATOM 3963 C C . ILE A 1 526 ? -16.428 -4.730 -4.904 1.00 95.44 526 ILE A C 1
ATOM 3965 O O . ILE A 1 526 ? -16.765 -5.098 -6.034 1.00 95.44 526 ILE A O 1
ATOM 3969 N N . VAL A 1 527 ? -16.094 -5.587 -3.949 1.00 96.31 527 VAL A N 1
ATOM 3970 C CA . VAL A 1 527 ? -16.279 -7.034 -4.038 1.00 96.31 527 VAL A CA 1
ATOM 3971 C C . VAL A 1 527 ? -17.511 -7.385 -3.217 1.00 96.31 527 VAL A C 1
ATOM 3973 O O . VAL A 1 527 ? -17.570 -7.046 -2.038 1.00 96.31 527 VAL A O 1
ATOM 3976 N N . TRP A 1 528 ? -18.507 -8.024 -3.829 1.00 95.62 528 TRP A N 1
ATOM 3977 C CA . TRP A 1 528 ? -19.796 -8.311 -3.194 1.00 95.62 528 TRP A CA 1
ATOM 3978 C C . TRP A 1 528 ? -20.049 -9.807 -3.014 1.00 95.62 528 TRP A C 1
ATOM 3980 O O . TRP A 1 528 ? -19.651 -10.624 -3.849 1.00 95.62 528 TRP A O 1
ATOM 3990 N N . ASP A 1 529 ? -20.770 -10.151 -1.946 1.00 93.19 529 ASP A N 1
ATOM 3991 C CA . ASP A 1 529 ? -21.113 -11.533 -1.582 1.00 93.19 529 ASP A CA 1
ATOM 3992 C C . ASP A 1 529 ? -22.626 -11.815 -1.581 1.00 93.19 529 ASP A C 1
ATOM 3994 O O . ASP A 1 529 ? -23.066 -12.958 -1.732 1.00 93.19 529 ASP A O 1
ATOM 3998 N N . GLN A 1 530 ? -23.456 -10.774 -1.458 1.00 91.62 530 GLN A N 1
ATOM 3999 C CA . GLN A 1 530 ? -24.911 -10.886 -1.491 1.00 91.62 530 GLN A CA 1
ATOM 4000 C C . GLN A 1 530 ? -25.545 -9.862 -2.426 1.00 91.62 530 GLN A C 1
ATOM 4002 O O . GLN A 1 530 ? -25.198 -8.685 -2.430 1.00 91.62 530 GLN A O 1
ATOM 4007 N N . GLY A 1 531 ? -26.523 -10.325 -3.203 1.00 89.38 531 GLY A N 1
ATOM 4008 C CA . GLY A 1 531 ? -27.413 -9.476 -3.984 1.00 89.38 531 GLY A CA 1
ATOM 4009 C C . GLY A 1 531 ? -28.806 -9.465 -3.361 1.00 89.38 531 GLY A C 1
ATOM 4010 O O . GLY A 1 531 ? -29.333 -10.525 -3.013 1.00 89.38 531 GLY A O 1
ATOM 4011 N N . ALA A 1 532 ? -29.423 -8.293 -3.248 1.00 87.25 532 ALA A N 1
ATOM 4012 C CA . ALA A 1 532 ? -30.814 -8.142 -2.831 1.00 87.25 532 ALA A CA 1
ATOM 4013 C C . ALA A 1 532 ? -31.658 -7.541 -3.957 1.00 87.25 532 ALA A C 1
ATOM 4015 O O . ALA A 1 532 ? -31.179 -6.734 -4.750 1.00 87.25 532 ALA A O 1
ATOM 4016 N N . GLU A 1 533 ? -32.932 -7.942 -3.997 1.00 85.31 533 GLU A N 1
ATOM 4017 C CA . GLU A 1 533 ? -33.918 -7.501 -4.993 1.00 85.31 533 GLU A CA 1
ATOM 4018 C C . GLU A 1 533 ? -33.471 -7.730 -6.459 1.00 85.31 533 GLU A C 1
ATOM 4020 O O . GLU A 1 533 ? -32.560 -8.510 -6.734 1.00 85.31 533 GLU A O 1
ATOM 4025 N N . GLN A 1 534 ? -34.195 -7.167 -7.435 1.00 74.94 534 GLN A N 1
ATOM 4026 C CA . GLN A 1 534 ? -33.872 -7.240 -8.868 1.00 74.94 534 GLN A CA 1
ATOM 4027 C C . GLN A 1 534 ? -34.376 -5.990 -9.597 1.00 74.94 534 GLN A C 1
ATOM 4029 O O . GLN A 1 534 ? -35.342 -5.354 -9.171 1.00 74.94 534 GLN A O 1
ATOM 4034 N N . GLY A 1 535 ? -33.784 -5.683 -10.754 1.00 74.69 535 GLY A N 1
ATOM 4035 C CA . GLY A 1 535 ? -34.170 -4.506 -11.536 1.00 74.69 535 GLY A CA 1
ATOM 4036 C C . GLY A 1 535 ? -33.796 -3.221 -10.801 1.00 74.69 535 GLY A C 1
ATOM 4037 O O . GLY A 1 535 ? -32.791 -3.210 -10.105 1.00 74.69 535 GLY A O 1
ATOM 4038 N N . SER A 1 536 ? -34.598 -2.163 -10.940 1.00 74.56 536 SER A N 1
ATOM 4039 C CA . SER A 1 536 ? -34.310 -0.813 -10.416 1.00 74.56 536 SER A CA 1
ATOM 4040 C C . SER A 1 536 ? -34.083 -0.712 -8.909 1.00 74.56 536 SER A C 1
ATOM 4042 O O . SER A 1 536 ? -33.719 0.354 -8.435 1.00 74.56 536 SER A O 1
ATOM 4044 N N . ASN A 1 537 ? -34.338 -1.789 -8.171 1.00 82.06 537 ASN A N 1
ATOM 4045 C CA . ASN A 1 537 ? -34.121 -1.852 -6.735 1.00 82.06 537 ASN A CA 1
ATOM 4046 C C . ASN A 1 537 ? -32.996 -2.822 -6.352 1.00 82.06 537 ASN A C 1
ATOM 4048 O O . ASN A 1 537 ? -32.841 -3.126 -5.176 1.00 82.06 537 ASN A O 1
ATOM 4052 N N . GLY A 1 538 ? -32.287 -3.393 -7.331 1.00 89.31 538 GLY A N 1
ATOM 4053 C CA . GLY A 1 538 ? -31.199 -4.326 -7.074 1.00 89.31 538 GLY A CA 1
ATOM 4054 C C . GLY A 1 538 ? -30.123 -3.673 -6.212 1.00 89.31 538 GLY A C 1
ATOM 4055 O O . GLY A 1 538 ? -29.845 -2.487 -6.371 1.00 89.31 538 GLY A O 1
ATOM 4056 N N . ARG A 1 539 ? -29.529 -4.434 -5.297 1.00 92.62 539 ARG A N 1
ATOM 4057 C CA . ARG A 1 539 ? -28.470 -3.960 -4.398 1.00 92.62 539 ARG A CA 1
ATOM 4058 C C . ARG A 1 539 ? -27.400 -5.025 -4.235 1.00 92.62 539 ARG A C 1
ATOM 4060 O O . ARG A 1 539 ? -27.712 -6.215 -4.307 1.00 92.62 539 ARG A O 1
ATOM 4067 N N . TYR A 1 540 ? -26.176 -4.593 -3.975 1.00 94.88 540 TYR A N 1
ATOM 4068 C CA . TYR A 1 540 ? -25.030 -5.448 -3.686 1.00 94.88 540 TYR A CA 1
ATOM 4069 C C . TYR A 1 540 ? -24.519 -5.143 -2.286 1.00 94.88 540 TYR A C 1
ATOM 4071 O O . TYR A 1 540 ? -24.352 -3.974 -1.951 1.00 94.88 540 TYR A O 1
ATOM 4079 N N . ARG A 1 541 ? -24.287 -6.176 -1.480 1.00 94.12 541 ARG A N 1
ATOM 4080 C CA . ARG A 1 541 ? -23.649 -6.029 -0.177 1.00 94.12 541 ARG A CA 1
ATOM 4081 C C . ARG A 1 541 ? -22.139 -6.069 -0.342 1.00 94.12 541 ARG A C 1
ATOM 4083 O O . ARG A 1 541 ? -21.622 -7.035 -0.905 1.00 94.12 541 ARG A O 1
ATOM 4090 N N . ILE A 1 542 ? -21.449 -5.048 0.146 1.00 93.75 542 ILE A N 1
ATOM 4091 C CA . ILE A 1 542 ? -19.992 -4.973 0.112 1.00 93.75 542 ILE A CA 1
ATOM 4092 C C . ILE A 1 542 ? -19.428 -6.037 1.054 1.00 93.75 542 ILE A C 1
ATOM 4094 O O . ILE A 1 542 ? -19.772 -6.093 2.229 1.00 93.75 542 ILE A O 1
ATOM 4098 N N . GLN A 1 543 ? -18.545 -6.884 0.548 1.00 91.69 543 GLN A N 1
ATOM 4099 C CA . GLN A 1 543 ? -17.758 -7.801 1.364 1.00 91.69 543 GLN A CA 1
ATOM 4100 C C . GLN A 1 543 ? -16.368 -7.235 1.642 1.00 91.69 543 GLN A C 1
ATOM 4102 O O . GLN A 1 543 ? -15.876 -7.381 2.753 1.00 91.69 543 GLN A O 1
ATOM 4107 N N . ARG A 1 544 ? -15.737 -6.629 0.629 1.00 91.81 544 ARG A N 1
ATOM 4108 C CA . ARG A 1 544 ? -14.423 -5.972 0.696 1.00 91.81 544 ARG A CA 1
ATOM 4109 C C . ARG A 1 544 ? -14.189 -5.105 -0.541 1.00 91.81 544 ARG A C 1
ATOM 4111 O O . ARG A 1 544 ? -15.043 -5.055 -1.426 1.00 91.81 544 ARG A O 1
ATOM 4118 N N . PHE A 1 545 ? -13.023 -4.479 -0.631 1.00 92.94 545 PHE A N 1
ATOM 4119 C CA . PHE A 1 545 ? -12.605 -3.691 -1.788 1.00 92.94 545 PHE A CA 1
ATOM 4120 C C . PHE A 1 545 ? -11.412 -4.358 -2.465 1.00 92.94 545 PHE A C 1
ATOM 4122 O O . PHE A 1 545 ? -10.535 -4.914 -1.802 1.00 92.94 545 PHE A O 1
ATOM 4129 N N . GLY A 1 546 ? -11.414 -4.356 -3.793 1.00 91.69 546 GLY A N 1
ATOM 4130 C CA . GLY A 1 546 ? -10.310 -4.857 -4.603 1.00 91.69 546 GLY A CA 1
ATOM 4131 C C . GLY A 1 546 ? -9.783 -3.767 -5.522 1.00 91.69 546 GLY A C 1
ATOM 4132 O O . GLY A 1 546 ? -10.548 -2.929 -6.002 1.00 91.69 546 GLY A O 1
ATOM 4133 N N . LEU A 1 547 ? -8.481 -3.798 -5.768 1.00 92.44 547 LEU A N 1
ATOM 4134 C CA . LEU A 1 547 ? -7.788 -2.952 -6.724 1.00 92.44 547 LEU A CA 1
ATOM 4135 C C . LEU A 1 547 ? -7.697 -3.685 -8.055 1.00 92.44 547 LEU A C 1
ATOM 4137 O O . LEU A 1 547 ? -7.249 -4.832 -8.116 1.00 92.44 547 LEU A O 1
ATOM 4141 N N . PHE A 1 548 ? -8.115 -3.020 -9.123 1.00 95.31 548 PHE A N 1
ATOM 4142 C CA . PHE A 1 548 ? -8.138 -3.592 -10.461 1.00 95.31 548 PHE A CA 1
ATOM 4143 C C . PHE A 1 548 ? -7.655 -2.593 -11.505 1.00 95.31 548 PHE A C 1
ATOM 4145 O O . PHE A 1 548 ? -7.834 -1.391 -11.346 1.00 95.31 548 PHE A O 1
ATOM 4152 N N . ARG A 1 549 ? -7.130 -3.084 -12.623 1.00 93.50 549 ARG A N 1
ATOM 4153 C CA . ARG A 1 549 ? -7.002 -2.312 -13.865 1.00 93.50 549 ARG A CA 1
ATOM 4154 C C . ARG A 1 549 ? -8.010 -2.807 -14.886 1.00 93.50 549 ARG A C 1
ATOM 4156 O O . ARG A 1 549 ? -8.262 -4.008 -14.985 1.00 93.50 549 ARG A O 1
ATOM 4163 N N . LEU A 1 550 ? -8.589 -1.889 -15.655 1.00 97.06 550 LEU A N 1
ATOM 4164 C CA . LEU A 1 550 ? -9.465 -2.245 -16.766 1.00 97.06 550 LEU A CA 1
ATOM 4165 C C . LEU A 1 550 ? -8.620 -2.533 -18.010 1.00 97.06 550 LEU A C 1
ATOM 4167 O O . LEU A 1 550 ? -7.958 -1.648 -18.531 1.00 97.06 550 LEU A O 1
ATOM 4171 N N . ILE A 1 551 ? -8.668 -3.771 -18.497 1.00 97.62 551 ILE A N 1
ATOM 4172 C CA . ILE A 1 551 ? -7.875 -4.225 -19.650 1.00 97.62 551 ILE A CA 1
ATOM 4173 C C . ILE A 1 551 ? -8.651 -4.079 -20.960 1.00 97.62 551 ILE A C 1
ATOM 4175 O O . ILE A 1 551 ? -8.080 -3.828 -22.018 1.00 97.62 551 ILE A O 1
ATOM 4179 N N . GLY A 1 552 ? -9.967 -4.269 -20.911 1.00 97.25 552 GLY A N 1
ATOM 4180 C CA . GLY A 1 552 ? -10.826 -4.157 -22.081 1.00 97.25 552 GLY A CA 1
ATOM 4181 C C . GLY A 1 552 ? -12.277 -4.466 -21.755 1.00 97.25 552 GLY A C 1
ATOM 4182 O O . GLY A 1 552 ? -12.610 -4.906 -20.651 1.00 97.25 552 GLY A O 1
ATOM 4183 N N . PHE A 1 553 ? -13.162 -4.227 -22.715 1.00 96.94 553 PHE A N 1
ATOM 4184 C CA . PHE A 1 553 ? -14.595 -4.408 -22.504 1.00 96.94 553 PHE A CA 1
ATOM 4185 C C . PHE A 1 553 ? -15.362 -4.682 -23.802 1.00 96.94 553 PHE A C 1
ATOM 4187 O O . PHE A 1 553 ? -14.872 -4.470 -24.914 1.00 96.94 553 PHE A O 1
ATOM 4194 N N . HIS A 1 554 ? -16.618 -5.093 -23.630 1.00 94.94 554 HIS A N 1
ATOM 4195 C CA . HIS A 1 554 ? -17.641 -5.155 -24.670 1.00 94.94 554 HIS A CA 1
ATOM 4196 C C . HIS A 1 554 ? -18.993 -4.719 -24.100 1.00 94.94 554 HIS A C 1
ATOM 4198 O O . HIS A 1 554 ? -19.438 -5.250 -23.079 1.00 94.94 554 HIS A O 1
ATOM 4204 N N . LEU A 1 555 ? -19.689 -3.792 -24.761 1.00 92.56 555 LEU A N 1
ATOM 4205 C CA . LEU A 1 555 ? -21.004 -3.301 -24.339 1.00 92.56 555 LEU A CA 1
ATOM 4206 C C . LEU A 1 555 ? -22.080 -3.651 -25.378 1.00 92.56 555 LEU A C 1
ATOM 4208 O O . LEU A 1 555 ? -22.273 -2.963 -26.384 1.00 92.56 555 LEU A O 1
ATOM 4212 N N . SER A 1 556 ? -22.866 -4.696 -25.103 1.00 83.56 556 SER A N 1
ATOM 4213 C CA . SER A 1 556 ? -23.909 -5.166 -26.024 1.00 83.56 556 SER A CA 1
ATOM 4214 C C . SER A 1 556 ? -25.187 -4.317 -25.953 1.00 83.56 556 SER A C 1
ATOM 4216 O O . SER A 1 556 ? -25.734 -4.045 -24.882 1.00 83.56 556 SER A O 1
ATOM 4218 N N . GLN A 1 557 ? -25.741 -3.954 -27.119 1.00 67.44 557 GLN A N 1
ATOM 4219 C CA . GLN A 1 557 ? -27.046 -3.274 -27.216 1.00 67.44 557 GLN A CA 1
ATOM 4220 C C . GLN A 1 557 ? -28.257 -4.219 -27.216 1.00 67.44 557 GLN A C 1
ATOM 4222 O O . GLN A 1 557 ? -29.383 -3.768 -27.018 1.00 67.44 557 GLN A O 1
ATOM 4227 N N . SER A 1 558 ? -28.064 -5.514 -27.491 1.00 55.59 558 SER A N 1
ATOM 4228 C CA . SER A 1 558 ? -29.160 -6.410 -27.907 1.00 55.59 558 SER A CA 1
ATOM 4229 C C . SER A 1 558 ? -29.394 -7.621 -27.001 1.00 55.59 558 SER A C 1
ATOM 4231 O O . SER A 1 558 ? -30.278 -8.432 -27.278 1.00 55.59 558 SER A O 1
ATOM 4233 N N . GLY A 1 559 ? -28.620 -7.763 -25.922 1.00 50.81 559 GLY A N 1
ATOM 4234 C CA . GLY A 1 559 ? -28.717 -8.903 -25.005 1.00 50.81 559 GLY A CA 1
ATOM 4235 C C . GLY A 1 559 ? -28.219 -10.234 -25.588 1.00 50.81 559 GLY A C 1
ATOM 4236 O O . GLY A 1 559 ? -28.231 -11.238 -24.882 1.00 50.81 559 GLY A O 1
ATOM 4237 N N . GLN A 1 560 ? -27.758 -10.272 -26.846 1.00 46.75 560 GLN A N 1
ATOM 4238 C CA . GLN A 1 560 ? -26.962 -11.385 -27.371 1.00 46.75 560 GLN A CA 1
ATOM 4239 C C . GLN A 1 560 ? -25.487 -11.128 -27.037 1.00 46.75 560 GLN A C 1
ATOM 4241 O O . GLN A 1 560 ? -24.968 -10.064 -27.364 1.00 46.75 560 GLN A O 1
ATOM 4246 N N . GLY A 1 561 ? -24.849 -12.073 -26.340 1.00 62.25 561 GLY A N 1
ATOM 4247 C CA . GLY A 1 561 ? -23.450 -11.987 -25.888 1.00 62.25 561 GLY A CA 1
ATOM 4248 C C . GLY A 1 561 ? -23.259 -11.394 -24.487 1.00 62.25 561 GLY A C 1
ATOM 4249 O O . GLY A 1 561 ? -22.362 -11.832 -23.782 1.00 62.25 561 GLY A O 1
ATOM 4250 N N . GLY A 1 562 ? -24.155 -10.496 -24.051 1.00 82.88 562 GLY A N 1
ATOM 4251 C CA . GLY A 1 562 ? -24.041 -9.784 -22.767 1.00 82.88 562 GLY A CA 1
ATOM 4252 C C . GLY A 1 562 ? -22.893 -8.766 -22.763 1.00 82.88 562 GLY A C 1
ATOM 4253 O O . GLY A 1 562 ? -21.915 -8.934 -23.482 1.00 82.88 562 GLY A O 1
ATOM 4254 N N . SER A 1 563 ? -23.021 -7.679 -22.000 1.00 90.81 563 SER A N 1
ATOM 4255 C CA . SER A 1 563 ? -21.876 -6.788 -21.772 1.00 90.81 563 SER A CA 1
ATOM 4256 C C . SER A 1 563 ? -20.882 -7.467 -20.832 1.00 90.81 563 SER A C 1
ATOM 4258 O O . SER A 1 563 ? -21.300 -8.182 -19.917 1.00 90.81 563 SER A O 1
ATOM 4260 N N . TRP A 1 564 ? -19.590 -7.243 -21.035 1.00 94.06 564 TRP A N 1
ATOM 4261 C CA . TRP A 1 564 ? -18.536 -7.782 -20.186 1.00 94.06 564 TRP A CA 1
ATOM 4262 C C . TRP A 1 564 ? -17.380 -6.797 -20.022 1.00 94.06 564 TRP A C 1
ATOM 4264 O O . TRP A 1 564 ? -17.171 -5.920 -20.862 1.00 94.06 564 TRP A O 1
ATOM 4274 N N . VAL A 1 565 ? -16.634 -6.963 -18.932 1.00 96.75 565 VAL A N 1
ATOM 4275 C CA . VAL A 1 565 ? -15.353 -6.288 -18.686 1.00 96.75 565 VAL A CA 1
ATOM 4276 C C . VAL A 1 565 ? -14.270 -7.331 -18.425 1.00 96.75 565 VAL A C 1
ATOM 4278 O O . VAL A 1 565 ? -14.554 -8.413 -17.902 1.00 96.75 565 VAL A O 1
ATOM 4281 N N . LEU A 1 566 ? -13.043 -7.017 -18.826 1.00 98.00 566 LEU A N 1
ATOM 4282 C CA . LEU A 1 566 ? -11.842 -7.776 -18.511 1.00 98.00 566 LEU A CA 1
ATOM 4283 C C . LEU A 1 566 ? -10.992 -6.930 -17.563 1.00 98.00 566 LEU A C 1
ATOM 4285 O O . LEU A 1 566 ? -10.584 -5.826 -17.923 1.00 98.00 566 LEU A O 1
ATOM 4289 N N . LEU A 1 567 ? -10.757 -7.443 -16.361 1.00 98.12 567 LEU A N 1
ATOM 4290 C CA . LEU A 1 567 ? -10.003 -6.763 -15.313 1.00 98.12 567 LEU A CA 1
ATOM 4291 C C . LEU A 1 567 ? -8.719 -7.525 -14.995 1.00 98.12 567 LEU A C 1
ATOM 4293 O O . LEU A 1 567 ? -8.723 -8.751 -15.011 1.00 98.12 567 LEU A O 1
ATOM 4297 N N . GLU A 1 568 ? -7.659 -6.810 -14.654 1.00 96.44 568 GLU A N 1
ATOM 4298 C CA . GLU A 1 568 ? -6.463 -7.350 -14.002 1.00 96.44 568 GLU A CA 1
ATOM 4299 C C . GLU A 1 568 ? -6.540 -7.016 -12.514 1.00 96.44 568 GLU A C 1
ATOM 4301 O O . GLU A 1 568 ? -6.798 -5.868 -12.153 1.00 96.44 568 GLU A O 1
ATOM 4306 N N . PHE A 1 569 ? -6.371 -8.009 -11.647 1.00 94.00 569 PHE A N 1
ATOM 4307 C CA . PHE A 1 569 ? -6.352 -7.816 -10.203 1.00 94.00 569 PHE A CA 1
ATOM 4308 C C . PHE A 1 569 ? -4.982 -7.311 -9.752 1.00 94.00 569 PHE A C 1
ATOM 4310 O O . PHE A 1 569 ? -3.957 -7.835 -10.173 1.00 94.00 569 PHE A O 1
ATOM 4317 N N . MET A 1 570 ? -4.964 -6.301 -8.885 1.00 85.56 570 MET A N 1
ATOM 4318 C CA . MET A 1 570 ? -3.739 -5.686 -8.360 1.00 85.56 570 MET A CA 1
ATOM 4319 C C . MET A 1 570 ? -3.515 -6.003 -6.878 1.00 85.56 570 MET A C 1
ATOM 4321 O O . MET A 1 570 ? -2.405 -5.853 -6.380 1.00 85.56 570 MET A O 1
ATOM 4325 N N . GLY A 1 571 ? -4.563 -6.422 -6.169 1.00 84.44 571 GLY A N 1
ATOM 4326 C CA . GLY A 1 571 ? -4.536 -6.659 -4.730 1.00 84.44 571 GLY A CA 1
ATOM 4327 C C . GLY A 1 571 ? -5.857 -6.276 -4.077 1.00 84.44 571 GLY A C 1
ATOM 4328 O O . GLY A 1 571 ? -6.740 -5.689 -4.704 1.00 84.44 571 GLY A O 1
ATOM 4329 N N . PHE A 1 572 ? -6.013 -6.625 -2.807 1.00 84.44 572 PHE A N 1
ATOM 4330 C CA . PHE A 1 572 ? -7.124 -6.121 -2.009 1.00 84.44 572 PHE A CA 1
ATOM 4331 C C . PHE A 1 572 ? -6.755 -4.809 -1.332 1.00 84.44 572 PHE A C 1
ATOM 4333 O O . PHE A 1 572 ? -5.578 -4.517 -1.140 1.00 84.44 572 PHE A O 1
ATOM 4340 N N . ASP A 1 573 ? -7.775 -4.030 -0.990 1.00 80.94 573 ASP A N 1
ATOM 4341 C CA . ASP A 1 573 ? -7.598 -2.723 -0.380 1.00 80.94 573 ASP A CA 1
ATOM 4342 C C . ASP A 1 573 ? -8.338 -2.634 0.950 1.00 80.94 573 ASP A C 1
ATOM 4344 O O . ASP A 1 573 ? -9.569 -2.674 0.988 1.00 80.94 573 ASP A O 1
ATOM 4348 N N . ASP A 1 574 ? -7.567 -2.489 2.024 1.00 73.00 574 ASP A N 1
ATOM 4349 C CA . ASP A 1 574 ? -8.063 -2.262 3.381 1.00 73.00 574 ASP A CA 1
ATOM 4350 C C . ASP A 1 574 ? -7.650 -0.861 3.905 1.00 73.00 574 ASP A C 1
ATOM 4352 O O . ASP A 1 574 ? -7.927 -0.502 5.050 1.00 73.00 574 ASP A O 1
ATOM 4356 N N . SER A 1 575 ? -7.024 -0.023 3.063 1.00 65.44 575 SER A N 1
ATOM 4357 C CA . SER A 1 575 ? -6.319 1.211 3.465 1.00 65.44 575 SER A CA 1
ATOM 4358 C C . SER A 1 575 ? -7.212 2.385 3.882 1.00 65.44 575 SER A C 1
ATOM 4360 O O . SER A 1 575 ? -6.726 3.376 4.425 1.00 65.44 575 SER A O 1
ATOM 4362 N N . CYS A 1 576 ? -8.522 2.298 3.651 1.00 65.94 576 CYS A N 1
ATOM 4363 C CA . CYS A 1 576 ? -9.431 3.441 3.742 1.00 65.94 576 CYS A CA 1
ATOM 4364 C C . CYS A 1 576 ? -10.444 3.384 4.886 1.00 65.94 576 CYS A C 1
ATOM 4366 O O . CYS A 1 576 ? -11.532 3.946 4.779 1.00 65.94 576 CYS A O 1
ATOM 4368 N N . GLY A 1 577 ? -10.097 2.691 5.975 1.00 54.62 577 GLY A N 1
ATOM 4369 C CA . GLY A 1 577 ? -10.974 2.555 7.144 1.00 54.62 577 GLY A CA 1
ATOM 4370 C C . GLY A 1 577 ? -12.261 1.785 6.838 1.00 54.62 577 GLY A C 1
ATOM 4371 O O . GLY A 1 577 ? -13.257 1.959 7.523 1.00 54.62 577 GLY A O 1
ATOM 4372 N N . GLN A 1 578 ? -12.239 0.965 5.781 1.00 58.22 578 GLN A N 1
ATOM 4373 C CA . GLN A 1 578 ? -13.421 0.318 5.210 1.00 58.22 578 GLN A CA 1
ATOM 4374 C C . GLN A 1 578 ? -13.698 -1.062 5.791 1.00 58.22 578 GLN A C 1
ATOM 4376 O O . GLN A 1 578 ? -14.648 -1.716 5.361 1.00 58.22 578 GLN A O 1
ATOM 4381 N N . LEU A 1 579 ? -12.903 -1.520 6.761 1.00 49.81 579 LEU A N 1
ATOM 4382 C CA . LEU A 1 579 ? -13.384 -2.558 7.656 1.00 49.81 579 LEU A CA 1
ATOM 4383 C C . LEU A 1 579 ? -14.714 -2.043 8.203 1.00 49.81 579 LEU A C 1
ATOM 4385 O O . LEU A 1 579 ? -14.793 -0.903 8.663 1.00 49.81 579 LEU A O 1
ATOM 4389 N N . GLN A 1 580 ? -15.761 -2.869 8.135 1.00 43.44 580 GLN A N 1
ATOM 4390 C CA . GLN A 1 580 ? -16.888 -2.656 9.031 1.00 43.44 580 GLN A CA 1
ATOM 4391 C C . GLN A 1 580 ? -16.245 -2.422 10.398 1.00 43.44 580 GLN A C 1
ATOM 4393 O O . GLN A 1 580 ? -15.286 -3.134 10.719 1.00 43.44 580 GLN A O 1
ATOM 4398 N N . THR A 1 581 ? -16.697 -1.435 11.169 1.00 45.47 581 THR A N 1
ATOM 4399 C CA . THR A 1 581 ? -16.457 -1.488 12.607 1.00 45.47 581 THR A CA 1
ATOM 4400 C C . THR A 1 581 ? -16.995 -2.848 13.017 1.00 45.47 581 THR A C 1
ATOM 4402 O O . THR A 1 581 ? -18.204 -3.076 13.082 1.00 45.47 581 THR A O 1
ATOM 4405 N N . THR A 1 582 ? -16.088 -3.824 13.079 1.00 42.91 582 THR A N 1
ATOM 4406 C CA . THR A 1 582 ? -16.365 -5.173 13.516 1.00 42.91 582 THR A CA 1
ATOM 4407 C C . THR A 1 582 ? -17.012 -4.926 14.835 1.00 42.91 582 THR A C 1
ATOM 4409 O O . THR A 1 582 ? -16.351 -4.300 15.650 1.00 42.91 582 THR A O 1
ATOM 4412 N N . GLU A 1 583 ? -18.287 -5.283 14.967 1.00 54.16 583 GLU A N 1
ATOM 4413 C CA . GLU A 1 583 ? -18.914 -5.617 16.233 1.00 54.16 583 GLU A CA 1
ATOM 4414 C C . GLU A 1 583 ? -18.012 -5.205 17.420 1.00 54.16 583 GLU A C 1
ATOM 4416 O O . GLU A 1 583 ? -17.102 -5.942 17.802 1.00 54.16 583 GLU A O 1
ATOM 4421 N N . ASP A 1 584 ? -18.147 -3.952 17.859 1.00 72.69 584 ASP A N 1
ATOM 4422 C CA . ASP A 1 584 ? -17.053 -3.269 18.554 1.00 72.69 584 ASP A CA 1
ATOM 4423 C C . ASP A 1 584 ? -17.371 -3.026 20.026 1.00 72.69 584 ASP A C 1
ATOM 4425 O O . ASP A 1 584 ? -18.535 -2.857 20.397 1.00 72.69 584 ASP A O 1
ATOM 4429 N N . ILE A 1 585 ? -16.343 -3.019 20.866 1.00 87.38 585 ILE A N 1
ATOM 4430 C CA . ILE A 1 585 ? -16.435 -2.602 22.259 1.00 87.38 585 ILE A CA 1
ATOM 4431 C C . ILE A 1 585 ? -15.945 -1.154 22.341 1.00 87.38 585 ILE A C 1
ATOM 4433 O O . ILE A 1 585 ? -14.842 -0.850 21.916 1.00 87.38 585 ILE A O 1
ATOM 4437 N N . ASP A 1 586 ? -16.748 -0.279 22.937 1.00 93.00 586 ASP A N 1
ATOM 4438 C CA . ASP A 1 586 ? -16.350 1.104 23.229 1.00 93.00 586 ASP A CA 1
ATOM 4439 C C . ASP A 1 586 ? -16.845 1.420 24.636 1.00 93.00 586 ASP A C 1
ATOM 4441 O O . ASP A 1 586 ? -18.042 1.622 24.861 1.00 93.00 586 ASP A O 1
ATOM 4445 N N . LEU A 1 587 ? -15.964 1.307 25.621 1.00 95.31 587 LEU A N 1
ATOM 4446 C CA . LEU A 1 587 ? -16.240 1.644 27.002 1.00 95.31 587 LEU A CA 1
ATOM 4447 C C . LEU A 1 587 ? -16.066 3.148 27.176 1.00 95.31 587 LEU A C 1
ATOM 4449 O O . LEU A 1 587 ? -15.152 3.776 26.697 1.00 95.31 587 LEU A O 1
ATOM 4453 N N . THR A 1 588 ? -16.977 3.763 27.911 1.00 96.31 588 THR A N 1
ATOM 4454 C CA . THR A 1 588 ? -16.893 5.180 28.256 1.00 96.31 588 THR A CA 1
ATOM 4455 C C . THR A 1 588 ? -17.208 5.348 29.724 1.00 96.31 588 THR A C 1
ATOM 4457 O O . THR A 1 588 ? -17.996 4.594 30.312 1.00 96.31 588 THR A O 1
ATOM 4460 N N . ILE A 1 589 ? -16.639 6.378 30.347 1.00 96.44 589 ILE A N 1
ATOM 4461 C CA . ILE A 1 589 ? -16.924 6.711 31.742 1.00 96.44 589 ILE A CA 1
ATOM 4462 C C . ILE A 1 589 ? -17.490 8.126 31.880 1.00 96.44 589 ILE A C 1
ATOM 4464 O O . ILE A 1 589 ? -16.979 9.107 31.352 1.00 96.44 589 ILE A O 1
ATOM 4468 N N . GLY A 1 590 ? -18.585 8.246 32.629 1.00 91.31 590 GLY A N 1
ATOM 4469 C CA . GLY A 1 590 ? -19.310 9.496 32.829 1.00 91.31 590 GLY A CA 1
ATOM 4470 C C . GLY A 1 590 ? -20.040 9.563 34.171 1.00 91.31 590 GLY A C 1
ATOM 4471 O O . GLY A 1 590 ? -19.992 8.643 34.988 1.00 91.31 590 GLY A O 1
ATOM 4472 N N . ASN A 1 591 ? -20.733 10.681 34.421 1.00 89.44 591 ASN A N 1
ATOM 4473 C CA . ASN A 1 591 ? -21.486 10.940 35.662 1.00 89.44 591 ASN A CA 1
ATOM 4474 C C . ASN A 1 591 ? -20.689 10.632 36.948 1.00 89.44 591 ASN A C 1
ATOM 4476 O O . ASN A 1 591 ? -21.196 9.979 37.865 1.00 89.44 591 ASN A O 1
ATOM 4480 N N . LEU A 1 592 ? -19.439 11.095 37.007 1.00 94.62 592 LEU A N 1
ATOM 4481 C CA . LEU A 1 592 ? -18.581 10.949 38.177 1.00 94.62 592 LEU A CA 1
ATOM 4482 C C . LEU A 1 592 ? -19.066 11.867 39.311 1.00 94.62 592 LEU A C 1
ATOM 4484 O O . LEU A 1 592 ? -19.171 13.080 39.136 1.00 94.62 592 LEU A O 1
ATOM 4488 N N . GLN A 1 593 ? -19.374 11.302 40.480 1.00 93.75 593 GLN A N 1
ATOM 4489 C CA . GLN A 1 593 ? -19.883 12.061 41.626 1.00 93.75 593 GLN A CA 1
ATOM 4490 C C . GLN A 1 593 ? -19.416 11.496 42.969 1.00 93.75 593 GLN A C 1
ATOM 4492 O O . GLN A 1 593 ? -19.442 10.288 43.190 1.00 93.75 593 GLN A O 1
ATOM 4497 N N . VAL A 1 594 ? -19.049 12.370 43.908 1.00 92.44 594 VAL A N 1
ATOM 4498 C CA . VAL A 1 594 ? -18.797 11.975 45.304 1.00 92.44 594 VAL A CA 1
ATOM 4499 C C . VAL A 1 594 ? -20.134 11.840 46.038 1.00 92.44 594 VAL A C 1
ATOM 4501 O O . VAL A 1 594 ? -20.948 12.763 46.002 1.00 92.44 594 VAL A O 1
ATOM 4504 N N . ILE A 1 595 ? -20.380 10.698 46.687 1.00 92.25 595 ILE A N 1
ATOM 4505 C CA . ILE A 1 595 ? -21.713 10.342 47.217 1.00 92.25 595 ILE A CA 1
ATOM 4506 C C . ILE A 1 595 ? -21.842 10.401 48.746 1.00 92.25 595 ILE A C 1
ATOM 4508 O O . ILE A 1 595 ? -22.954 10.250 49.268 1.00 92.25 595 ILE A O 1
ATOM 4512 N N . ASP A 1 596 ? -20.751 10.632 49.480 1.00 86.50 596 ASP A N 1
ATOM 4513 C CA . ASP A 1 596 ? -20.803 10.788 50.935 1.00 86.50 596 ASP A CA 1
ATOM 4514 C C . ASP A 1 596 ? -21.719 11.944 51.347 1.00 86.50 596 ASP A C 1
ATOM 4516 O O . ASP A 1 596 ? -21.578 13.090 50.925 1.00 86.50 596 ASP A O 1
ATOM 4520 N N . GLN A 1 597 ? -22.684 11.628 52.210 1.00 63.50 597 GLN A N 1
ATOM 4521 C CA . GLN A 1 597 ? -23.645 12.593 52.731 1.00 63.50 597 GLN A CA 1
ATOM 4522 C C . GLN A 1 597 ? -22.991 13.407 53.857 1.00 63.50 597 GLN A C 1
ATOM 4524 O O . GLN A 1 597 ? -23.012 13.008 55.021 1.00 63.50 597 GLN A O 1
ATOM 4529 N N . GLY A 1 598 ? -22.404 14.551 53.517 1.00 69.75 598 GLY A N 1
ATOM 4530 C CA . GLY A 1 598 ? -21.780 15.468 54.471 1.00 69.75 598 GLY A CA 1
ATOM 4531 C C . GLY A 1 598 ? -20.656 16.273 53.833 1.00 69.75 598 GLY A C 1
ATOM 4532 O O . GLY A 1 598 ? -20.382 16.138 52.644 1.00 69.75 598 GLY A O 1
ATOM 4533 N N . THR A 1 599 ? -20.000 17.124 54.618 1.00 79.06 599 THR A N 1
ATOM 4534 C CA . THR A 1 599 ? -18.787 17.782 54.137 1.00 79.06 599 THR A CA 1
ATOM 4535 C C . THR A 1 599 ? -17.608 16.826 54.265 1.00 79.06 599 THR A C 1
ATOM 4537 O O . THR A 1 599 ? -17.380 16.268 55.336 1.00 79.06 599 THR A O 1
ATOM 4540 N N . LEU A 1 600 ? -16.859 16.639 53.181 1.00 89.31 600 LEU A N 1
ATOM 4541 C CA . LEU A 1 600 ? -15.634 15.844 53.187 1.00 89.31 600 LEU A CA 1
ATOM 4542 C C . LEU A 1 600 ? -14.573 16.542 54.035 1.00 89.31 600 LEU A C 1
ATOM 4544 O O . LEU A 1 600 ? -14.370 17.748 53.890 1.00 89.31 600 LEU A O 1
ATOM 4548 N N . HIS A 1 601 ? -13.884 15.796 54.896 1.00 89.50 601 HIS A N 1
ATOM 4549 C CA . HIS A 1 601 ? -12.746 16.306 55.654 1.00 89.50 601 HIS A CA 1
ATOM 4550 C C . HIS A 1 601 ? -11.419 15.796 55.081 1.00 89.50 601 HIS A C 1
ATOM 4552 O O . HIS A 1 601 ? -11.336 14.728 54.478 1.00 89.50 601 HIS A O 1
ATOM 4558 N N . GLN A 1 602 ? -10.359 16.565 55.299 1.00 91.19 602 GLN A N 1
ATOM 4559 C CA . GLN A 1 602 ? -8.987 16.218 54.955 1.00 91.19 602 GLN A CA 1
ATOM 4560 C C . GLN A 1 602 ? -8.619 14.831 55.509 1.00 91.19 602 GLN A C 1
ATOM 4562 O O . GLN A 1 602 ? -8.975 14.493 56.640 1.00 91.19 602 GLN A O 1
ATOM 4567 N N . GLU A 1 603 ? -7.890 14.046 54.715 1.00 90.19 603 GLU A N 1
ATOM 4568 C CA . GLU A 1 603 ? -7.466 12.665 55.009 1.00 90.19 603 GLU A CA 1
ATOM 4569 C C . GLU A 1 603 ? -8.606 11.642 55.173 1.00 90.19 603 GLU A C 1
ATOM 4571 O O . GLU A 1 603 ? -8.326 10.468 55.412 1.00 90.19 603 GLU A O 1
ATOM 4576 N N . GLN A 1 604 ? -9.875 12.037 55.034 1.00 90.88 604 GLN A N 1
ATOM 4577 C CA . GLN A 1 604 ? -11.008 11.121 55.133 1.00 90.88 604 GLN A CA 1
ATOM 4578 C C . GLN A 1 604 ? -11.218 10.379 53.799 1.00 90.88 604 GLN A C 1
ATOM 4580 O O . GLN A 1 604 ? -11.430 11.040 52.782 1.00 90.88 604 GLN A O 1
ATOM 4585 N N . PRO A 1 605 ? -11.196 9.031 53.781 1.00 94.44 605 PRO A N 1
ATOM 4586 C CA . PRO A 1 605 ? -11.650 8.251 52.632 1.00 94.44 605 PRO A CA 1
ATOM 4587 C C . PRO A 1 605 ? -13.104 8.564 52.273 1.00 94.44 605 PRO A C 1
ATOM 4589 O O . PRO A 1 605 ? -13.925 8.786 53.168 1.00 94.44 605 PRO A O 1
ATOM 4592 N N . PHE A 1 606 ? -13.428 8.548 50.985 1.00 94.31 606 PHE A N 1
ATOM 4593 C CA . PHE A 1 606 ? -14.771 8.843 50.487 1.00 94.31 606 PHE A CA 1
ATOM 4594 C C . PHE A 1 606 ? -15.147 7.919 49.330 1.00 94.31 606 PHE A C 1
ATOM 4596 O O . PHE A 1 606 ? -14.300 7.298 48.693 1.00 94.31 606 PHE A O 1
ATOM 4603 N N . SER A 1 607 ? -16.442 7.787 49.095 1.00 95.81 607 SER A N 1
ATOM 4604 C CA . SER A 1 607 ? -17.052 6.962 48.069 1.00 95.81 607 SER A CA 1
ATOM 4605 C C . SER A 1 607 ? -17.495 7.811 46.893 1.00 95.81 607 SER A C 1
ATOM 4607 O O . SER A 1 607 ? -18.073 8.891 47.029 1.00 95.81 607 SER A O 1
ATOM 4609 N N . VAL A 1 608 ? -17.246 7.268 45.716 1.00 96.19 608 VAL A N 1
ATOM 4610 C CA . VAL A 1 608 ? -17.498 7.888 44.429 1.00 96.19 608 VAL A CA 1
ATOM 4611 C C . VAL A 1 608 ? -18.380 6.950 43.633 1.00 96.19 608 VAL A C 1
ATOM 4613 O O . VAL A 1 608 ? -18.212 5.732 43.681 1.00 96.19 608 VAL A O 1
ATOM 4616 N N . GLN A 1 609 ? -19.332 7.516 42.912 1.00 97.06 609 GLN A N 1
ATOM 4617 C CA . GLN A 1 609 ? -20.131 6.806 41.940 1.00 97.06 609 GLN A CA 1
ATOM 4618 C C . GLN A 1 609 ? -19.712 7.239 40.535 1.00 97.06 609 GLN A C 1
ATOM 4620 O O . GLN A 1 609 ? -19.590 8.434 40.278 1.00 97.06 609 GLN A O 1
ATOM 4625 N N . ALA A 1 610 ? -19.501 6.267 39.652 1.00 96.44 610 ALA A N 1
ATOM 4626 C CA . ALA A 1 610 ? -19.201 6.480 38.240 1.00 96.44 610 ALA A CA 1
ATOM 4627 C C . ALA A 1 610 ? -20.163 5.645 37.390 1.00 96.44 610 ALA A C 1
ATOM 4629 O O . ALA A 1 610 ? -20.551 4.542 37.786 1.00 96.44 610 ALA A O 1
ATOM 4630 N N . THR A 1 611 ? -20.584 6.181 36.249 1.00 97.50 611 THR A N 1
ATOM 4631 C CA . THR A 1 611 ? -21.381 5.452 35.257 1.00 97.50 611 THR A CA 1
ATOM 4632 C C . THR A 1 611 ? -20.473 5.050 34.115 1.00 97.50 611 THR A C 1
ATOM 4634 O O . THR A 1 611 ? -19.859 5.906 33.497 1.00 97.50 611 THR A O 1
ATOM 4637 N N . ILE A 1 612 ? -20.406 3.755 33.862 1.00 97.62 612 ILE A N 1
ATOM 4638 C CA . ILE A 1 612 ? -19.664 3.158 32.762 1.00 97.62 612 ILE A CA 1
ATOM 4639 C C . ILE A 1 612 ? -20.686 2.798 31.693 1.00 97.62 612 ILE A C 1
ATOM 4641 O O . ILE A 1 612 ? -21.733 2.242 32.039 1.00 97.62 612 ILE A O 1
ATOM 4645 N N . SER A 1 613 ? -20.409 3.095 30.435 1.00 97.00 613 SER A N 1
ATOM 4646 C CA . SER A 1 613 ? -21.258 2.693 29.313 1.00 97.00 613 SER A CA 1
ATOM 4647 C C . SER A 1 613 ? -20.431 1.898 28.324 1.00 97.00 613 SER A C 1
ATOM 4649 O O . SER A 1 613 ? -19.270 2.211 28.143 1.00 97.00 613 SER A O 1
ATOM 4651 N N . ASN A 1 614 ? -21.025 0.885 27.709 1.00 95.56 614 ASN A N 1
ATOM 4652 C CA . ASN A 1 614 ? -20.503 0.297 26.487 1.00 95.56 614 ASN A CA 1
ATOM 4653 C C . ASN A 1 614 ? -21.312 0.908 25.337 1.00 95.56 614 ASN A C 1
ATOM 4655 O O . ASN A 1 614 ? -22.481 0.557 25.153 1.00 95.56 614 ASN A O 1
ATOM 4659 N N . THR A 1 615 ? -20.748 1.902 24.663 1.00 92.81 615 THR A N 1
ATOM 4660 C CA . THR A 1 615 ? -21.317 2.592 23.497 1.00 92.81 615 THR A CA 1
ATOM 4661 C C . THR A 1 615 ? -21.122 1.811 22.199 1.00 92.81 615 THR A C 1
ATOM 4663 O O . THR A 1 615 ? -21.785 2.124 21.209 1.00 92.81 615 THR A O 1
ATOM 4666 N N . GLY A 1 616 ? -20.316 0.750 22.244 1.00 86.50 616 GLY A N 1
ATOM 4667 C CA . GLY A 1 616 ? -20.102 -0.194 21.160 1.00 86.50 616 GLY A CA 1
ATOM 4668 C C . GLY A 1 616 ? -21.275 -1.150 20.913 1.00 86.50 616 GLY A C 1
ATOM 4669 O O . GLY A 1 616 ? -22.320 -1.129 21.580 1.00 86.50 616 GLY A O 1
ATOM 4670 N N . THR A 1 617 ? -21.096 -2.006 19.909 1.00 85.69 617 THR A N 1
ATOM 4671 C CA . THR A 1 617 ? -22.078 -2.982 19.418 1.00 85.69 617 THR A CA 1
ATOM 4672 C C . THR A 1 617 ? -21.818 -4.420 19.888 1.00 85.69 617 THR A C 1
ATOM 4674 O O . THR A 1 617 ? -22.690 -5.268 19.688 1.00 85.69 617 THR A O 1
ATOM 4677 N N . VAL A 1 618 ? -20.705 -4.689 20.588 1.00 86.94 618 VAL A N 1
ATOM 4678 C CA . VAL A 1 618 ? -20.359 -5.994 21.184 1.00 86.94 618 VAL A CA 1
ATOM 4679 C C . VAL A 1 618 ? -20.371 -5.997 22.699 1.00 86.94 618 VAL A C 1
ATOM 4681 O O . VAL A 1 618 ? -19.955 -5.055 23.361 1.00 86.94 618 VAL A O 1
ATOM 4684 N N . ASP A 1 619 ? -20.833 -7.113 23.261 1.00 91.19 619 ASP A N 1
ATOM 4685 C CA . ASP A 1 619 ? -20.774 -7.382 24.693 1.00 91.19 619 ASP A CA 1
ATOM 4686 C C . ASP A 1 619 ? -19.323 -7.548 25.181 1.00 91.19 619 ASP A C 1
ATOM 4688 O O . ASP A 1 619 ? -18.600 -8.444 24.734 1.00 91.19 619 ASP A O 1
ATOM 4692 N N . VAL A 1 620 ? -18.937 -6.802 26.218 1.00 92.56 620 VAL A N 1
ATOM 4693 C CA . VAL A 1 620 ? -17.722 -7.094 26.990 1.00 92.56 620 VAL A CA 1
ATOM 4694 C C . VAL A 1 620 ? -18.005 -8.284 27.894 1.00 92.56 620 VAL A C 1
ATOM 4696 O O . VAL A 1 620 ? -18.734 -8.164 28.878 1.00 92.56 620 VAL A O 1
ATOM 4699 N N . ASN A 1 621 ? -17.450 -9.449 27.558 1.00 91.06 621 ASN A N 1
ATOM 4700 C CA . ASN A 1 621 ? -17.658 -10.702 28.299 1.00 91.06 621 ASN A CA 1
ATOM 4701 C C . ASN A 1 621 ? -16.498 -11.061 29.247 1.00 91.06 621 ASN A C 1
ATOM 4703 O O . ASN A 1 621 ? -16.563 -12.069 29.959 1.00 91.06 621 ASN A O 1
ATOM 4707 N N . SER A 1 622 ? -15.436 -10.257 29.247 1.00 87.31 622 SER A N 1
ATOM 4708 C CA . SER A 1 622 ? -14.280 -10.344 30.137 1.00 87.31 622 SER A CA 1
ATOM 4709 C C . SER A 1 622 ? -14.392 -9.354 31.296 1.00 87.31 622 SER A C 1
ATOM 4711 O O . SER A 1 622 ? -15.064 -8.328 31.215 1.00 87.31 622 SER A O 1
ATOM 4713 N N . GLN A 1 623 ? -13.709 -9.673 32.397 1.00 94.69 623 GLN A N 1
ATOM 4714 C CA . GLN A 1 623 ? -13.551 -8.734 33.502 1.00 94.69 623 GLN A CA 1
ATOM 4715 C C . GLN A 1 623 ? -12.590 -7.609 33.102 1.00 94.69 623 GLN A C 1
ATOM 4717 O O . GLN A 1 623 ? -11.502 -7.907 32.619 1.00 94.69 623 GLN A O 1
ATOM 4722 N N . PHE A 1 624 ? -12.964 -6.369 33.412 1.00 95.69 624 PHE A N 1
ATOM 4723 C CA . PHE A 1 624 ? -12.129 -5.169 33.307 1.00 95.69 624 PHE A CA 1
ATOM 4724 C C . PHE A 1 624 ? -12.200 -4.346 34.606 1.00 95.69 624 PHE A C 1
ATOM 4726 O O . PHE A 1 624 ? -13.007 -4.642 35.501 1.00 95.69 624 PHE A O 1
ATOM 4733 N N . PHE A 1 625 ? -11.348 -3.329 34.749 1.00 97.31 625 PHE A N 1
ATOM 4734 C CA . PHE A 1 625 ? -11.212 -2.547 35.986 1.00 97.31 625 PHE A CA 1
ATOM 4735 C C . PHE A 1 625 ? -11.572 -1.080 35.792 1.00 97.31 625 PHE A C 1
ATOM 4737 O O . PHE A 1 625 ? -11.345 -0.503 34.736 1.00 97.31 625 PHE A O 1
ATOM 4744 N N . VAL A 1 626 ? -12.149 -0.484 36.837 1.00 97.62 626 VAL A N 1
ATOM 4745 C CA . VAL A 1 626 ? -12.359 0.962 36.926 1.00 97.62 626 VAL A CA 1
ATOM 4746 C C . VAL A 1 626 ? -11.630 1.492 38.142 1.00 97.62 626 VAL A C 1
ATOM 4748 O O . VAL A 1 626 ? -11.916 1.067 39.267 1.00 97.62 626 VAL A O 1
ATOM 4751 N N . ASP A 1 627 ? -10.736 2.445 37.908 1.00 97.69 627 ASP A N 1
ATOM 4752 C CA . ASP A 1 627 ? -9.824 3.003 38.902 1.00 97.69 627 ASP A CA 1
ATOM 4753 C C . ASP A 1 627 ? -10.096 4.487 39.140 1.00 97.69 627 ASP A C 1
ATOM 4755 O O . ASP A 1 627 ? -10.600 5.206 38.277 1.00 97.69 627 ASP A O 1
ATOM 4759 N N . LEU A 1 628 ? -9.762 4.947 40.344 1.00 97.50 628 LEU A N 1
ATOM 4760 C CA . LEU A 1 628 ? -9.817 6.342 40.757 1.00 97.50 628 LEU A CA 1
ATOM 4761 C C . LEU A 1 628 ? -8.412 6.874 41.015 1.00 97.50 628 LEU A C 1
ATOM 4763 O O . LEU A 1 628 ? -7.627 6.236 41.712 1.00 97.50 628 LEU A O 1
ATOM 4767 N N . TYR A 1 629 ? -8.152 8.109 40.595 1.00 97.12 629 TYR A N 1
ATOM 4768 C CA . TYR A 1 629 ? -6.879 8.796 40.816 1.00 97.12 629 TYR A CA 1
ATOM 4769 C C . TYR A 1 629 ? -7.134 10.158 41.451 1.00 97.12 629 TYR A C 1
ATOM 4771 O O . TYR A 1 629 ? -7.897 10.974 40.930 1.00 97.12 629 TYR A O 1
ATOM 4779 N N . LEU A 1 630 ? -6.504 10.420 42.596 1.00 95.62 630 LEU A N 1
ATOM 4780 C CA . LEU A 1 630 ? -6.696 11.655 43.354 1.00 95.62 630 LEU A CA 1
ATOM 4781 C C . LEU A 1 630 ? -5.445 12.523 43.272 1.00 95.62 630 LEU A C 1
ATOM 4783 O O . LEU A 1 630 ? -4.453 12.250 43.941 1.00 95.62 630 LEU A O 1
ATOM 4787 N N . ASN A 1 631 ? -5.535 13.617 42.516 1.00 94.75 631 ASN A N 1
ATOM 4788 C CA . ASN A 1 631 ? -4.419 14.513 42.209 1.00 94.75 631 ASN A CA 1
ATOM 4789 C C . ASN A 1 631 ? -3.168 13.766 41.687 1.00 94.75 631 ASN A C 1
ATOM 4791 O O . ASN A 1 631 ? -2.103 13.923 42.295 1.00 94.75 631 ASN A O 1
ATOM 4795 N N . PRO A 1 632 ? -3.288 12.966 40.608 1.00 94.81 632 PRO A N 1
ATOM 4796 C CA . PRO A 1 632 ? -2.158 12.222 40.057 1.00 94.81 632 PRO A CA 1
ATOM 4797 C C . PRO A 1 632 ? -1.035 13.157 39.581 1.00 94.81 632 PRO A C 1
ATOM 4799 O O . PRO A 1 632 ? -1.265 14.344 39.317 1.00 94.81 632 PRO A O 1
ATOM 4802 N N . THR A 1 633 ? 0.193 12.641 39.497 1.00 93.12 633 THR A N 1
ATOM 4803 C CA . THR A 1 633 ? 1.371 13.431 39.094 1.00 93.12 633 THR A CA 1
ATOM 4804 C C . THR A 1 633 ? 1.446 13.664 37.586 1.00 93.12 633 THR A C 1
ATOM 4806 O O . THR A 1 633 ? 1.992 14.682 37.153 1.00 93.12 633 THR A O 1
ATOM 4809 N N . GLN A 1 634 ? 0.839 12.771 36.807 1.00 88.06 634 GLN A N 1
ATOM 4810 C CA . GLN A 1 634 ? 0.645 12.862 35.363 1.00 88.06 634 GLN A CA 1
ATOM 4811 C C . GLN A 1 634 ? -0.788 12.453 35.007 1.00 88.06 634 GLN A C 1
ATOM 4813 O O . GLN A 1 634 ? -1.402 11.667 35.722 1.00 88.06 634 GLN A O 1
ATOM 4818 N N . THR A 1 635 ? -1.336 13.011 33.930 1.00 84.69 635 THR A N 1
ATOM 4819 C CA . THR A 1 635 ? -2.730 12.765 33.511 1.00 84.69 635 THR A CA 1
ATOM 4820 C C . THR A 1 635 ? -2.842 12.027 32.185 1.00 84.69 635 THR A C 1
ATOM 4822 O O . THR A 1 635 ? -3.948 11.684 31.792 1.00 84.69 635 THR A O 1
ATOM 4825 N N . ASP A 1 636 ? -1.717 11.806 31.506 1.00 79.56 636 ASP A N 1
ATOM 4826 C CA . ASP A 1 636 ? -1.646 11.069 30.249 1.00 79.56 636 ASP A CA 1
ATOM 4827 C C . ASP A 1 636 ? -0.227 10.478 30.073 1.00 79.56 636 ASP A C 1
ATOM 4829 O O . ASP A 1 636 ? 0.724 11.244 29.870 1.00 79.56 636 ASP A O 1
ATOM 4833 N N . PRO A 1 637 ? -0.039 9.154 30.247 1.00 82.31 637 PRO A N 1
ATOM 4834 C CA . PRO A 1 637 ? -1.026 8.188 30.743 1.00 82.31 637 PRO A CA 1
ATOM 4835 C C . PRO A 1 637 ? -1.239 8.319 32.262 1.00 82.31 637 PRO A C 1
ATOM 4837 O O . PRO A 1 637 ? -0.348 8.767 32.987 1.00 82.31 637 PRO A O 1
ATOM 4840 N N . LEU A 1 638 ? -2.388 7.893 32.787 1.00 88.62 638 LEU A N 1
ATOM 4841 C CA . LEU A 1 638 ? -2.557 7.700 34.234 1.00 88.62 638 LEU A CA 1
ATOM 4842 C C . LEU A 1 638 ? -1.790 6.442 34.671 1.00 88.62 638 LEU A C 1
ATOM 4844 O O . LEU A 1 638 ? -1.967 5.369 34.102 1.00 88.62 638 LEU A O 1
ATOM 4848 N N . LEU A 1 639 ? -0.923 6.562 35.679 1.00 89.94 639 LEU A N 1
ATOM 4849 C CA . LEU A 1 639 ? -0.115 5.435 36.147 1.00 89.94 639 LEU A CA 1
ATOM 4850 C C . LEU A 1 639 ? -0.887 4.592 37.161 1.00 89.94 639 LEU A C 1
ATOM 4852 O O . LEU A 1 639 ? -1.363 5.107 38.172 1.00 89.94 639 LEU A O 1
ATOM 4856 N N . ILE A 1 640 ? -0.980 3.283 36.923 1.00 91.31 640 ILE A N 1
ATOM 4857 C CA . ILE A 1 640 ? -1.775 2.366 37.753 1.00 91.31 640 ILE A CA 1
ATOM 4858 C C . ILE A 1 640 ? -1.346 2.334 39.232 1.00 91.31 640 ILE A C 1
ATOM 4860 O O . ILE A 1 640 ? -2.167 2.094 40.116 1.00 91.31 640 ILE A O 1
ATOM 4864 N N . ASP A 1 641 ? -0.076 2.609 39.532 1.00 92.56 641 ASP A N 1
ATOM 4865 C CA . ASP A 1 641 ? 0.459 2.659 40.897 1.00 92.56 641 ASP A CA 1
ATOM 4866 C C . ASP A 1 641 ? -0.003 3.892 41.695 1.00 92.56 641 ASP A C 1
ATOM 4868 O O . ASP A 1 641 ? 0.089 3.891 42.925 1.00 92.56 641 ASP A O 1
ATOM 4872 N N . GLU A 1 642 ? -0.563 4.905 41.027 1.00 94.12 642 GLU A N 1
ATOM 4873 C CA . GLU A 1 642 ? -1.193 6.074 41.650 1.00 94.12 642 GLU A CA 1
ATOM 4874 C C . GLU A 1 642 ? -2.697 5.888 41.928 1.00 94.12 642 GLU A C 1
ATOM 4876 O O . GLU A 1 642 ? -3.339 6.794 42.474 1.00 94.12 642 GLU A O 1
ATOM 4881 N N . SER A 1 643 ? -3.274 4.727 41.593 1.00 96.19 643 SER A N 1
ATOM 4882 C CA . SER A 1 643 ? -4.680 4.425 41.874 1.00 96.19 643 SER A CA 1
ATOM 4883 C C . SER A 1 643 ? -4.966 4.486 43.376 1.00 96.19 643 SER A C 1
ATOM 4885 O O . SER A 1 643 ? -4.346 3.808 44.202 1.00 96.19 643 SER A O 1
ATOM 4887 N N . VAL A 1 644 ? -5.948 5.304 43.753 1.00 96.31 644 VAL A N 1
ATOM 4888 C CA . VAL A 1 644 ? -6.407 5.443 45.139 1.00 96.31 644 VAL A CA 1
ATOM 4889 C C . VAL A 1 644 ? -7.612 4.564 45.443 1.00 96.31 644 VAL A C 1
ATOM 4891 O O . VAL A 1 644 ? -8.075 4.570 46.580 1.00 96.31 644 VAL A O 1
ATOM 4894 N N . GLY A 1 645 ? -8.126 3.796 44.488 1.00 96.81 645 GLY A N 1
ATOM 4895 C CA . GLY A 1 645 ? -9.226 2.860 44.695 1.00 96.81 645 GLY A CA 1
ATOM 4896 C C . GLY A 1 645 ? -9.743 2.325 43.370 1.00 96.81 645 GLY A C 1
ATOM 4897 O O . GLY A 1 645 ? -9.747 3.048 42.384 1.00 96.81 645 GLY A O 1
ATOM 4898 N N . TYR A 1 646 ? -10.214 1.081 43.363 1.00 97.38 646 TYR A N 1
ATOM 4899 C CA . TYR A 1 646 ? -10.672 0.420 42.146 1.00 97.38 646 TYR A CA 1
ATOM 4900 C C . TYR A 1 646 ? -11.863 -0.499 42.406 1.00 97.38 646 TYR A C 1
ATOM 4902 O O . TYR A 1 646 ? -12.156 -0.877 43.546 1.00 97.38 646 TYR A O 1
ATOM 4910 N N . THR A 1 647 ? -12.538 -0.892 41.333 1.00 97.75 647 THR A N 1
ATOM 4911 C CA . THR A 1 647 ? -13.520 -1.977 41.327 1.00 97.75 647 THR A CA 1
ATOM 4912 C C . THR A 1 647 ? -13.420 -2.760 40.026 1.00 97.75 647 THR A C 1
ATOM 4914 O O . THR A 1 647 ? -13.129 -2.194 38.979 1.00 97.75 647 THR A O 1
ATOM 4917 N N . ALA A 1 648 ? -13.696 -4.060 40.084 1.00 96.62 648 ALA A N 1
ATOM 4918 C CA . ALA A 1 648 ? -13.773 -4.894 38.891 1.00 96.62 648 ALA A CA 1
ATOM 4919 C C . ALA A 1 648 ? -15.211 -4.923 38.355 1.00 96.62 648 ALA A C 1
ATOM 4921 O O . ALA A 1 648 ? -16.164 -5.070 39.131 1.00 96.62 648 ALA A O 1
ATOM 4922 N N . VAL A 1 649 ? -15.366 -4.835 37.038 1.00 97.06 649 VAL A N 1
ATOM 4923 C CA . VAL A 1 649 ? -16.631 -5.023 36.324 1.00 97.06 649 VAL A CA 1
ATOM 4924 C C . VAL A 1 649 ? -16.538 -6.339 35.556 1.00 97.06 649 VAL A C 1
ATOM 4926 O O . VAL A 1 649 ? -15.601 -6.523 34.790 1.00 97.06 649 VAL A O 1
ATOM 4929 N N . PRO A 1 650 ? -17.437 -7.308 35.801 1.00 94.12 650 PRO A N 1
ATOM 4930 C CA . PRO A 1 650 ? -17.279 -8.656 35.258 1.00 94.12 650 PRO A CA 1
ATOM 4931 C C . PRO A 1 650 ? -17.616 -8.773 33.767 1.00 94.12 650 PRO A C 1
ATOM 4933 O O . PRO A 1 650 ? -17.121 -9.696 33.134 1.00 94.12 650 PRO A O 1
ATOM 4936 N N . ALA A 1 651 ? -18.517 -7.922 33.276 1.00 95.12 651 ALA A N 1
ATOM 4937 C CA . ALA A 1 651 ? -19.005 -7.869 31.903 1.00 95.12 651 ALA A CA 1
ATOM 4938 C C . ALA A 1 651 ? -19.878 -6.613 31.732 1.00 95.12 651 ALA A C 1
ATOM 4940 O O . ALA A 1 651 ? -20.464 -6.143 32.716 1.00 95.12 651 ALA A O 1
ATOM 4941 N N . LEU A 1 652 ? -20.024 -6.115 30.504 1.00 97.00 652 LEU A N 1
ATOM 4942 C CA . LEU A 1 652 ? -20.945 -5.029 30.159 1.00 97.00 652 LEU A CA 1
ATOM 4943 C C . LEU A 1 652 ? -21.492 -5.225 28.739 1.00 97.00 652 LEU A C 1
ATOM 4945 O O . LEU A 1 652 ? -20.738 -5.230 27.771 1.00 97.00 652 LEU A O 1
ATOM 4949 N N . ALA A 1 653 ? -22.810 -5.397 28.619 1.00 95.44 653 ALA A N 1
ATOM 4950 C CA . ALA A 1 653 ? -23.453 -5.671 27.335 1.00 95.44 653 ALA A CA 1
ATOM 4951 C C . ALA A 1 653 ? -23.434 -4.448 26.400 1.00 95.44 653 ALA A C 1
ATOM 4953 O O . ALA A 1 653 ? -23.447 -3.308 26.879 1.00 95.44 653 ALA A O 1
ATOM 4954 N N . ALA A 1 654 ? -23.469 -4.689 25.092 1.00 92.12 654 ALA A N 1
ATOM 4955 C CA . ALA A 1 654 ? -23.504 -3.660 24.056 1.00 92.12 654 ALA A CA 1
ATOM 4956 C C . ALA A 1 654 ? -24.651 -2.658 24.266 1.00 92.12 654 ALA A C 1
ATOM 4958 O O . ALA A 1 654 ? -25.783 -3.037 24.594 1.00 92.12 654 ALA A O 1
ATOM 4959 N N . GLY A 1 655 ? -24.372 -1.366 24.088 1.00 90.25 655 GLY A N 1
ATOM 4960 C CA . GLY A 1 655 ? -25.340 -0.280 24.265 1.00 90.25 655 GLY A CA 1
ATOM 4961 C C . GLY A 1 655 ? -25.897 -0.127 25.689 1.00 90.25 655 GLY A C 1
ATOM 4962 O O . GLY A 1 655 ? -26.925 0.534 25.877 1.00 90.25 655 GLY A O 1
ATOM 4963 N N . THR A 1 656 ? -25.288 -0.759 26.701 1.00 96.88 656 THR A N 1
ATOM 4964 C CA . THR A 1 656 ? -25.756 -0.696 28.095 1.00 96.88 656 THR A CA 1
ATOM 4965 C C . THR A 1 656 ? -24.837 0.119 28.992 1.00 96.88 656 THR A C 1
ATOM 4967 O O . THR A 1 656 ? -23.674 0.361 28.690 1.00 96.88 656 THR A O 1
ATOM 4970 N N . GLN A 1 657 ? -25.381 0.544 30.133 1.00 97.31 657 GLN A N 1
ATOM 4971 C CA . GLN A 1 657 ? -24.649 1.288 31.151 1.00 97.31 657 GLN A CA 1
ATOM 4972 C C . GLN A 1 657 ? -24.748 0.598 32.511 1.00 97.31 657 GLN A C 1
ATOM 4974 O O . GLN A 1 657 ? -25.796 0.059 32.886 1.00 97.31 657 GLN A O 1
ATOM 4979 N N . GLN A 1 658 ? -23.675 0.683 33.287 1.00 96.69 658 GLN A N 1
ATOM 4980 C CA . GLN A 1 658 ? -23.599 0.212 34.659 1.00 96.69 658 GLN A CA 1
ATOM 4981 C C . GLN A 1 658 ? -23.035 1.305 35.559 1.00 96.69 658 GLN A C 1
ATOM 4983 O O . GLN A 1 658 ? -22.025 1.938 35.275 1.00 96.69 658 GLN A O 1
ATOM 4988 N N . THR A 1 659 ? -23.668 1.493 36.710 1.00 97.38 659 THR A N 1
ATOM 4989 C CA . THR A 1 659 ? -23.161 2.396 37.738 1.00 97.38 659 THR A CA 1
ATOM 4990 C C . THR A 1 659 ? -22.370 1.614 38.779 1.00 97.38 659 THR A C 1
ATOM 4992 O O . THR A 1 659 ? -22.890 0.671 39.379 1.00 97.38 659 THR A O 1
ATOM 4995 N N . VAL A 1 660 ? -21.131 2.030 39.030 1.00 96.94 660 VAL A N 1
ATOM 4996 C CA . VAL A 1 660 ? -20.250 1.447 40.048 1.00 96.94 660 VAL A CA 1
ATOM 4997 C C . VAL A 1 660 ? -20.026 2.411 41.205 1.00 96.94 660 VAL A C 1
ATOM 4999 O O . VAL A 1 660 ? -20.147 3.626 41.058 1.00 96.94 660 VAL A O 1
ATOM 5002 N N . THR A 1 661 ? -19.718 1.869 42.382 1.00 97.62 661 THR A N 1
ATOM 5003 C CA . THR A 1 661 ? -19.327 2.651 43.558 1.00 97.62 661 THR A CA 1
ATOM 5004 C C . THR A 1 661 ? -17.953 2.202 44.022 1.00 97.62 661 THR A C 1
ATOM 5006 O O . THR A 1 661 ? -17.763 1.025 44.317 1.00 97.62 661 THR A O 1
ATOM 5009 N N . ILE A 1 662 ? -17.019 3.145 44.096 1.00 97.56 662 ILE A N 1
ATOM 5010 C CA . ILE A 1 662 ? -15.625 2.917 44.471 1.00 97.56 662 ILE A CA 1
ATOM 5011 C C . ILE A 1 662 ? -15.323 3.787 45.690 1.00 97.56 662 ILE A C 1
ATOM 5013 O O . ILE A 1 662 ? -15.619 4.980 45.693 1.00 97.56 662 ILE A O 1
ATOM 5017 N N . THR A 1 663 ? -14.751 3.201 46.739 1.00 96.62 663 THR A N 1
ATOM 5018 C CA . THR A 1 663 ? -14.297 3.942 47.924 1.00 96.62 663 THR A CA 1
ATOM 5019 C C . THR A 1 663 ? -12.793 4.138 47.838 1.00 96.62 663 THR A C 1
ATOM 5021 O O . THR A 1 663 ? -12.057 3.169 47.646 1.00 96.62 663 THR A O 1
ATOM 5024 N N . THR A 1 664 ? -12.328 5.377 47.994 1.00 96.00 664 THR A N 1
ATOM 5025 C CA . THR A 1 664 ? -10.896 5.664 48.032 1.00 96.00 664 THR A CA 1
ATOM 5026 C C . THR A 1 664 ? -10.252 5.001 49.252 1.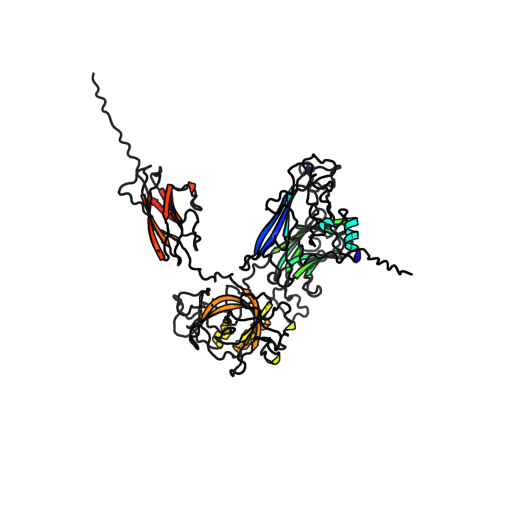00 96.00 664 THR A C 1
ATOM 5028 O O . THR A 1 664 ? -10.860 4.840 50.308 1.00 96.00 664 THR A O 1
ATOM 5031 N N . THR A 1 665 ? -8.994 4.604 49.128 1.00 93.25 665 THR A N 1
ATOM 5032 C CA . THR A 1 665 ? -8.181 4.033 50.208 1.00 93.25 665 THR A CA 1
ATOM 5033 C C . THR A 1 665 ? -7.674 5.115 51.164 1.00 93.25 665 THR A C 1
ATOM 5035 O O . THR A 1 665 ? -7.437 4.840 52.341 1.00 93.25 665 THR A O 1
ATOM 5038 N N . ALA A 1 666 ? -7.563 6.356 50.681 1.00 87.25 666 ALA A N 1
ATOM 5039 C CA . ALA A 1 666 ? -7.168 7.535 51.441 1.00 87.25 666 ALA A CA 1
ATOM 5040 C C . ALA A 1 666 ? -7.937 8.790 50.985 1.00 87.25 666 ALA A C 1
ATOM 5042 O O . ALA A 1 666 ? -8.437 8.863 49.861 1.00 87.25 666 ALA A O 1
ATOM 5043 N N . GLY A 1 667 ? -8.038 9.785 51.872 1.00 89.31 667 GLY A N 1
ATOM 5044 C CA . GLY A 1 667 ? -8.495 11.132 51.517 1.00 89.31 667 GLY A CA 1
ATOM 5045 C C . GLY A 1 667 ? -7.358 12.028 51.015 1.00 89.31 667 GLY A C 1
ATOM 5046 O O . GLY A 1 667 ? -6.195 11.635 50.986 1.00 89.31 667 GLY A O 1
ATOM 5047 N N . THR A 1 668 ? -7.678 13.275 50.674 1.00 90.81 668 THR A N 1
ATOM 5048 C CA . THR A 1 668 ? -6.688 14.278 50.243 1.00 90.81 668 THR A CA 1
ATOM 5049 C C . THR A 1 668 ? -6.119 15.077 51.421 1.00 90.81 668 THR A C 1
ATOM 5051 O O . THR A 1 668 ? -6.812 15.348 52.403 1.00 90.81 668 THR A O 1
ATOM 5054 N N . THR A 1 669 ? -4.861 15.512 51.313 1.00 90.75 669 THR A N 1
ATOM 5055 C CA . THR A 1 669 ? -4.254 16.506 52.214 1.00 90.75 669 THR A CA 1
ATOM 5056 C C . THR A 1 669 ? -4.473 17.948 51.741 1.00 90.75 669 THR A C 1
ATOM 5058 O O . THR A 1 669 ? -4.204 18.884 52.494 1.00 90.75 669 THR A O 1
ATOM 5061 N N . ARG A 1 670 ? -4.972 18.165 50.520 1.00 91.25 670 ARG A N 1
ATOM 5062 C CA . ARG A 1 670 ? -5.251 19.492 49.956 1.00 91.25 670 ARG A CA 1
ATOM 5063 C C . ARG A 1 670 ? -6.685 19.906 50.274 1.00 91.25 670 ARG A C 1
ATOM 5065 O O . ARG A 1 670 ? -7.616 19.154 50.021 1.00 91.25 670 ARG A O 1
ATOM 5072 N N . LEU A 1 671 ? -6.860 21.125 50.785 1.00 89.12 671 LEU A N 1
ATOM 5073 C CA . LEU A 1 671 ? -8.185 21.655 51.134 1.00 89.12 671 LEU A CA 1
ATOM 5074 C C . LEU A 1 671 ? -9.002 22.093 49.912 1.00 89.12 671 LEU A C 1
ATOM 5076 O O . LEU A 1 671 ? -10.214 21.927 49.907 1.00 89.12 671 LEU A O 1
ATOM 5080 N N . LEU A 1 672 ? -8.344 22.649 48.893 1.00 90.56 672 LEU A N 1
ATOM 5081 C CA . LEU A 1 672 ? -9.001 23.224 47.719 1.00 90.56 672 LEU A CA 1
ATOM 5082 C C . LEU A 1 672 ? -8.436 22.649 46.418 1.00 90.56 672 LEU A C 1
ATOM 5084 O O . LEU A 1 672 ? -7.259 22.259 46.371 1.00 90.56 672 LEU A O 1
ATOM 5088 N N . ASN A 1 673 ? -9.248 22.702 45.361 1.00 90.62 673 ASN A N 1
ATOM 5089 C CA . ASN A 1 673 ? -8.888 22.340 43.986 1.00 90.62 673 ASN A CA 1
ATOM 5090 C C . ASN A 1 673 ? -8.369 20.899 43.887 1.00 90.62 673 ASN A C 1
ATOM 5092 O O . ASN A 1 673 ? -7.282 20.664 43.352 1.00 90.62 673 ASN A O 1
ATOM 5096 N N . ASN A 1 674 ? -9.077 19.943 44.486 1.00 93.62 674 ASN A N 1
ATOM 5097 C CA . ASN A 1 674 ? -8.742 18.536 44.305 1.00 93.62 674 ASN A CA 1
ATOM 5098 C C . ASN A 1 674 ? -9.289 18.060 42.970 1.00 93.62 674 ASN A C 1
ATOM 5100 O O . ASN A 1 674 ? -10.484 18.203 42.737 1.00 93.62 674 ASN A O 1
ATOM 5104 N N . ALA A 1 675 ? -8.437 17.462 42.143 1.00 95.06 675 ALA A N 1
ATOM 5105 C CA . ALA A 1 675 ? -8.847 16.778 40.927 1.00 95.06 675 ALA A CA 1
ATOM 5106 C C . ALA A 1 675 ? -9.000 15.282 41.216 1.00 95.06 675 ALA A C 1
ATOM 5108 O O . ALA A 1 675 ? -8.078 14.649 41.740 1.00 95.06 675 ALA A O 1
ATOM 5109 N N . LEU A 1 676 ? -10.164 14.731 40.888 1.00 95.56 676 LEU A N 1
ATOM 5110 C CA . LEU A 1 676 ? -10.430 13.300 40.907 1.00 95.56 676 LEU A CA 1
ATOM 5111 C C . LEU A 1 676 ? -10.655 12.835 39.474 1.00 95.56 676 LEU A C 1
ATOM 5113 O O . LEU A 1 676 ? -11.568 13.333 38.817 1.00 95.56 676 LEU A O 1
ATOM 5117 N N . TYR A 1 677 ? -9.859 11.868 39.037 1.00 96.94 677 TYR A N 1
ATOM 5118 C CA . TYR A 1 677 ? -10.034 11.178 37.766 1.00 96.94 677 TYR A CA 1
ATOM 5119 C C . TYR A 1 677 ? -10.626 9.798 38.017 1.00 96.94 677 TYR A C 1
ATOM 5121 O O . TYR A 1 677 ? -10.338 9.175 39.044 1.00 96.94 677 TYR A O 1
ATOM 5129 N N . ALA A 1 678 ? -11.433 9.329 37.079 1.00 96.81 678 ALA A N 1
ATOM 5130 C CA . ALA A 1 678 ? -11.824 7.936 36.977 1.00 96.81 678 ALA A CA 1
ATOM 5131 C C . ALA A 1 678 ? -11.482 7.432 35.577 1.00 96.81 678 ALA A C 1
ATOM 5133 O O . ALA A 1 678 ? -11.720 8.154 34.608 1.00 96.81 678 ALA A O 1
ATOM 5134 N N . MET A 1 679 ? -10.938 6.221 35.498 1.00 96.88 679 MET A N 1
ATOM 5135 C CA . MET A 1 679 ? -10.586 5.556 34.245 1.00 96.88 679 MET A CA 1
ATOM 5136 C C . MET A 1 679 ? -11.309 4.217 34.176 1.00 96.88 679 MET A C 1
ATOM 5138 O O . MET A 1 679 ? -11.221 3.441 35.131 1.00 96.88 679 MET A O 1
ATOM 5142 N N . VAL A 1 680 ? -12.044 3.971 33.094 1.00 97.00 680 VAL A N 1
ATOM 5143 C CA . VAL A 1 680 ? -12.527 2.629 32.749 1.00 97.00 680 VAL A CA 1
ATOM 5144 C C . VAL A 1 680 ? -11.451 1.900 31.943 1.00 97.00 680 VAL A C 1
ATOM 5146 O O . VAL A 1 680 ? -10.616 2.540 31.319 1.00 97.00 680 VAL A O 1
ATOM 5149 N N . ASP A 1 681 ? -11.417 0.578 32.090 1.00 94.00 681 ASP A N 1
ATOM 5150 C CA . ASP A 1 681 ? -10.380 -0.313 31.575 1.00 94.00 681 ASP A CA 1
ATOM 5151 C C . ASP A 1 681 ? -8.948 0.160 31.870 1.00 94.00 681 ASP A C 1
ATOM 5153 O O . ASP A 1 681 ? -8.057 0.200 31.029 1.00 94.00 681 ASP A O 1
ATOM 5157 N N . SER A 1 682 ? -8.701 0.495 33.137 1.00 92.62 682 SER A N 1
ATOM 5158 C CA . SER A 1 682 ? -7.430 1.058 33.627 1.00 92.62 682 SER A CA 1
ATOM 5159 C C . SER A 1 682 ? -6.178 0.207 33.363 1.00 92.62 682 SER A C 1
ATOM 5161 O O . SER A 1 682 ? -5.055 0.683 33.532 1.00 92.62 682 SER A O 1
ATOM 5163 N N . LEU A 1 683 ? -6.359 -1.061 32.986 1.00 89.56 683 LEU A N 1
ATOM 5164 C CA . LEU A 1 683 ? -5.297 -2.007 32.657 1.00 89.56 683 LEU A CA 1
ATOM 5165 C C . LEU A 1 683 ? -5.169 -2.273 31.149 1.00 89.56 683 LEU A C 1
ATOM 5167 O O . LEU A 1 683 ? -4.326 -3.095 30.787 1.00 89.56 683 LEU A O 1
ATOM 5171 N N . ASN A 1 684 ? -5.973 -1.607 30.311 1.00 85.69 684 ASN A N 1
ATOM 5172 C CA . ASN A 1 684 ? -6.051 -1.803 28.863 1.00 85.69 684 ASN A CA 1
ATOM 5173 C C . ASN A 1 684 ? -6.181 -3.299 28.503 1.00 85.69 684 ASN A C 1
ATOM 5175 O O . ASN A 1 684 ? -5.315 -3.903 27.864 1.00 85.69 684 ASN A O 1
ATOM 5179 N N . GLN A 1 685 ? -7.189 -3.951 29.089 1.00 84.56 685 GLN A N 1
ATOM 5180 C CA . GLN A 1 685 ? -7.448 -5.391 28.963 1.00 84.56 685 GLN A CA 1
ATOM 5181 C C . GLN A 1 685 ? -8.499 -5.706 27.904 1.00 84.56 685 GLN A C 1
ATOM 5183 O O . GLN A 1 685 ? -8.632 -6.865 27.498 1.00 84.56 685 GLN A O 1
ATOM 5188 N N . THR A 1 686 ? -9.263 -4.699 27.509 1.00 86.31 686 THR A N 1
ATOM 5189 C CA . THR A 1 686 ? -10.322 -4.754 26.520 1.00 86.31 686 THR A CA 1
ATOM 5190 C C . THR A 1 686 ? -9.857 -3.884 25.366 1.00 86.31 686 THR A C 1
ATOM 5192 O O . THR A 1 686 ? -9.582 -2.721 25.575 1.00 86.31 686 THR A O 1
ATOM 5195 N N . GLY A 1 687 ? -9.696 -4.455 24.172 1.00 81.50 687 GLY A N 1
ATOM 5196 C CA . GLY A 1 687 ? -9.381 -3.636 23.002 1.00 81.50 687 GLY A CA 1
ATOM 5197 C C . GLY A 1 687 ? -10.635 -2.894 22.559 1.00 81.50 687 GLY A C 1
ATOM 5198 O O . GLY A 1 687 ? -11.655 -3.551 22.328 1.00 81.50 687 GLY A O 1
ATOM 5199 N N . GLU A 1 688 ? -10.550 -1.572 22.464 1.00 85.06 688 GLU A N 1
ATOM 5200 C CA . GLU A 1 688 ? -11.676 -0.691 22.147 1.00 85.06 688 GLU A CA 1
ATOM 5201 C C . GLU A 1 688 ? -11.433 0.114 20.859 1.00 85.06 688 GLU A C 1
ATOM 5203 O O . GLU A 1 688 ? -10.293 0.226 20.396 1.00 85.06 688 GLU A O 1
ATOM 5208 N N . THR A 1 689 ? -12.477 0.710 20.265 1.00 77.25 689 THR A N 1
ATOM 5209 C CA . THR A 1 689 ? -12.277 1.632 19.123 1.00 77.25 689 THR A CA 1
ATOM 5210 C C . THR A 1 689 ? -11.734 2.996 19.506 1.00 77.25 689 THR A C 1
ATOM 5212 O O . THR A 1 689 ? -11.041 3.612 18.693 1.00 77.25 689 THR A O 1
ATOM 5215 N N . ASP A 1 690 ? -12.057 3.500 20.696 1.00 82.62 690 ASP A N 1
ATOM 5216 C CA . ASP A 1 690 ? -11.639 4.826 21.143 1.00 82.62 690 ASP A CA 1
ATOM 5217 C C . ASP A 1 690 ? -11.089 4.799 22.570 1.00 82.62 690 ASP A C 1
ATOM 5219 O O . ASP A 1 690 ? -11.735 5.177 23.540 1.00 82.62 690 ASP A O 1
ATOM 5223 N N . GLU A 1 691 ? -9.803 4.477 22.675 1.00 85.62 691 GLU A N 1
ATOM 5224 C CA . GLU A 1 691 ? -9.057 4.495 23.940 1.00 85.62 691 GLU A CA 1
ATOM 5225 C C . GLU A 1 691 ? -8.958 5.891 24.593 1.00 85.62 691 GLU A C 1
ATOM 5227 O O . GLU A 1 691 ? -8.471 6.038 25.719 1.00 85.62 691 GLU A O 1
ATOM 5232 N N . THR A 1 692 ? -9.379 6.959 23.906 1.00 86.25 692 THR A N 1
ATOM 5233 C CA . THR A 1 692 ? -9.234 8.337 24.398 1.00 86.25 692 THR A CA 1
ATOM 5234 C C . THR A 1 692 ? -10.413 8.804 25.250 1.00 86.25 692 THR A C 1
ATOM 5236 O O . THR A 1 692 ? -10.290 9.792 25.983 1.00 86.25 692 THR A O 1
ATOM 5239 N N . ASN A 1 693 ? -11.544 8.096 25.205 1.00 90.25 693 ASN A N 1
ATOM 5240 C CA . ASN A 1 693 ? -12.773 8.460 25.914 1.00 90.25 693 ASN A CA 1
ATOM 5241 C C . ASN A 1 693 ? -12.943 7.719 27.271 1.00 90.25 693 ASN A C 1
ATOM 5243 O O . ASN A 1 693 ? -13.922 7.932 27.999 1.00 90.25 693 ASN A O 1
ATOM 5247 N N . ASN A 1 694 ? -11.923 6.948 27.661 1.00 93.06 694 ASN A N 1
ATOM 5248 C CA . ASN A 1 694 ? -11.881 6.104 28.855 1.00 93.06 694 ASN A CA 1
ATOM 5249 C C . ASN A 1 694 ? -11.653 6.846 30.181 1.00 93.06 694 ASN A C 1
ATOM 5251 O O . ASN A 1 694 ? -11.665 6.229 31.250 1.00 93.06 694 ASN A O 1
ATOM 5255 N N . VAL A 1 695 ? -11.476 8.172 30.161 1.00 94.75 695 VAL A N 1
ATOM 5256 C CA . VAL A 1 695 ? -11.131 8.973 31.348 1.00 94.75 695 VAL A CA 1
ATOM 5257 C C . VAL A 1 695 ? -12.083 10.153 31.544 1.00 94.75 695 VAL A C 1
ATOM 5259 O O . VAL A 1 695 ? -12.366 10.921 30.628 1.00 94.75 695 VAL A O 1
ATOM 5262 N N . VAL A 1 696 ? -12.516 10.376 32.789 1.00 95.12 696 VAL A N 1
ATOM 5263 C CA . VAL A 1 696 ? -13.295 11.563 33.188 1.00 95.12 696 VAL A CA 1
ATOM 5264 C C . VAL A 1 696 ? -12.744 12.198 34.462 1.00 95.12 696 VAL A C 1
ATOM 5266 O O . VAL A 1 696 ? -12.229 11.508 35.341 1.00 95.12 696 VAL A O 1
ATOM 5269 N N . GLN A 1 697 ? -12.894 13.519 34.594 1.00 94.75 697 GLN A N 1
ATOM 5270 C CA . GLN A 1 697 ? -12.426 14.296 35.744 1.00 94.75 697 GLN A CA 1
ATOM 5271 C C . GLN A 1 697 ? -13.560 15.088 36.409 1.00 94.75 697 GLN A C 1
ATOM 5273 O O . GLN A 1 697 ? -14.421 15.658 35.736 1.00 94.75 697 GLN A O 1
ATOM 5278 N N . ILE A 1 698 ? -13.499 15.213 37.738 1.00 94.88 698 ILE A N 1
ATOM 5279 C CA . ILE A 1 698 ? -14.213 16.245 38.505 1.00 94.88 698 ILE A CA 1
ATOM 5280 C C . ILE A 1 698 ? -13.276 16.997 39.453 1.00 94.88 698 ILE A C 1
ATOM 5282 O O . ILE A 1 698 ? -12.214 16.500 39.835 1.00 94.88 698 ILE A O 1
ATOM 5286 N N . GLU A 1 699 ? -13.706 18.183 39.883 1.00 94.00 699 GLU A N 1
ATOM 5287 C CA . GLU A 1 699 ? -13.036 18.957 40.928 1.00 94.00 699 GLU A CA 1
ATOM 5288 C C . GLU A 1 699 ? -13.901 19.083 42.185 1.00 94.00 699 GLU A C 1
ATOM 5290 O O . GLU A 1 699 ? -15.126 19.208 42.104 1.00 94.00 699 GLU A O 1
ATOM 5295 N N . PHE A 1 700 ? -13.266 19.063 43.359 1.00 91.38 700 PHE A N 1
ATOM 5296 C CA . PHE A 1 700 ? -13.949 19.233 44.643 1.00 91.38 700 PHE A CA 1
ATOM 5297 C C . PHE A 1 700 ? -13.039 19.810 45.742 1.00 91.38 700 PHE A C 1
ATOM 5299 O O . PHE A 1 700 ? -11.807 19.775 45.668 1.00 91.38 700 PHE A O 1
ATOM 5306 N N . ASP A 1 701 ? -13.668 20.300 46.810 1.00 92.06 701 ASP A N 1
ATOM 5307 C CA . ASP A 1 701 ? -13.004 20.859 47.990 1.00 92.06 701 ASP A CA 1
ATOM 5308 C C . ASP A 1 701 ? -13.302 20.018 49.242 1.00 92.06 701 ASP A C 1
ATOM 5310 O O . ASP A 1 701 ? -14.339 19.354 49.335 1.00 92.06 701 ASP A O 1
ATOM 5314 N N . VAL A 1 702 ? -12.410 20.078 50.235 1.00 91.25 702 VAL A N 1
ATOM 5315 C CA . VAL A 1 702 ? -12.577 19.423 51.543 1.00 91.25 702 VAL A CA 1
ATOM 5316 C C . VAL A 1 702 ? -12.341 20.407 52.690 1.00 91.25 702 VAL A C 1
ATOM 5318 O O . VAL A 1 702 ? -11.603 21.387 52.576 1.00 91.25 702 VAL A O 1
ATOM 5321 N N . LEU A 1 703 ? -12.941 20.135 53.845 1.00 89.12 703 LEU A N 1
ATOM 5322 C CA . LEU A 1 703 ? -12.698 20.881 55.074 1.00 89.12 703 LEU A CA 1
ATOM 5323 C C . LEU A 1 703 ? -11.471 20.361 55.829 1.00 89.12 703 LEU A C 1
ATOM 5325 O O . LEU A 1 703 ? -11.111 19.192 55.707 1.00 89.12 703 LEU A O 1
ATOM 5329 N N . PRO A 1 704 ? -10.850 21.187 56.687 1.00 86.38 704 PRO A N 1
ATOM 5330 C CA . PRO A 1 704 ? -9.842 20.712 57.624 1.00 86.38 704 PRO A CA 1
ATOM 5331 C C . PRO A 1 704 ? -10.377 19.581 58.509 1.00 86.38 704 PRO A C 1
ATOM 5333 O O . PRO A 1 704 ? -11.555 19.562 58.883 1.00 86.38 704 PRO A O 1
ATOM 5336 N N . LYS A 1 705 ? -9.496 18.654 58.881 1.00 83.00 705 LYS A N 1
ATOM 5337 C CA . LYS A 1 705 ? -9.784 17.615 59.874 1.00 83.00 705 LYS A CA 1
ATOM 5338 C C . LYS A 1 705 ? -10.167 18.267 61.209 1.00 83.00 705 LYS A C 1
ATOM 5340 O O . LYS A 1 705 ? -9.427 19.110 61.716 1.00 83.00 705 LYS A O 1
ATOM 5345 N N . GLU A 1 706 ? -11.321 17.912 61.778 1.00 69.69 706 GLU A N 1
ATOM 5346 C CA . GLU A 1 706 ? -11.743 18.457 63.075 1.00 69.69 706 GLU A CA 1
ATOM 5347 C C . GLU A 1 706 ? -10.861 17.908 64.210 1.00 69.69 706 GLU A C 1
ATOM 5349 O O . GLU A 1 706 ? -11.045 16.787 64.686 1.00 69.69 706 GLU A O 1
ATOM 5354 N N . GLU A 1 707 ? -9.902 18.707 64.682 1.00 59.75 707 GLU A N 1
ATOM 5355 C CA . GLU A 1 707 ? -9.197 18.430 65.934 1.00 59.75 707 GLU A CA 1
ATOM 5356 C C . GLU A 1 707 ? -9.995 18.987 67.122 1.00 59.75 707 GLU A C 1
ATOM 5358 O O . GLU A 1 707 ? -10.052 20.195 67.364 1.00 59.75 707 GLU A O 1
ATOM 5363 N N . TRP A 1 708 ? -10.607 18.101 67.911 1.00 50.28 708 TRP A N 1
ATOM 5364 C CA . TRP A 1 708 ? -11.226 18.477 69.182 1.00 50.28 708 TRP A CA 1
ATOM 5365 C C . TRP A 1 708 ? -10.148 18.894 70.195 1.00 50.28 708 TRP A C 1
ATOM 5367 O O . TRP A 1 708 ? -9.578 18.069 70.910 1.00 50.28 708 TRP A O 1
ATOM 5377 N N . LEU A 1 709 ? -9.888 20.198 70.303 1.00 43.03 709 LEU A N 1
ATOM 5378 C CA . LEU A 1 709 ? -9.094 20.789 71.384 1.00 43.03 709 LEU A CA 1
ATOM 5379 C C . LEU A 1 709 ? -9.857 20.686 72.718 1.00 43.03 709 LEU A C 1
ATOM 5381 O O . LEU A 1 709 ? -10.697 21.524 73.052 1.00 43.03 709 LEU A O 1
ATOM 5385 N N . ILE A 1 710 ? -9.550 19.661 73.518 1.00 41.41 710 ILE A N 1
ATOM 5386 C CA . ILE A 1 710 ? -10.010 19.561 74.911 1.00 41.41 710 ILE A CA 1
ATOM 5387 C C . ILE A 1 710 ? -9.281 20.628 75.746 1.00 41.41 710 ILE A C 1
ATOM 5389 O O . ILE A 1 710 ? -8.146 20.437 76.180 1.00 41.41 710 ILE A O 1
ATOM 5393 N N . TYR A 1 711 ? -9.944 21.753 76.021 1.00 38.78 711 TYR A N 1
ATOM 5394 C CA . TYR A 1 711 ? -9.490 22.716 77.029 1.00 38.78 711 TYR A CA 1
ATOM 5395 C C . TYR A 1 711 ? -9.787 22.182 78.440 1.00 38.78 711 TYR A C 1
ATOM 5397 O O . TYR A 1 711 ? -10.915 22.262 78.925 1.00 38.78 711 TYR A O 1
ATOM 5405 N N . LEU A 1 712 ? -8.767 21.668 79.135 1.00 37.53 712 LEU A N 1
ATOM 5406 C CA . LEU A 1 712 ? -8.825 21.442 80.583 1.00 37.53 712 LEU A CA 1
ATOM 5407 C C . LEU A 1 712 ? -8.632 22.785 81.319 1.00 37.53 712 LEU A C 1
ATOM 5409 O O . LEU A 1 712 ? -7.564 23.392 81.199 1.00 37.53 712 LEU A O 1
ATOM 5413 N N . PRO A 1 713 ? -9.605 23.272 82.114 1.00 37.47 713 PRO A N 1
ATOM 5414 C CA . PRO A 1 713 ? -9.410 24.475 82.911 1.00 37.47 713 PRO A CA 1
ATOM 5415 C C . PRO A 1 713 ? -8.499 24.166 84.109 1.00 37.47 713 PRO A C 1
ATOM 5417 O O . PRO A 1 713 ? -8.857 23.410 85.014 1.00 37.47 713 PRO A O 1
ATOM 5420 N N . LEU A 1 714 ? -7.316 24.783 84.138 1.00 36.91 714 LEU A N 1
ATOM 5421 C CA . LEU A 1 714 ? -6.434 24.803 85.306 1.00 36.91 714 LEU A CA 1
ATOM 5422 C C . LEU A 1 714 ? -7.117 25.555 86.460 1.00 36.91 714 LEU A C 1
ATOM 5424 O O . LEU A 1 714 ? -7.130 26.786 86.516 1.00 36.91 714 LEU A O 1
ATOM 5428 N N . VAL A 1 715 ? -7.671 24.800 87.410 1.00 38.22 715 VAL A N 1
ATOM 5429 C CA . VAL A 1 715 ? -8.101 25.314 88.714 1.00 38.22 715 VAL A CA 1
ATOM 5430 C C . VAL A 1 715 ? -6.857 25.717 89.503 1.00 38.22 715 VAL A C 1
ATOM 5432 O O . VAL A 1 715 ? -6.128 24.879 90.029 1.00 38.22 715 VAL A O 1
ATOM 5435 N N . LYS A 1 716 ? -6.628 27.026 89.610 1.00 43.38 716 LYS A N 1
ATOM 5436 C CA . LYS A 1 716 ? -5.654 27.615 90.531 1.00 43.38 716 LYS A CA 1
ATOM 5437 C C . LYS A 1 716 ? -6.190 27.473 91.965 1.00 43.38 716 LYS A C 1
ATOM 5439 O O . LYS A 1 716 ? -7.260 27.994 92.277 1.00 43.38 716 LYS A O 1
ATOM 5444 N N . ARG A 1 717 ? -5.464 26.773 92.839 1.00 36.41 717 ARG A N 1
ATOM 5445 C CA . ARG A 1 717 ? -5.631 26.830 94.306 1.00 36.41 717 ARG A CA 1
ATOM 5446 C C . ARG A 1 717 ? -4.354 27.422 94.932 1.00 36.41 717 ARG A C 1
ATOM 5448 O O . ARG A 1 717 ? -3.314 27.330 94.284 1.00 36.41 717 ARG A O 1
ATOM 5455 N N . PRO A 1 718 ? -4.490 28.112 96.080 1.00 44.34 718 PRO A N 1
ATOM 5456 C CA . PRO A 1 718 ? -3.706 29.295 96.452 1.00 44.34 718 PRO A CA 1
ATOM 5457 C C . PRO A 1 718 ? -2.234 29.044 96.763 1.00 44.34 718 PRO A C 1
ATOM 5459 O O . PRO A 1 718 ? -1.909 27.931 97.235 1.00 44.34 718 PRO A O 1
#

Radius of gyration: 35.25 Å; chains: 1; bounding box: 90×69×129 Å